Protein AF-A0AAD6GWN8-F1 (afdb_monomer)

Foldseek 3Di:
DDPPPQPDDPPDSCVVVVVVVVVCVVPDCPDDAPVRPPDDDLQQLLVLLVVPDPVSVVNSLSNLLRQLPDPVDQDQVVPRPCNLVSLLVLLVVLLVLLPVVFDFADPDFAAAALLVLVVQVVVVVVDDDDDDDPPDSVNVNLVSLVSNLSSLLSLLSNLVDPSCLQVCQDQSNLVSQLSVLRQNRGTDCSSVGSVSVNSNLQSVLSSLLSHLLSHDHPDLSSLVSLLSSLLSLADDDQQCPDPLAGAFHADDCVRSVSLLSSLSSLLSLLPHDPPSVVSVCCAQPNDVVDHHDVSSLSSQLSSLLNLQDPPDLPVSCVVCLSSLLSSLSNNLSSLVSDAQSRLVNVLRHPSNSLLSLVVNLLCLLQPPLLPQDPVDPVCVVVNVSSVSSNVSSLSSLQSSLVRNCVPPVPDQDPRPPRSADDPVSLVSSVPRPRGDVVSNVSNVSSNVSND

Organism: NCBI:txid911720

pLDDT: mean 89.8, std 10.4, range [40.72, 98.75]

Nearest PDB structures (foldseek):
  7c4j-assembly1_I  TM=7.697E-01  e=5.881E-14  Saccharomyces cerevisiae S288C
  7egp-assembly1_B  TM=7.473E-01  e=5.881E-14  Saccharomyces cerevisiae S288C
  7wtu-assembly1_K  TM=1.459E-01  e=2.322E+00  Homo sapiens

InterPro domains:
  IPR051232 AT-rich Interactive Domain/SWI1 Chromatin Remodeling [PTHR13964] (104-418)

Structure (mmCIF, N/CA/C/O backbone):
data_AF-A0AAD6GWN8-F1
#
_entry.id   AF-A0AAD6GWN8-F1
#
loop_
_atom_site.group_PDB
_atom_site.id
_atom_site.type_symbol
_atom_site.label_atom_id
_atom_site.label_alt_id
_atom_site.label_comp_id
_atom_site.label_asym_id
_atom_site.label_entity_id
_atom_site.label_seq_id
_atom_site.pdbx_PDB_ins_code
_atom_site.Cartn_x
_atom_site.Cartn_y
_atom_site.Cartn_z
_atom_site.occupancy
_atom_site.B_iso_or_equiv
_atom_site.auth_seq_id
_atom_site.auth_comp_id
_atom_site.auth_asym_id
_atom_site.auth_atom_id
_atom_site.pdbx_PDB_model_num
ATOM 1 N N . MET A 1 1 ? 28.820 -4.040 56.117 1.00 40.72 1 MET A N 1
ATOM 2 C CA . MET A 1 1 ? 27.483 -4.416 55.618 1.00 40.72 1 MET A CA 1
ATOM 3 C C . MET A 1 1 ? 27.190 -3.494 54.450 1.00 40.72 1 MET A C 1
ATOM 5 O O . MET A 1 1 ? 26.916 -2.325 54.673 1.00 40.72 1 MET A O 1
ATOM 9 N N . VAL A 1 2 ? 27.429 -3.959 53.224 1.00 42.47 2 VAL A N 1
ATOM 10 C CA . VAL A 1 2 ? 27.184 -3.156 52.020 1.00 42.47 2 VAL A CA 1
ATOM 11 C C . VAL A 1 2 ? 25.682 -3.220 51.783 1.00 42.47 2 VAL A C 1
ATOM 13 O O . VAL A 1 2 ? 25.166 -4.279 51.441 1.00 42.47 2 VAL A O 1
ATOM 16 N N . LEU A 1 3 ? 24.975 -2.132 52.080 1.00 46.84 3 LEU A N 1
ATOM 17 C CA . LEU A 1 3 ? 23.595 -1.965 51.644 1.00 46.84 3 LEU A CA 1
ATOM 18 C C . LEU A 1 3 ? 23.646 -1.924 50.119 1.00 46.84 3 LEU A C 1
ATOM 20 O O . LEU A 1 3 ? 24.123 -0.951 49.544 1.00 46.84 3 LEU A O 1
ATOM 24 N N . THR A 1 4 ? 23.241 -3.014 49.475 1.00 56.62 4 THR A N 1
ATOM 25 C CA . THR A 1 4 ? 22.958 -3.023 48.044 1.00 56.62 4 THR A CA 1
ATOM 26 C C . THR A 1 4 ? 21.929 -1.921 47.821 1.00 56.62 4 THR A C 1
ATOM 28 O O . THR A 1 4 ? 20.827 -2.010 48.365 1.00 56.62 4 THR A O 1
ATOM 31 N N . GLU A 1 5 ? 22.300 -0.847 47.122 1.00 60.25 5 GLU A N 1
ATOM 32 C CA . GLU A 1 5 ? 21.362 0.211 46.751 1.00 60.25 5 GLU A CA 1
ATOM 33 C C . GLU A 1 5 ? 20.217 -0.438 45.973 1.00 60.25 5 GLU A C 1
ATOM 35 O O . GLU A 1 5 ? 20.359 -0.800 44.804 1.00 60.25 5 GLU A O 1
ATOM 40 N N . ARG A 1 6 ? 19.080 -0.650 46.641 1.00 63.28 6 ARG A N 1
ATOM 41 C CA . ARG A 1 6 ? 17.848 -1.018 45.954 1.00 63.28 6 ARG A CA 1
ATOM 42 C C . ARG A 1 6 ? 17.516 0.160 45.050 1.00 63.28 6 ARG A C 1
ATOM 44 O O . ARG A 1 6 ? 17.355 1.276 45.544 1.00 63.28 6 ARG A O 1
ATOM 51 N N . ARG A 1 7 ? 17.446 -0.077 43.738 1.00 68.88 7 ARG A N 1
ATOM 52 C CA . ARG A 1 7 ? 16.958 0.908 42.768 1.00 68.88 7 ARG A CA 1
ATOM 53 C C . ARG A 1 7 ? 15.463 1.102 43.004 1.00 68.88 7 ARG A C 1
ATOM 55 O O . ARG A 1 7 ? 14.622 0.427 42.421 1.00 68.88 7 ARG A O 1
ATOM 62 N N . LEU A 1 8 ? 15.149 1.965 43.960 1.00 79.75 8 LEU A N 1
ATOM 63 C CA . LEU A 1 8 ? 13.789 2.365 44.277 1.00 79.75 8 LEU A CA 1
ATOM 64 C C . LEU A 1 8 ? 13.417 3.553 43.388 1.00 79.75 8 LEU A C 1
ATOM 66 O O . LEU A 1 8 ? 14.194 4.499 43.253 1.00 79.75 8 LEU A O 1
ATOM 70 N N . HIS A 1 9 ? 12.217 3.525 42.817 1.00 79.56 9 HIS A N 1
ATOM 71 C CA . HIS A 1 9 ? 11.595 4.699 42.212 1.00 79.56 9 HIS A CA 1
ATOM 72 C C . HIS A 1 9 ? 10.515 5.191 43.180 1.00 79.56 9 HIS A C 1
ATOM 74 O O . HIS A 1 9 ? 9.445 4.594 43.306 1.00 79.56 9 HIS A O 1
ATOM 80 N N . GLY A 1 10 ? 10.827 6.242 43.944 1.00 84.00 10 GLY A N 1
ATOM 81 C CA . GLY A 1 10 ? 10.018 6.615 45.108 1.00 84.00 10 GLY A CA 1
ATOM 82 C C . GLY A 1 10 ? 10.064 5.514 46.184 1.00 84.00 10 GLY A C 1
ATOM 83 O O . GLY A 1 10 ? 11.151 5.020 46.480 1.00 84.00 10 GLY A O 1
ATOM 84 N N . PRO A 1 11 ? 8.927 5.106 46.783 1.00 86.00 11 PRO A N 1
ATOM 85 C CA . PRO A 1 11 ? 8.899 4.029 47.776 1.00 86.00 11 PRO A CA 1
ATOM 86 C C . PRO A 1 11 ? 8.867 2.615 47.162 1.00 86.00 11 PRO A C 1
ATOM 88 O O . PRO A 1 11 ? 8.797 1.640 47.908 1.00 86.00 11 PRO A O 1
ATOM 91 N N . ILE A 1 12 ? 8.881 2.481 45.830 1.00 85.38 12 ILE A N 1
ATOM 92 C CA . ILE A 1 12 ? 8.604 1.219 45.130 1.00 85.38 12 ILE A CA 1
ATOM 93 C C . ILE A 1 12 ? 9.883 0.634 44.516 1.00 85.38 12 ILE A C 1
ATOM 95 O O . ILE A 1 12 ? 10.603 1.314 43.783 1.00 85.38 12 ILE A O 1
ATOM 99 N N . ALA A 1 13 ? 10.139 -0.652 44.772 1.00 88.00 13 ALA A N 1
ATOM 100 C CA . ALA A 1 13 ? 11.143 -1.441 44.057 1.00 88.00 13 ALA A CA 1
ATOM 101 C C . ALA A 1 13 ? 10.558 -1.917 42.717 1.00 88.00 13 ALA A C 1
ATOM 103 O O . ALA A 1 13 ? 9.890 -2.948 42.657 1.00 88.00 13 ALA A O 1
ATOM 104 N N . VAL A 1 14 ? 10.765 -1.132 41.656 1.00 85.62 14 VAL A N 1
ATOM 105 C CA . VAL A 1 14 ? 10.119 -1.356 40.349 1.00 85.62 14 VAL A CA 1
ATOM 106 C C . VAL A 1 14 ? 10.495 -2.705 39.754 1.00 85.62 14 VAL A C 1
ATOM 108 O O . VAL A 1 14 ? 9.601 -3.392 39.288 1.00 85.62 14 VAL A O 1
ATOM 111 N N . ASP A 1 15 ? 11.757 -3.129 39.839 1.00 85.44 15 ASP A N 1
ATOM 112 C CA . ASP A 1 15 ? 12.200 -4.411 39.270 1.00 85.44 15 ASP A CA 1
ATOM 113 C C . ASP A 1 15 ? 11.464 -5.617 39.893 1.00 85.44 15 ASP A C 1
ATOM 115 O O . ASP A 1 15 ? 11.083 -6.552 39.192 1.00 85.44 15 ASP A O 1
ATOM 119 N N . GLU A 1 16 ? 11.211 -5.586 41.207 1.00 86.75 16 GLU A N 1
ATOM 120 C CA . GLU A 1 16 ? 10.471 -6.642 41.914 1.00 86.75 16 GLU A CA 1
ATOM 121 C C . GLU A 1 16 ? 8.965 -6.567 41.616 1.00 86.75 16 GLU A C 1
ATOM 123 O O . GLU A 1 16 ? 8.319 -7.586 41.367 1.00 86.75 16 GLU A O 1
ATOM 128 N N . MET A 1 17 ? 8.398 -5.355 41.616 1.00 87.56 17 MET A N 1
ATOM 129 C CA . MET A 1 17 ? 6.978 -5.143 41.318 1.00 87.56 17 MET A CA 1
ATOM 130 C C . MET A 1 17 ? 6.637 -5.412 39.855 1.00 87.56 17 MET A C 1
ATOM 132 O O . MET A 1 17 ? 5.519 -5.830 39.570 1.00 87.56 17 MET A O 1
ATOM 136 N N . TYR A 1 18 ? 7.581 -5.202 38.938 1.00 87.88 18 TYR A N 1
ATOM 137 C CA . TYR A 1 18 ? 7.400 -5.441 37.512 1.00 87.88 18 TYR A CA 1
ATOM 138 C C . TYR A 1 18 ? 7.072 -6.908 37.249 1.00 87.88 18 TYR A C 1
ATOM 140 O O . TYR A 1 18 ? 6.108 -7.185 36.549 1.00 87.88 18 TYR A O 1
ATOM 148 N N . GLN A 1 19 ? 7.791 -7.844 37.881 1.00 90.00 19 GLN A N 1
ATOM 149 C CA . GLN A 1 19 ? 7.530 -9.274 37.704 1.00 90.00 19 GLN A CA 1
ATOM 150 C C . GLN A 1 19 ? 6.128 -9.674 38.186 1.00 90.00 19 GLN A C 1
ATOM 152 O O . GLN A 1 19 ? 5.433 -10.431 37.516 1.00 90.00 19 GLN A O 1
ATOM 157 N N . ILE A 1 20 ? 5.696 -9.134 39.330 1.00 91.62 20 ILE A N 1
ATOM 158 C CA . ILE A 1 20 ? 4.351 -9.379 39.870 1.00 91.62 20 ILE A CA 1
ATOM 159 C C . ILE A 1 20 ? 3.289 -8.742 38.965 1.00 91.62 20 ILE A C 1
ATOM 161 O O . ILE A 1 20 ? 2.253 -9.348 38.707 1.00 91.62 20 ILE A O 1
ATOM 165 N N . GLY A 1 21 ? 3.538 -7.525 38.477 1.00 91.31 21 GLY A N 1
ATOM 166 C CA . GLY A 1 21 ? 2.654 -6.830 37.545 1.00 91.31 21 GLY A CA 1
ATOM 167 C C . GLY A 1 21 ? 2.501 -7.576 36.220 1.00 91.31 21 GLY A C 1
ATOM 168 O O . GLY A 1 21 ? 1.385 -7.692 35.721 1.00 91.31 21 GLY A O 1
ATOM 169 N N . ASP A 1 22 ? 3.592 -8.135 35.696 1.00 92.06 22 ASP A N 1
ATOM 170 C CA . ASP A 1 22 ? 3.595 -8.969 34.493 1.00 92.06 22 ASP A CA 1
ATOM 171 C C . ASP A 1 22 ? 2.785 -10.258 34.704 1.00 92.06 22 ASP A C 1
ATOM 173 O O . ASP 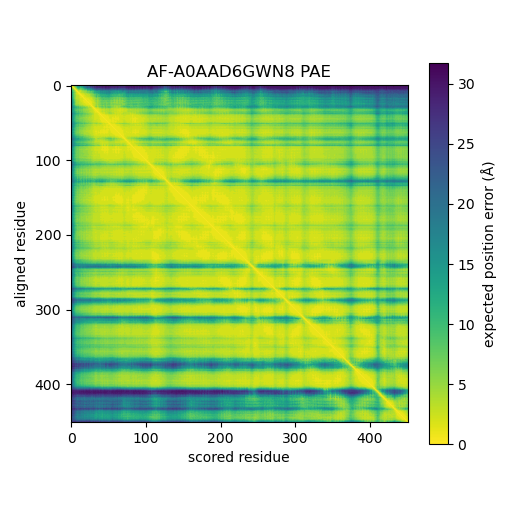A 1 22 ? 1.921 -10.591 33.893 1.00 92.06 22 ASP A O 1
ATOM 177 N N . ASP A 1 23 ? 2.963 -10.930 35.849 1.00 93.19 23 ASP A N 1
ATOM 178 C CA . ASP A 1 23 ? 2.172 -12.111 36.211 1.00 93.19 23 ASP A CA 1
ATOM 179 C C . ASP A 1 23 ? 0.675 -11.796 36.331 1.00 93.19 23 ASP A C 1
ATOM 181 O O . ASP A 1 23 ? -0.153 -12.543 35.807 1.00 93.19 23 ASP A O 1
ATOM 185 N N . ILE A 1 24 ? 0.315 -10.683 36.982 1.00 93.12 24 ILE A N 1
ATOM 186 C CA . ILE A 1 24 ? -1.079 -10.232 37.089 1.00 93.12 24 ILE A CA 1
ATOM 187 C C . ILE A 1 24 ? -1.644 -9.931 35.702 1.00 93.12 24 ILE A C 1
ATOM 189 O O . ILE A 1 24 ? -2.737 -10.394 35.391 1.00 93.12 24 ILE A O 1
ATOM 193 N N . SER A 1 25 ? -0.908 -9.189 34.871 1.00 89.50 25 SER A N 1
ATOM 194 C CA . SER A 1 25 ? -1.327 -8.826 33.513 1.00 89.50 25 SER A CA 1
ATOM 195 C C . SER A 1 25 ? -1.586 -10.069 32.659 1.00 89.50 25 SER A C 1
ATOM 197 O O . SER A 1 25 ? -2.635 -10.191 32.032 1.00 89.50 25 SER A O 1
ATOM 199 N N . ARG A 1 26 ? -0.679 -11.051 32.711 1.00 88.25 26 ARG A N 1
ATOM 200 C CA . ARG A 1 26 ? -0.785 -12.308 31.962 1.00 88.25 26 ARG A CA 1
ATOM 201 C C . ARG A 1 26 ? -1.934 -13.205 32.427 1.00 88.25 26 ARG A C 1
ATOM 203 O O . ARG A 1 26 ? -2.507 -13.920 31.612 1.00 88.25 26 ARG A O 1
ATOM 210 N N . LEU A 1 27 ? -2.222 -13.233 33.728 1.00 89.38 27 LEU A N 1
ATOM 211 C CA . LEU A 1 27 ? -3.238 -14.119 34.311 1.00 89.38 27 LEU A CA 1
ATOM 212 C C . LEU A 1 27 ? -4.628 -13.477 34.396 1.00 89.38 27 LEU A C 1
ATOM 214 O O . LEU A 1 27 ? -5.590 -14.162 34.745 1.00 89.38 27 LEU A O 1
ATOM 218 N N . ARG A 1 28 ? -4.752 -12.175 34.114 1.00 91.44 28 ARG A N 1
ATOM 219 C CA . ARG A 1 28 ? -6.026 -11.461 34.174 1.00 91.44 28 ARG A CA 1
ATOM 220 C C . ARG A 1 28 ? -6.922 -11.874 32.996 1.00 91.44 28 ARG A C 1
ATOM 222 O O . ARG A 1 28 ? -6.548 -11.647 31.849 1.00 91.44 28 ARG A O 1
ATOM 229 N N . PRO A 1 29 ? -8.126 -12.418 33.248 1.00 85.25 29 PRO A N 1
ATOM 230 C CA . PRO A 1 29 ? -9.055 -12.748 32.176 1.00 85.25 29 PRO A CA 1
ATOM 231 C C . PRO A 1 29 ? -9.743 -11.467 31.683 1.00 85.25 29 PRO A C 1
ATOM 233 O O . PRO A 1 29 ? -10.676 -10.979 32.321 1.00 85.25 29 PRO A O 1
ATOM 236 N N . GLU A 1 30 ? -9.260 -10.893 30.579 1.00 83.88 30 GLU A N 1
ATOM 237 C CA . GLU A 1 30 ? -9.867 -9.697 29.968 1.00 83.88 30 GLU A CA 1
ATOM 238 C C . GLU A 1 30 ? -10.821 -10.039 28.817 1.00 83.88 30 GLU A C 1
ATOM 240 O O . GLU A 1 30 ? -11.923 -9.494 28.753 1.00 83.88 30 GLU A O 1
ATOM 245 N N . VAL A 1 31 ? -10.424 -10.963 27.938 1.00 84.12 31 VAL A N 1
ATOM 246 C CA . VAL A 1 31 ? -11.223 -11.456 26.807 1.00 84.12 31 VAL A CA 1
ATOM 247 C C . VAL A 1 31 ? -11.053 -12.974 26.669 1.00 84.12 31 VAL A C 1
ATOM 249 O O . VAL A 1 31 ? -9.971 -13.483 26.972 1.00 84.12 31 VAL A O 1
ATOM 252 N N . PRO A 1 32 ? -12.099 -13.711 26.254 1.00 89.06 32 PRO A N 1
ATOM 253 C CA . PRO A 1 32 ? -12.000 -15.151 26.038 1.00 89.06 32 PRO A CA 1
ATOM 254 C C . PRO A 1 32 ? -11.024 -15.473 24.900 1.00 89.06 32 PRO A C 1
ATOM 256 O O . PRO A 1 32 ? -11.006 -14.804 23.867 1.00 89.06 32 PRO A O 1
ATOM 259 N N . SER A 1 33 ? -10.233 -16.528 25.078 1.00 89.44 33 SER A N 1
ATOM 260 C CA . SER A 1 33 ? -9.416 -17.101 24.007 1.00 89.44 33 SER A CA 1
ATOM 261 C C . SER A 1 33 ? -10.286 -17.799 22.958 1.00 89.44 33 SER A C 1
ATOM 263 O O . SER A 1 33 ? -11.431 -18.166 23.227 1.00 89.44 33 SER A O 1
ATOM 265 N N . PHE A 1 34 ? -9.727 -18.070 21.774 1.00 92.31 34 PHE A N 1
ATOM 266 C CA . PHE A 1 34 ? -10.446 -18.780 20.709 1.00 92.31 34 PHE A CA 1
ATOM 267 C C . PHE A 1 34 ? -11.071 -20.104 21.189 1.00 92.31 34 PHE A C 1
ATOM 269 O O . PHE A 1 34 ? -12.230 -20.386 20.893 1.00 92.31 34 PHE A O 1
ATOM 276 N N . SER A 1 35 ? -10.350 -20.884 22.005 1.00 92.00 35 SER A N 1
ATOM 277 C CA . SER A 1 35 ? -10.846 -22.148 22.571 1.00 92.00 35 SER A CA 1
ATOM 278 C C . SER A 1 35 ? -12.020 -21.996 23.544 1.00 92.00 35 SER A C 1
ATOM 280 O O . SER A 1 35 ? -12.727 -22.969 23.801 1.00 92.00 35 SER A O 1
ATOM 282 N N . GLU A 1 36 ? -12.225 -20.803 24.096 1.00 92.50 36 GLU A N 1
ATOM 283 C CA . GLU A 1 36 ? -13.260 -20.509 25.093 1.00 92.50 36 GLU A CA 1
ATOM 284 C C . GLU A 1 36 ? -14.518 -19.881 24.475 1.00 92.50 36 GLU A C 1
ATOM 286 O O . GLU A 1 36 ? -15.546 -19.811 25.146 1.00 92.50 36 GLU A O 1
ATOM 291 N N . LEU A 1 37 ? -14.472 -19.464 23.201 1.00 92.00 37 LEU A N 1
ATOM 292 C CA . LEU A 1 37 ? -15.602 -18.827 22.510 1.00 92.00 37 LEU A CA 1
ATOM 293 C C . LEU A 1 37 ? -16.787 -19.776 22.268 1.00 92.00 37 LEU A C 1
ATOM 295 O O . LEU A 1 37 ? -17.923 -19.325 22.137 1.00 92.00 37 LEU A O 1
ATOM 299 N N . GLY A 1 38 ? -16.548 -21.089 22.222 1.00 91.31 38 GLY A N 1
ATOM 300 C CA . GLY A 1 38 ? -17.598 -22.074 21.966 1.00 91.31 38 GLY A CA 1
ATOM 301 C C . GLY A 1 38 ? -18.186 -21.953 20.555 1.00 91.31 38 GLY A C 1
ATOM 302 O O . GLY A 1 38 ? -17.452 -21.946 19.569 1.00 91.31 38 GLY A O 1
ATOM 303 N N . VAL A 1 39 ? -19.519 -21.923 20.449 1.00 92.44 39 VAL A N 1
ATOM 304 C CA . VAL A 1 39 ? -20.218 -21.802 19.158 1.00 92.44 39 VAL A CA 1
ATOM 305 C C . VAL A 1 39 ? -20.316 -20.329 18.773 1.00 92.44 39 VAL A C 1
ATOM 307 O O . VAL A 1 39 ? -20.959 -19.548 19.471 1.00 92.44 39 VAL A O 1
ATOM 310 N N . ILE A 1 40 ? -19.707 -19.971 17.644 1.00 93.62 40 ILE A N 1
ATOM 311 C CA . ILE A 1 40 ? -19.700 -18.607 17.112 1.00 93.62 40 ILE A CA 1
ATOM 312 C C . ILE A 1 40 ? -20.791 -18.475 16.046 1.00 93.62 40 ILE A C 1
ATOM 314 O O . ILE A 1 40 ? -20.782 -19.200 15.052 1.00 93.62 40 ILE A O 1
ATOM 318 N N . ASP A 1 41 ? -21.705 -17.526 16.242 1.00 95.00 41 ASP A N 1
ATOM 319 C CA . ASP A 1 41 ? -22.737 -17.159 15.271 1.00 95.00 41 ASP A CA 1
ATOM 320 C C . ASP A 1 41 ? -22.404 -15.792 14.654 1.00 95.00 41 ASP A C 1
ATOM 322 O O . ASP A 1 41 ? -22.561 -14.748 15.289 1.00 95.00 41 ASP A O 1
ATOM 326 N N . ILE A 1 42 ? -21.925 -15.796 13.405 1.00 95.81 42 ILE A N 1
ATOM 327 C CA . ILE A 1 42 ? -21.511 -14.576 12.694 1.00 95.81 42 ILE A CA 1
ATOM 328 C C . ILE A 1 42 ? -22.697 -13.639 12.438 1.00 95.81 42 ILE A C 1
ATOM 330 O O . ILE A 1 42 ? -22.534 -12.418 12.479 1.00 95.81 42 ILE A O 1
ATOM 334 N N . HIS A 1 43 ? -23.900 -14.175 12.225 1.00 96.31 43 HIS A N 1
ATOM 335 C CA . HIS A 1 43 ? -25.082 -13.344 12.028 1.00 96.31 43 HIS A CA 1
ATOM 336 C C . HIS A 1 43 ? -25.430 -12.586 13.314 1.00 96.31 43 HIS A C 1
ATOM 338 O O . HIS A 1 43 ? -25.676 -11.380 13.272 1.00 96.31 43 HIS A O 1
ATOM 344 N N . ALA A 1 44 ? -25.356 -13.253 14.470 1.00 96.50 44 ALA A N 1
ATOM 345 C CA . ALA A 1 44 ? -25.541 -12.596 15.763 1.00 96.50 44 ALA A CA 1
ATOM 346 C C . ALA A 1 44 ? -24.494 -11.494 16.000 1.00 96.50 44 ALA A C 1
ATOM 348 O O . ALA A 1 44 ? -24.852 -10.386 16.395 1.00 96.50 44 ALA A O 1
ATOM 349 N N . LEU A 1 45 ? -23.216 -11.757 15.691 1.00 96.94 45 LEU A N 1
ATOM 350 C CA . LEU A 1 45 ? -22.150 -10.748 15.772 1.00 96.94 45 LEU A CA 1
ATOM 351 C C . LEU A 1 45 ? -22.423 -9.545 14.857 1.00 96.94 45 LEU A C 1
ATOM 353 O O . LEU A 1 45 ? -22.208 -8.401 15.262 1.00 96.94 45 LEU A O 1
ATOM 357 N N . THR A 1 46 ? -22.946 -9.791 13.656 1.00 97.44 46 THR A N 1
ATOM 358 C CA . THR A 1 46 ? -23.335 -8.745 12.699 1.00 97.44 46 THR A CA 1
ATOM 359 C C . THR A 1 46 ? -24.483 -7.896 13.250 1.00 97.44 46 THR A C 1
ATOM 361 O O . THR A 1 46 ? -24.422 -6.670 13.204 1.00 97.44 46 THR A O 1
ATOM 364 N N . MET A 1 47 ? -25.501 -8.513 13.858 1.00 96.94 47 MET A N 1
ATOM 365 C CA . MET A 1 47 ? -26.585 -7.772 14.518 1.00 96.94 47 MET A CA 1
ATOM 366 C C . MET A 1 47 ? -26.092 -6.959 15.725 1.00 96.94 47 MET A C 1
ATOM 368 O O . MET A 1 47 ? -26.550 -5.836 15.918 1.00 96.94 47 MET A O 1
ATOM 372 N N . CYS A 1 48 ? -25.118 -7.470 16.488 1.00 97.06 48 CYS A N 1
ATOM 373 C CA . CYS A 1 48 ? -24.467 -6.722 17.570 1.00 97.06 48 CYS A CA 1
ATOM 374 C C . CYS A 1 48 ? -23.713 -5.481 17.064 1.00 97.06 48 CYS A C 1
ATOM 376 O O . CYS A 1 48 ? -23.675 -4.476 17.766 1.00 97.06 48 CYS A O 1
ATOM 378 N N . LEU A 1 49 ? -23.117 -5.526 15.864 1.00 96.44 49 LEU A N 1
ATOM 379 C CA . LEU A 1 49 ? -22.506 -4.338 15.248 1.00 96.44 49 LEU A CA 1
ATOM 380 C C . LEU A 1 49 ? -23.573 -3.293 14.902 1.00 96.44 49 LEU A C 1
ATOM 382 O O . LEU A 1 49 ? -23.404 -2.113 15.197 1.00 96.44 49 LEU A O 1
ATOM 386 N N . LYS A 1 50 ? -24.704 -3.741 14.343 1.00 95.81 50 LYS A N 1
ATOM 387 C CA . LYS A 1 50 ? -25.815 -2.874 13.917 1.00 95.81 50 LYS A CA 1
ATOM 388 C C . LYS A 1 50 ? -26.656 -2.309 15.073 1.00 95.81 50 LYS A C 1
ATOM 390 O O . LYS A 1 50 ? -27.492 -1.440 14.839 1.00 95.81 50 LYS A O 1
ATOM 395 N N . SER A 1 51 ? -26.495 -2.791 16.308 1.00 95.12 51 SER A N 1
ATOM 396 C CA . SER A 1 51 ? -27.396 -2.435 17.417 1.00 95.12 51 SER A CA 1
ATOM 397 C C . SER A 1 51 ? -27.178 -1.030 17.987 1.00 95.12 51 SER A C 1
ATOM 399 O O . SER A 1 51 ? -28.059 -0.496 18.662 1.00 95.12 51 SER A O 1
ATOM 401 N N . GLY A 1 52 ? -26.002 -0.434 17.762 1.00 88.69 52 GLY A N 1
ATOM 402 C CA . GLY A 1 52 ? -25.609 0.847 18.361 1.00 88.69 52 GLY A CA 1
ATOM 403 C C . GLY A 1 52 ? -25.250 0.764 19.853 1.00 88.69 52 GLY A C 1
ATOM 404 O O . GLY A 1 52 ? -24.869 1.768 20.457 1.00 88.69 52 GLY A O 1
ATOM 405 N N . ILE A 1 53 ? -25.335 -0.416 20.478 1.00 94.50 53 ILE A N 1
ATOM 406 C CA . ILE A 1 53 ? -25.017 -0.596 21.898 1.00 94.50 53 ILE A CA 1
ATOM 407 C C . ILE A 1 53 ? -23.511 -0.834 22.047 1.00 94.50 53 ILE A C 1
ATOM 409 O O . ILE A 1 53 ? -22.996 -1.896 21.704 1.00 94.50 53 ILE A O 1
ATOM 413 N N . HIS A 1 54 ? -22.790 0.128 22.634 1.00 91.12 54 HIS A N 1
ATOM 414 C CA . HIS A 1 54 ? -21.322 0.085 22.739 1.00 91.12 54 HIS A CA 1
ATOM 415 C C . HIS A 1 54 ? -20.751 -1.214 23.326 1.00 91.12 54 HIS A C 1
ATOM 417 O O . HIS A 1 54 ? -19.680 -1.653 22.906 1.00 91.12 54 HIS A O 1
ATOM 423 N N . SER A 1 55 ? -21.426 -1.819 24.307 1.00 92.62 55 SER A N 1
ATOM 424 C CA . SER A 1 55 ? -20.980 -3.080 24.905 1.00 92.62 55 SER A CA 1
ATOM 425 C C . SER A 1 55 ? -21.131 -4.267 23.955 1.00 92.62 55 SER A C 1
ATOM 427 O O . SER A 1 55 ? -20.238 -5.107 23.915 1.00 92.62 55 SER A O 1
ATOM 429 N N . GLU A 1 56 ? -22.214 -4.328 23.176 1.00 96.50 56 GLU A N 1
ATOM 430 C CA . GLU A 1 56 ? -22.437 -5.395 22.190 1.00 96.50 56 GLU A CA 1
ATOM 431 C C . GLU A 1 56 ? -21.455 -5.278 21.030 1.00 96.50 56 GLU A C 1
ATOM 433 O O . GLU A 1 56 ? -20.829 -6.265 20.647 1.00 96.50 56 GLU A O 1
ATOM 438 N N . ILE A 1 57 ? -21.242 -4.054 20.546 1.00 96.12 57 ILE A N 1
ATOM 439 C CA . ILE A 1 57 ? -20.263 -3.769 19.499 1.00 96.12 57 ILE A CA 1
ATOM 440 C C . ILE A 1 57 ? -18.858 -4.164 19.957 1.00 96.12 57 ILE A C 1
ATOM 442 O O . ILE A 1 57 ? -18.137 -4.831 19.220 1.00 96.12 57 ILE A O 1
ATOM 446 N N . ARG A 1 58 ? -18.468 -3.810 21.191 1.00 94.19 58 ARG A N 1
ATOM 447 C CA . ARG A 1 58 ? -17.164 -4.203 21.750 1.00 94.19 58 ARG A CA 1
ATOM 448 C C . ARG A 1 58 ? -17.006 -5.724 21.780 1.00 94.19 58 ARG A C 1
ATOM 450 O O . ARG A 1 58 ? -15.990 -6.223 21.317 1.00 94.19 58 ARG A O 1
ATOM 457 N N . VAL A 1 59 ? -18.001 -6.451 22.293 1.00 94.38 59 VAL A N 1
ATOM 458 C CA . VAL A 1 59 ? -17.970 -7.924 22.328 1.00 94.38 59 VAL A CA 1
ATOM 459 C C . VAL A 1 59 ? -17.884 -8.503 20.916 1.00 94.38 59 VAL A C 1
ATOM 461 O O . VAL A 1 59 ? -17.131 -9.450 20.689 1.00 94.38 59 VAL A O 1
ATOM 464 N N . SER A 1 60 ? -18.614 -7.920 19.963 1.00 96.94 60 SER A N 1
ATOM 465 C CA . SER A 1 60 ? -18.587 -8.351 18.569 1.00 96.94 60 SER A CA 1
ATOM 466 C C . SER A 1 60 ? -17.208 -8.167 17.944 1.00 96.94 60 SER A C 1
ATOM 468 O O . SER A 1 60 ? -16.639 -9.126 17.429 1.00 96.94 60 SER A O 1
ATOM 470 N N . LEU A 1 61 ? -16.615 -6.978 18.074 1.00 97.19 61 LEU A N 1
ATOM 471 C CA . LEU A 1 61 ? -15.281 -6.686 17.551 1.00 97.19 61 LEU A CA 1
ATOM 472 C C . LEU A 1 61 ? -14.191 -7.533 18.216 1.00 97.19 61 LEU A C 1
ATOM 474 O O . LEU A 1 61 ? -13.348 -8.067 17.504 1.00 97.19 61 LEU A O 1
ATOM 478 N N . ASP A 1 62 ? -14.228 -7.720 19.539 1.00 95.88 62 ASP A N 1
ATOM 479 C CA . ASP A 1 62 ? -13.274 -8.585 20.254 1.00 95.88 62 ASP A CA 1
ATOM 480 C C . ASP A 1 62 ? -13.361 -10.042 19.751 1.00 95.88 62 ASP A C 1
ATOM 482 O O . ASP A 1 62 ? -12.342 -10.713 19.544 1.00 95.88 62 ASP A O 1
ATOM 486 N N . THR A 1 63 ? -14.583 -10.526 19.495 1.00 96.38 63 THR A N 1
ATOM 487 C CA . THR A 1 63 ? -14.819 -11.876 18.962 1.00 96.38 63 THR A CA 1
ATOM 488 C C . THR A 1 63 ? -14.350 -11.986 17.510 1.00 96.38 63 THR A C 1
ATOM 490 O O . THR A 1 63 ? -13.606 -12.907 17.178 1.00 96.38 63 THR A O 1
ATOM 493 N N . LEU A 1 64 ? -14.724 -11.032 16.648 1.00 97.25 64 LEU A N 1
ATOM 494 C CA . LEU A 1 64 ? -14.325 -10.980 15.236 1.00 97.25 64 LEU A CA 1
ATOM 495 C C . LEU A 1 64 ? -12.801 -10.863 15.077 1.00 97.25 64 LEU A C 1
ATOM 497 O O . LEU A 1 64 ? -12.206 -11.555 14.251 1.00 97.25 64 LEU A O 1
ATOM 501 N N . ALA A 1 65 ? -12.151 -10.041 15.903 1.00 96.44 65 ALA A N 1
ATOM 502 C CA . ALA A 1 65 ? -10.697 -9.932 15.953 1.00 96.44 65 ALA A CA 1
ATOM 503 C C . ALA A 1 65 ? -10.056 -11.278 16.301 1.00 96.44 65 ALA A C 1
ATOM 505 O O . ALA A 1 65 ? -9.194 -11.746 15.555 1.00 96.44 65 ALA A O 1
ATOM 506 N N . THR A 1 66 ? -10.534 -11.936 17.363 1.00 95.69 66 THR A N 1
ATOM 507 C CA . THR A 1 66 ? -10.046 -13.255 17.789 1.00 95.69 66 THR A CA 1
ATOM 508 C C . THR A 1 66 ? -10.165 -14.298 16.679 1.00 95.69 66 THR A C 1
ATOM 510 O O . THR A 1 66 ? -9.177 -14.947 16.342 1.00 95.69 66 THR A O 1
ATOM 513 N N . ILE A 1 67 ? -11.340 -14.426 16.056 1.00 95.75 67 ILE A N 1
ATOM 514 C CA . ILE A 1 67 ? -11.570 -15.451 15.025 1.00 95.75 67 ILE A CA 1
ATOM 515 C C . ILE A 1 67 ? -10.841 -15.137 13.714 1.00 95.75 67 ILE A C 1
ATOM 517 O O . ILE A 1 67 ? -10.426 -16.056 13.017 1.00 95.75 67 ILE A O 1
ATOM 521 N N . SER A 1 68 ? -10.641 -13.856 13.381 1.00 95.62 68 SER A N 1
ATOM 522 C CA . SER A 1 68 ? -9.891 -13.462 12.181 1.00 95.62 68 SER A CA 1
ATOM 523 C C . SER A 1 68 ? -8.392 -13.761 12.298 1.00 95.62 68 SER A C 1
ATOM 525 O O . SER A 1 68 ? -7.717 -13.912 11.283 1.00 95.62 68 SER A O 1
ATOM 527 N N . CYS A 1 69 ? -7.862 -13.860 13.523 1.00 93.81 69 CYS A N 1
ATOM 528 C CA . CYS A 1 69 ? -6.457 -14.183 13.770 1.00 93.81 69 CYS A CA 1
ATOM 529 C C . CYS A 1 69 ? -6.175 -15.691 13.794 1.00 93.81 69 CYS A C 1
ATOM 531 O O . CYS A 1 69 ? -5.005 -16.071 13.795 1.00 93.81 69 CYS A O 1
ATOM 533 N N . GLU A 1 70 ? -7.205 -16.541 13.840 1.00 94.31 70 GLU A N 1
ATOM 534 C CA . GLU A 1 70 ? -7.048 -17.985 13.998 1.00 94.31 70 GLU A CA 1
ATOM 535 C C . GLU A 1 70 ? -6.685 -18.658 12.660 1.00 94.31 70 GLU A C 1
ATOM 537 O O . GLU A 1 70 ? -7.537 -18.764 11.776 1.00 94.31 70 GLU A O 1
ATOM 542 N N . PRO A 1 71 ? -5.454 -19.181 12.479 1.00 86.94 71 PRO A N 1
ATOM 543 C CA . PRO A 1 71 ? -5.011 -19.705 11.184 1.00 86.94 71 PRO A CA 1
ATOM 544 C C . PRO A 1 71 ? -5.774 -20.951 10.723 1.00 86.94 71 PRO A C 1
ATOM 546 O O . PRO A 1 71 ? -5.783 -21.268 9.534 1.00 86.94 71 PRO A O 1
ATOM 549 N N . GLN A 1 72 ? -6.368 -21.694 11.662 1.00 87.31 72 GLN A N 1
ATOM 550 C CA . GLN A 1 72 ? -7.127 -22.911 11.367 1.00 87.31 72 GLN A CA 1
ATOM 551 C C . GLN A 1 72 ? -8.558 -22.618 10.903 1.00 87.31 72 GLN A C 1
ATOM 553 O O . GLN A 1 72 ? -9.217 -23.508 10.361 1.00 87.31 72 GLN A O 1
ATOM 558 N N . LEU A 1 73 ? -9.039 -21.388 11.101 1.00 88.94 73 LEU A N 1
ATOM 559 C CA . LEU A 1 73 ? -10.389 -20.981 10.756 1.00 88.94 73 LEU A CA 1
ATOM 560 C C . LEU A 1 73 ? -10.378 -20.142 9.476 1.00 88.94 73 LEU A C 1
ATOM 562 O O . LEU A 1 73 ? -9.907 -19.010 9.451 1.00 88.94 73 LEU A O 1
ATOM 566 N N . GLN A 1 74 ? -10.951 -20.684 8.405 1.00 86.88 74 GLN A N 1
ATOM 567 C CA . GLN A 1 74 ? -11.175 -19.932 7.172 1.00 86.88 74 GLN A CA 1
ATOM 568 C C . GLN A 1 74 ? -12.620 -19.442 7.119 1.00 86.88 74 GLN A C 1
ATOM 570 O O . GLN A 1 74 ? -13.544 -20.224 6.899 1.00 86.88 74 GLN A O 1
ATOM 575 N N . ILE A 1 75 ? -12.810 -18.138 7.323 1.00 91.81 75 ILE A N 1
ATOM 576 C CA . ILE A 1 75 ? -14.120 -17.491 7.214 1.00 91.81 75 ILE A CA 1
ATOM 577 C C . ILE A 1 75 ? -14.352 -17.084 5.760 1.00 91.81 75 ILE A C 1
ATOM 579 O O . ILE A 1 75 ? -13.605 -16.276 5.207 1.00 91.81 75 ILE A O 1
ATOM 583 N N . SER A 1 76 ? -15.394 -17.650 5.152 1.00 94.62 76 SER A N 1
ATOM 584 C CA . SER A 1 76 ? -15.873 -17.260 3.825 1.00 94.62 76 SER A CA 1
ATOM 585 C C . SER A 1 76 ? -16.855 -16.102 3.971 1.00 94.62 76 SER A C 1
ATOM 587 O O . SER A 1 76 ? -17.975 -16.290 4.451 1.00 94.62 76 SER A O 1
ATOM 589 N N . LEU A 1 77 ? -16.426 -14.906 3.564 1.00 96.12 77 LEU A N 1
ATOM 590 C CA . LEU A 1 77 ? -17.248 -13.697 3.671 1.00 96.12 77 LEU A CA 1
ATOM 591 C C . LEU A 1 77 ? -18.469 -13.723 2.750 1.00 96.12 77 LEU A C 1
ATOM 593 O O . LEU A 1 77 ? -19.462 -13.085 3.062 1.00 96.12 77 LEU A O 1
ATOM 597 N N . GLU A 1 78 ? -18.437 -14.506 1.671 1.00 93.31 78 GLU A N 1
ATOM 598 C CA . GLU A 1 78 ? -19.596 -14.701 0.787 1.00 93.31 78 GLU A CA 1
ATOM 599 C C . GLU A 1 78 ? -20.794 -15.342 1.507 1.00 93.31 78 GLU A C 1
ATOM 601 O O . GLU A 1 78 ? -21.927 -15.153 1.084 1.00 93.31 78 GLU A O 1
ATOM 606 N N . ASN A 1 79 ? -20.548 -16.078 2.597 1.00 93.31 79 ASN A N 1
ATOM 607 C CA . ASN A 1 79 ? -21.591 -16.685 3.430 1.00 93.31 79 ASN A CA 1
ATOM 608 C C . ASN A 1 79 ? -21.925 -15.843 4.675 1.00 93.31 79 ASN A C 1
ATOM 610 O O . ASN A 1 79 ? -22.688 -16.290 5.531 1.00 93.31 79 ASN A O 1
ATOM 614 N N . CYS A 1 80 ? -21.293 -14.678 4.831 1.00 94.50 80 CYS A N 1
ATOM 615 C CA . CYS A 1 80 ? -21.458 -13.795 5.980 1.00 94.50 80 CYS A CA 1
ATOM 616 C C . CYS A 1 80 ? -22.262 -12.564 5.552 1.00 94.50 80 CYS A C 1
ATOM 618 O O . CYS A 1 80 ? -21.686 -11.499 5.329 1.00 94.50 80 CYS A O 1
ATOM 620 N N . ASP A 1 81 ? -23.579 -12.733 5.430 1.00 89.81 81 ASP A N 1
ATOM 621 C CA . ASP A 1 81 ? -24.493 -11.680 4.975 1.00 89.81 81 ASP A CA 1
ATOM 622 C C . ASP A 1 81 ? -24.302 -10.378 5.775 1.00 89.81 81 ASP A C 1
ATOM 624 O O . ASP A 1 81 ? -24.382 -10.371 7.007 1.00 89.81 81 ASP A O 1
ATOM 628 N N . ASP A 1 82 ? -24.066 -9.277 5.059 1.00 94.62 82 ASP A N 1
ATOM 629 C CA . ASP A 1 82 ? -23.878 -7.909 5.561 1.00 94.62 82 ASP A CA 1
ATOM 630 C C . ASP A 1 82 ? -22.710 -7.682 6.543 1.00 94.62 82 ASP A C 1
ATOM 632 O O . ASP A 1 82 ? -22.609 -6.597 7.131 1.00 94.62 82 ASP A O 1
ATOM 636 N N . LEU A 1 83 ? -21.844 -8.669 6.802 1.00 97.69 83 LEU A N 1
ATOM 637 C CA . LEU A 1 83 ? -20.788 -8.509 7.811 1.00 97.69 83 LEU A CA 1
ATOM 638 C C . LEU A 1 83 ? -19.809 -7.394 7.423 1.00 97.69 83 LEU A C 1
ATOM 640 O O . LEU A 1 83 ? -19.429 -6.582 8.267 1.00 97.69 83 LEU A O 1
ATOM 644 N N . VAL A 1 84 ? -19.384 -7.370 6.158 1.00 98.06 84 VAL A N 1
ATOM 645 C CA . VAL A 1 84 ? -18.405 -6.389 5.673 1.00 98.06 84 VAL A CA 1
ATOM 646 C C . VAL A 1 84 ? -19.023 -5.001 5.646 1.00 98.06 84 VAL A C 1
ATOM 648 O O . VAL A 1 84 ? -18.412 -4.068 6.151 1.00 98.06 84 VAL A O 1
ATOM 651 N N . GLU A 1 85 ? -20.246 -4.878 5.142 1.00 97.56 85 GLU A N 1
ATOM 652 C CA . GLU A 1 85 ? -21.021 -3.640 5.132 1.00 97.56 85 GLU A CA 1
ATOM 653 C C . GLU A 1 85 ? -21.160 -3.079 6.551 1.00 97.56 85 GLU A C 1
ATOM 655 O O . GLU A 1 85 ? -20.799 -1.936 6.793 1.00 97.56 85 GLU A O 1
ATOM 660 N N . SER A 1 86 ? -21.540 -3.911 7.526 1.00 98.06 86 SER A N 1
ATOM 661 C CA . SER A 1 86 ? -21.694 -3.480 8.926 1.00 98.06 86 SER A CA 1
ATOM 662 C C . SER A 1 86 ? -20.382 -3.018 9.564 1.00 98.06 86 SER A C 1
ATOM 664 O O . SER A 1 86 ? -20.376 -2.111 10.395 1.00 98.06 86 SER A O 1
ATOM 666 N N . LEU A 1 87 ? -19.262 -3.660 9.217 1.00 98.50 87 LEU A N 1
ATOM 667 C CA . LEU A 1 87 ? -17.936 -3.242 9.673 1.00 98.50 87 LEU A CA 1
ATOM 668 C C . LEU A 1 87 ? -17.536 -1.895 9.060 1.00 98.50 87 LEU A C 1
ATOM 670 O O . LEU A 1 87 ? -16.951 -1.071 9.761 1.00 98.50 87 LEU A O 1
ATOM 674 N N . ILE A 1 88 ? -17.840 -1.681 7.777 1.00 98.44 88 ILE A N 1
ATOM 675 C CA . ILE A 1 88 ? -17.555 -0.426 7.079 1.00 98.44 88 ILE A CA 1
ATOM 676 C C . ILE A 1 88 ? -18.424 0.707 7.616 1.00 98.44 88 ILE A C 1
ATOM 678 O O . ILE A 1 88 ? -17.852 1.717 8.014 1.00 98.44 88 ILE A O 1
ATOM 682 N N . ASP A 1 89 ? -19.738 0.513 7.736 1.00 98.12 89 ASP A N 1
ATOM 683 C CA . ASP A 1 89 ? -20.657 1.506 8.308 1.00 98.12 89 ASP A CA 1
ATOM 684 C C . ASP A 1 89 ? -20.166 1.951 9.697 1.00 98.12 89 ASP A C 1
ATOM 686 O O . ASP A 1 89 ? -20.034 3.137 9.993 1.00 98.12 89 ASP A O 1
ATOM 690 N N . TYR A 1 90 ? -19.772 0.989 10.540 1.00 98.06 90 TYR A N 1
ATOM 691 C CA . TYR A 1 90 ? -19.254 1.300 11.868 1.00 98.06 90 TYR A CA 1
ATOM 692 C C . TYR A 1 90 ? -17.894 2.020 11.846 1.00 98.06 90 TYR A C 1
ATOM 694 O O . TYR A 1 90 ? -17.625 2.870 12.702 1.00 98.06 90 TYR A O 1
ATOM 702 N N . ALA A 1 91 ? -17.009 1.675 10.906 1.00 98.38 91 ALA A N 1
ATOM 703 C CA . ALA A 1 91 ? -15.738 2.372 10.726 1.00 98.38 91 ALA A CA 1
ATOM 704 C C . ALA A 1 91 ? -15.949 3.815 10.255 1.00 98.38 91 ALA A C 1
ATOM 706 O O . ALA A 1 91 ? -15.270 4.712 10.755 1.00 98.38 91 ALA A O 1
ATOM 707 N N . GLU A 1 92 ? -16.895 4.040 9.343 1.00 98.38 92 GLU A N 1
ATOM 708 C CA . GLU A 1 92 ? -17.289 5.367 8.869 1.00 98.38 92 GLU A CA 1
ATOM 709 C C . GLU A 1 92 ? -17.854 6.213 10.014 1.00 98.38 92 GLU A C 1
ATOM 711 O O . GLU A 1 92 ? -17.362 7.319 10.219 1.00 98.38 92 GLU A O 1
ATOM 716 N N . ASP A 1 93 ? -18.714 5.656 10.876 1.00 97.75 93 ASP A N 1
ATOM 717 C CA . ASP A 1 93 ? -19.180 6.341 12.093 1.00 97.75 93 ASP A CA 1
ATOM 718 C C . ASP A 1 93 ? -18.014 6.783 13.003 1.00 97.75 93 ASP A C 1
ATOM 720 O O . ASP A 1 93 ? -18.036 7.868 13.595 1.00 97.75 93 ASP A O 1
ATOM 724 N N . GLN A 1 94 ? -16.969 5.949 13.143 1.00 98.00 94 GLN A N 1
ATOM 725 C CA . GLN A 1 94 ? -15.786 6.333 13.925 1.00 98.00 94 GLN A CA 1
ATOM 726 C C . GLN A 1 94 ? -14.997 7.451 13.235 1.00 98.00 94 GLN A C 1
ATOM 728 O O . GLN A 1 94 ? -14.479 8.341 13.912 1.00 98.00 94 GLN A O 1
ATOM 733 N N . VAL A 1 95 ? -14.877 7.406 11.906 1.00 98.38 95 VAL A N 1
ATOM 734 C CA . VAL A 1 95 ? -14.202 8.443 11.118 1.00 98.38 95 VAL A CA 1
ATOM 735 C C . VAL A 1 95 ? -14.956 9.765 11.219 1.00 98.38 95 VAL A C 1
ATOM 737 O O . VAL A 1 95 ? -14.316 10.777 11.500 1.00 98.38 95 VAL A O 1
ATOM 740 N N . ASP A 1 96 ? -16.278 9.757 11.078 1.00 98.31 96 ASP A N 1
ATOM 741 C CA . ASP A 1 96 ? -17.125 10.946 11.170 1.00 98.31 96 ASP A CA 1
ATOM 742 C C . ASP A 1 96 ? -16.967 11.614 12.537 1.00 98.31 96 ASP A C 1
ATOM 744 O O . ASP A 1 96 ? -16.601 12.792 12.616 1.00 98.31 96 ASP A O 1
ATOM 748 N N . PHE A 1 97 ? -17.067 10.829 13.616 1.00 98.25 97 PHE A N 1
ATOM 749 C CA . PHE A 1 97 ? -16.840 11.320 14.976 1.00 98.25 97 PHE A CA 1
ATOM 750 C C . PHE A 1 97 ? -15.446 11.943 15.160 1.00 98.25 97 PHE A C 1
ATOM 752 O O . PHE A 1 97 ? -15.301 12.973 15.827 1.00 98.25 97 PHE A O 1
ATOM 759 N N . LEU A 1 98 ? -14.404 11.355 14.562 1.00 98.44 98 LEU A N 1
ATOM 760 C CA . LEU A 1 98 ? -13.060 11.935 14.583 1.00 98.44 98 LEU A CA 1
ATOM 761 C C . LEU A 1 98 ? -12.998 13.234 13.772 1.00 98.44 98 LEU A C 1
ATOM 763 O O . LEU A 1 98 ? -12.385 14.198 14.225 1.00 98.44 98 LEU A O 1
ATOM 767 N N . THR A 1 99 ? -13.619 13.295 12.594 1.00 97.94 99 THR A N 1
ATOM 768 C CA . THR A 1 99 ? -13.584 14.492 11.741 1.00 97.94 99 THR A CA 1
ATOM 769 C C . THR A 1 99 ? -14.359 15.676 12.313 1.00 97.94 99 THR A C 1
ATOM 771 O O . THR A 1 99 ? -13.919 16.809 12.117 1.00 97.94 99 THR A O 1
ATOM 774 N N . ASP A 1 100 ? -15.424 15.427 13.077 1.00 97.81 100 ASP A N 1
ATOM 775 C CA . ASP A 1 100 ? -16.184 16.463 13.788 1.00 97.81 100 ASP A CA 1
ATOM 776 C C . ASP A 1 100 ? -15.356 17.147 14.886 1.00 97.81 100 ASP A C 1
ATOM 778 O O . ASP A 1 100 ? -15.561 18.321 15.201 1.00 97.81 100 ASP A O 1
ATOM 782 N N . ASN A 1 101 ? -14.398 16.419 15.468 1.00 97.88 101 ASN A N 1
ATOM 783 C CA . ASN A 1 101 ? -13.602 16.880 16.606 1.00 97.88 101 ASN A CA 1
ATOM 784 C C . ASN A 1 101 ? -12.149 17.228 16.243 1.00 97.88 101 ASN A C 1
ATOM 786 O O . ASN A 1 101 ? -11.460 17.887 17.024 1.00 97.88 101 ASN A O 1
ATOM 790 N N . ILE A 1 102 ? -11.664 16.804 15.072 1.00 96.94 102 ILE A N 1
ATOM 791 C CA . ILE A 1 102 ? -10.299 17.047 14.601 1.00 96.94 102 ILE A CA 1
ATOM 792 C C . ILE A 1 102 ? -10.366 17.903 13.327 1.00 96.94 102 ILE A C 1
ATOM 794 O O . ILE A 1 102 ? -10.704 17.392 12.253 1.00 96.94 102 ILE A O 1
ATOM 798 N N . PRO A 1 103 ? -10.026 19.204 13.411 1.00 95.19 103 PRO A N 1
ATOM 799 C CA . PRO A 1 103 ? -10.171 20.117 12.288 1.00 95.19 103 PRO A CA 1
ATOM 800 C C . PRO A 1 103 ? -9.179 19.800 11.169 1.00 95.19 103 PRO A C 1
ATOM 802 O O . PRO A 1 103 ? -8.025 19.439 11.413 1.00 95.19 103 PRO A O 1
ATOM 805 N N . GLU A 1 104 ? -9.629 19.990 9.932 1.00 96.12 104 GLU A N 1
ATOM 806 C CA . GLU A 1 104 ? -8.781 19.917 8.745 1.00 96.12 104 GLU A CA 1
ATOM 807 C C . GLU A 1 104 ? -7.731 21.037 8.753 1.00 96.12 104 GLU A C 1
ATOM 809 O O . GLU A 1 104 ? -8.031 22.197 9.032 1.00 96.12 104 GLU A O 1
ATOM 814 N N . THR A 1 105 ? -6.476 20.669 8.488 1.00 95.25 105 THR A N 1
ATOM 815 C CA . THR A 1 105 ? -5.313 21.575 8.548 1.00 95.25 105 THR A CA 1
ATOM 816 C C . THR A 1 105 ? -4.685 21.861 7.184 1.00 95.25 105 THR A C 1
ATOM 818 O O . THR A 1 105 ? -3.885 22.787 7.070 1.00 95.25 105 THR A O 1
ATOM 821 N N . SER A 1 106 ? -5.023 21.078 6.158 1.00 93.75 106 SER A N 1
ATOM 822 C CA . SER A 1 106 ? -4.489 21.190 4.798 1.00 93.75 106 SER A CA 1
ATOM 823 C C . SER A 1 106 ? -5.548 20.764 3.785 1.00 93.75 106 SER A C 1
ATOM 825 O O . SER A 1 106 ? -6.212 19.757 3.995 1.00 93.75 106 SER A O 1
ATOM 827 N N . ASP A 1 107 ? -5.639 21.465 2.655 1.00 89.44 107 ASP A N 1
ATOM 828 C CA . ASP A 1 107 ? -6.500 21.068 1.528 1.00 89.44 107 ASP A CA 1
ATOM 829 C C . ASP A 1 107 ? -5.865 19.961 0.665 1.00 89.44 107 ASP A C 1
ATOM 831 O O . ASP A 1 107 ? -6.521 19.339 -0.170 1.00 89.44 107 ASP A O 1
ATOM 835 N N . THR A 1 108 ? -4.562 19.723 0.845 1.00 91.06 108 THR A N 1
ATOM 836 C CA . THR A 1 108 ? -3.785 18.728 0.095 1.00 91.06 108 THR A CA 1
ATOM 837 C C . THR A 1 108 ? -3.390 17.557 0.985 1.00 91.06 108 THR A C 1
ATOM 839 O O . THR A 1 108 ? -3.051 17.747 2.155 1.00 91.06 108 THR A O 1
ATOM 842 N N . ILE A 1 109 ? -3.414 16.346 0.424 1.00 94.62 109 ILE A N 1
ATOM 843 C CA . ILE A 1 109 ? -3.062 15.120 1.144 1.00 94.62 109 ILE A CA 1
ATOM 844 C C . ILE A 1 109 ? -1.543 15.068 1.341 1.00 94.62 109 ILE A C 1
ATOM 846 O O . ILE A 1 109 ? -0.782 14.896 0.387 1.00 94.62 109 ILE A O 1
ATOM 850 N N . HIS A 1 110 ? -1.104 15.157 2.594 1.00 94.12 110 HIS A N 1
ATOM 851 C CA . HIS A 1 110 ? 0.285 14.968 2.991 1.00 94.12 110 HIS A CA 1
ATOM 852 C C . HIS A 1 110 ? 0.385 13.898 4.082 1.00 94.12 110 HIS A C 1
ATOM 854 O O . HIS A 1 110 ? 0.320 14.187 5.275 1.00 94.12 110 HIS A O 1
ATOM 860 N N . LEU A 1 111 ? 0.520 12.636 3.666 1.00 96.06 111 LEU A N 1
ATOM 861 C CA . LEU A 1 111 ? 0.739 11.533 4.600 1.00 96.06 111 LEU A CA 1
ATOM 862 C C . LEU A 1 111 ? 2.184 11.542 5.125 1.00 96.06 111 LEU A C 1
ATOM 864 O O . LEU A 1 111 ? 3.107 11.702 4.319 1.00 96.06 111 LEU A O 1
ATOM 868 N N . PRO A 1 112 ? 2.396 11.313 6.435 1.00 96.19 112 PRO A N 1
ATOM 869 C CA . PRO A 1 112 ? 3.734 11.131 6.977 1.00 96.19 112 PRO A CA 1
ATOM 870 C C . PRO A 1 112 ? 4.358 9.860 6.396 1.00 96.19 112 PRO A C 1
ATOM 872 O O . PRO A 1 112 ? 3.681 8.846 6.198 1.00 96.19 112 PRO A O 1
ATOM 875 N N . SER A 1 113 ? 5.661 9.896 6.127 1.00 97.19 113 SER A N 1
ATOM 876 C CA . SER A 1 113 ? 6.358 8.707 5.641 1.00 97.19 113 SER A CA 1
ATOM 877 C C . SER A 1 113 ? 6.410 7.620 6.718 1.00 97.19 113 SER A C 1
ATOM 879 O O . SER A 1 113 ? 6.490 7.893 7.917 1.00 97.19 113 SER A O 1
ATOM 881 N N . TYR A 1 114 ? 6.457 6.359 6.295 1.00 97.88 114 TYR A N 1
ATOM 882 C CA . TYR A 1 114 ? 6.624 5.219 7.194 1.00 97.88 114 TYR A CA 1
ATOM 883 C C . TYR A 1 114 ? 7.869 5.375 8.090 1.00 97.88 114 TYR A C 1
ATOM 885 O O . TYR A 1 114 ? 7.832 5.045 9.274 1.00 97.88 114 TYR A O 1
ATOM 893 N N . GLU A 1 115 ? 8.969 5.918 7.557 1.00 96.06 115 GLU A N 1
ATOM 894 C CA . GLU A 1 115 ? 10.189 6.188 8.327 1.00 96.06 115 GLU A CA 1
ATOM 895 C C . GLU A 1 115 ? 9.995 7.263 9.409 1.00 96.06 115 GLU A C 1
ATOM 897 O O . GLU A 1 115 ? 10.552 7.154 10.506 1.00 96.06 115 GLU A O 1
ATOM 902 N N . GLU A 1 116 ? 9.234 8.319 9.119 1.00 96.38 116 GLU A N 1
ATOM 903 C CA . GLU A 1 116 ? 8.891 9.358 10.096 1.00 96.38 116 GLU A CA 1
ATOM 904 C C . GLU A 1 116 ? 8.003 8.805 11.199 1.00 96.38 116 GLU A C 1
ATOM 906 O O . GLU A 1 116 ? 8.350 8.969 12.366 1.00 96.38 116 GLU A O 1
ATOM 911 N N . VAL A 1 117 ? 6.944 8.072 10.852 1.00 97.25 117 VAL A N 1
ATOM 912 C CA . VAL A 1 117 ? 6.032 7.470 11.836 1.00 97.25 117 VAL A CA 1
ATOM 913 C C . VAL A 1 117 ? 6.771 6.464 12.725 1.00 97.25 117 VAL A C 1
ATOM 915 O O . VAL A 1 117 ? 6.603 6.466 13.943 1.00 97.25 117 VAL A O 1
ATOM 918 N N . VAL A 1 118 ? 7.664 5.635 12.164 1.00 96.19 118 VAL A N 1
ATOM 919 C CA . VAL A 1 118 ? 8.496 4.713 12.962 1.00 96.19 118 VAL A CA 1
ATOM 920 C C . VAL A 1 118 ? 9.385 5.473 13.947 1.00 96.19 118 VAL A C 1
ATOM 922 O O . VAL A 1 118 ? 9.501 5.055 15.102 1.00 96.19 118 VAL A O 1
ATOM 925 N N . ARG A 1 119 ? 10.011 6.580 13.528 1.00 95.62 119 ARG A N 1
ATOM 926 C CA . ARG A 1 119 ? 10.800 7.433 14.434 1.00 95.62 119 ARG A CA 1
ATOM 927 C C . ARG A 1 119 ? 9.917 8.091 15.494 1.00 95.62 119 ARG A C 1
ATOM 929 O O . ARG A 1 119 ? 10.284 8.063 16.665 1.00 95.62 119 ARG A O 1
ATOM 936 N N . GLY A 1 120 ? 8.748 8.594 15.100 1.00 95.81 120 GLY A N 1
ATOM 937 C CA . GLY A 1 120 ? 7.739 9.162 15.991 1.00 95.81 120 GLY A CA 1
ATOM 938 C C . GLY A 1 120 ? 7.316 8.178 17.079 1.00 95.81 120 GLY A C 1
ATOM 939 O O . GLY A 1 120 ? 7.339 8.528 18.253 1.00 95.81 120 GLY A O 1
ATOM 940 N N . CYS A 1 121 ? 7.082 6.911 16.722 1.00 95.50 121 CYS A N 1
ATOM 941 C CA . CYS A 1 121 ? 6.790 5.851 17.689 1.00 95.50 121 CYS A CA 1
ATOM 942 C C . CYS A 1 121 ? 7.920 5.671 18.712 1.00 95.50 121 CYS A C 1
ATOM 944 O O . CYS A 1 121 ? 7.651 5.525 19.898 1.00 95.50 121 CYS A O 1
ATOM 946 N N . HIS A 1 122 ? 9.190 5.688 18.289 1.00 93.88 122 HIS A N 1
ATOM 947 C CA . HIS A 1 122 ? 10.309 5.563 19.235 1.00 93.88 122 HIS A CA 1
ATOM 948 C C . HIS A 1 122 ? 10.343 6.740 20.213 1.00 93.88 122 HIS A C 1
ATOM 950 O O . HIS A 1 122 ? 10.547 6.533 21.406 1.00 93.88 122 HIS A O 1
ATOM 956 N N . SER A 1 123 ? 10.114 7.961 19.722 1.00 93.50 123 SER A N 1
ATOM 957 C CA . SER A 1 123 ? 10.005 9.144 20.577 1.00 93.50 123 SER A CA 1
ATOM 958 C C . SER A 1 123 ? 8.821 9.040 21.543 1.00 93.50 123 SER A C 1
ATOM 960 O O . SER A 1 123 ? 9.002 9.291 22.733 1.00 93.50 123 SER A O 1
ATOM 962 N N . GLU A 1 124 ? 7.656 8.595 21.063 1.00 92.56 124 GLU A N 1
ATOM 963 C CA . GLU A 1 124 ? 6.447 8.369 21.866 1.00 92.56 124 GLU A CA 1
ATOM 964 C C . GLU A 1 124 ? 6.699 7.354 22.994 1.00 92.56 124 GLU A C 1
ATOM 966 O O . GLU A 1 124 ? 6.434 7.662 24.154 1.00 92.56 124 GLU A O 1
ATOM 971 N N . HIS A 1 125 ? 7.320 6.205 22.697 1.00 88.25 125 HIS A N 1
ATOM 972 C CA . HIS A 1 125 ? 7.654 5.163 23.687 1.00 88.25 125 HIS A CA 1
ATOM 973 C C . HIS A 1 125 ? 8.639 5.625 24.767 1.00 88.25 125 HIS A C 1
ATOM 975 O O . HIS A 1 125 ? 8.658 5.074 25.865 1.00 88.25 125 HIS A O 1
ATOM 981 N N . THR A 1 126 ? 9.470 6.628 24.474 1.00 89.56 126 THR A N 1
ATOM 982 C CA . THR A 1 126 ? 10.389 7.224 25.462 1.00 89.56 126 THR A CA 1
ATOM 983 C C . THR A 1 126 ? 9.785 8.392 26.242 1.00 89.56 126 THR A C 1
ATOM 985 O O . THR A 1 126 ? 10.418 8.903 27.167 1.00 89.56 126 THR A O 1
ATOM 988 N N . SER A 1 127 ? 8.581 8.829 25.875 1.00 88.81 127 SER A N 1
ATOM 989 C CA . SER A 1 127 ? 7.883 9.950 26.500 1.00 88.81 127 SER A CA 1
ATOM 990 C C . SER A 1 127 ? 6.894 9.485 27.574 1.00 88.81 127 SER A C 1
ATOM 992 O O . SER A 1 127 ? 6.489 8.324 27.610 1.00 88.81 127 SER A O 1
ATOM 994 N N . LEU A 1 128 ? 6.506 10.391 28.477 1.00 85.38 128 LEU A N 1
ATOM 995 C CA . LEU A 1 128 ? 5.428 10.116 29.427 1.00 85.38 128 LEU A CA 1
ATOM 996 C C . LEU A 1 128 ? 4.085 10.181 28.696 1.00 85.38 128 LEU A C 1
ATOM 998 O O . LEU A 1 128 ? 3.774 11.192 28.069 1.00 85.38 128 LEU A O 1
ATOM 1002 N N . ALA A 1 129 ? 3.295 9.114 28.803 1.00 81.69 129 ALA A N 1
ATOM 1003 C CA . ALA A 1 129 ? 1.951 9.079 28.248 1.00 81.69 129 ALA A CA 1
ATOM 1004 C C . ALA A 1 129 ? 0.995 9.916 29.108 1.00 81.69 129 ALA A C 1
ATOM 1006 O O . ALA A 1 129 ? 0.891 9.695 30.316 1.00 81.69 129 ALA A O 1
ATOM 1007 N N . ASP A 1 130 ? 0.277 10.838 28.471 1.00 83.19 130 ASP A N 1
ATOM 1008 C CA . ASP A 1 130 ? -0.886 11.480 29.074 1.00 83.19 130 ASP A CA 1
ATOM 1009 C C . ASP A 1 130 ? -2.097 10.554 28.903 1.00 83.19 130 ASP A C 1
ATOM 1011 O O . ASP A 1 130 ? -2.354 10.049 27.805 1.00 83.19 130 ASP A O 1
ATOM 1015 N N . VAL A 1 131 ? -2.796 10.258 29.999 1.00 88.75 131 VAL A N 1
ATOM 1016 C CA . VAL A 1 131 ? -3.915 9.310 30.010 1.00 88.75 131 VAL A CA 1
ATOM 1017 C C . VAL A 1 131 ? -5.203 10.101 30.207 1.00 88.75 131 VAL A C 1
ATOM 1019 O O . VAL A 1 131 ? -5.425 10.614 31.306 1.00 88.75 131 VAL A O 1
ATOM 1022 N N . PRO A 1 132 ? -6.066 10.186 29.178 1.00 93.12 132 PRO A N 1
ATOM 1023 C CA . PRO A 1 132 ? -7.334 10.889 29.291 1.00 93.12 132 PRO A CA 1
ATOM 1024 C C . PRO A 1 132 ? -8.219 10.335 30.409 1.00 93.12 132 PRO A C 1
ATOM 1026 O O . PRO A 1 132 ? -8.296 9.122 30.623 1.00 93.12 132 PRO A O 1
ATOM 1029 N N . GLU A 1 133 ? -8.946 11.225 31.085 1.00 94.88 133 GLU A N 1
ATOM 1030 C CA . GLU A 1 133 ? -9.928 10.837 32.098 1.00 94.88 133 GLU A CA 1
ATOM 1031 C C . GLU A 1 133 ? -11.059 10.010 31.469 1.00 94.88 133 GLU A C 1
ATOM 1033 O O . GLU A 1 133 ? -11.569 10.342 30.394 1.00 94.88 133 GLU A O 1
ATOM 1038 N N . PHE A 1 134 ? -11.476 8.938 32.146 1.00 93.81 134 PHE A N 1
ATOM 1039 C CA . PHE A 1 134 ? -12.539 8.062 31.661 1.00 93.81 134 PHE A CA 1
ATOM 1040 C C . PHE A 1 134 ? -13.833 8.841 31.386 1.00 93.81 134 PHE A C 1
ATOM 1042 O O . PHE A 1 134 ? -14.316 9.595 32.226 1.00 93.81 134 PHE A O 1
ATOM 1049 N N . GLY A 1 135 ? -14.415 8.626 30.205 1.00 92.38 135 GLY A N 1
ATOM 1050 C CA . GLY A 1 135 ? -15.656 9.279 29.781 1.00 92.38 135 GLY A CA 1
ATOM 1051 C C . GLY A 1 135 ? -15.487 10.694 29.218 1.00 92.38 135 GLY A C 1
ATOM 1052 O O . GLY A 1 135 ? -16.441 11.205 28.630 1.00 92.38 135 GLY A O 1
ATOM 1053 N N . SER A 1 136 ? -14.297 11.300 29.322 1.00 97.19 136 SER A N 1
ATOM 1054 C CA . SER A 1 136 ? -13.982 12.574 28.660 1.00 97.19 136 SER A CA 1
ATOM 1055 C C . SER A 1 136 ? -14.033 12.459 27.129 1.00 97.19 136 SER A C 1
ATOM 1057 O O . SER A 1 136 ? -13.954 11.362 26.572 1.00 97.19 136 SER A O 1
ATOM 1059 N N . LEU A 1 137 ? -14.123 13.598 26.432 1.00 97.25 137 LEU A N 1
ATOM 1060 C CA . LEU A 1 137 ? -14.065 13.630 24.966 1.00 97.25 137 LEU A CA 1
ATOM 1061 C C . LEU A 1 137 ? -12.759 13.017 24.442 1.00 97.25 137 LEU A C 1
ATOM 1063 O O . LEU A 1 137 ? -12.789 12.164 23.564 1.00 97.25 137 LEU A O 1
ATOM 1067 N N . GLU A 1 138 ? -11.623 13.385 25.035 1.00 96.44 138 GLU A N 1
ATOM 1068 C CA . GLU A 1 138 ? -10.306 12.849 24.671 1.00 96.44 138 GLU A CA 1
ATOM 1069 C C . GLU A 1 138 ? -10.254 11.319 24.817 1.00 96.44 138 GLU A C 1
ATOM 1071 O O . GLU A 1 138 ? -9.738 10.626 23.941 1.00 96.44 138 GLU A O 1
ATOM 1076 N N . TYR A 1 139 ? -10.862 10.773 25.878 1.00 96.06 139 TYR A N 1
ATOM 1077 C CA . TYR A 1 139 ? -11.001 9.326 26.056 1.00 96.06 139 TYR A CA 1
ATOM 1078 C C . TYR A 1 139 ? -11.860 8.688 24.956 1.00 96.06 139 TYR A C 1
ATOM 1080 O O . TYR A 1 139 ? -11.506 7.632 24.430 1.00 96.06 139 TYR A O 1
ATOM 1088 N N . GLN A 1 140 ? -12.981 9.314 24.591 1.00 96.81 140 GLN A N 1
ATOM 1089 C CA . GLN A 1 140 ? -13.871 8.810 23.541 1.00 96.81 140 GLN A CA 1
ATOM 1090 C C . GLN A 1 140 ? -13.204 8.829 22.162 1.00 96.81 140 GLN A C 1
ATOM 1092 O O . GLN A 1 140 ? -13.343 7.855 21.423 1.00 96.81 140 GLN A O 1
ATOM 1097 N N . LEU A 1 141 ? -12.434 9.874 21.842 1.00 97.56 141 LEU A N 1
ATOM 1098 C CA . LEU A 1 141 ? -11.645 9.957 20.608 1.00 97.56 141 LEU A CA 1
ATOM 1099 C C . LEU A 1 141 ? -10.590 8.849 20.550 1.00 97.56 141 LEU A C 1
ATOM 1101 O O . LEU A 1 141 ? -10.468 8.163 19.537 1.00 97.56 141 LEU A O 1
ATOM 1105 N N . ASP A 1 142 ? -9.883 8.607 21.656 1.00 96.62 142 ASP A N 1
ATOM 1106 C CA . ASP A 1 142 ? -8.925 7.503 21.743 1.00 96.62 142 ASP A CA 1
ATOM 1107 C C . ASP A 1 142 ? -9.619 6.140 21.543 1.00 96.62 142 ASP A C 1
ATOM 1109 O O . ASP A 1 142 ? -9.098 5.281 20.831 1.00 96.62 142 ASP A O 1
ATOM 1113 N N . ARG A 1 143 ? -10.819 5.933 22.114 1.00 95.81 143 ARG A N 1
ATOM 1114 C CA . ARG A 1 143 ? -11.607 4.704 21.880 1.00 95.81 143 ARG A CA 1
ATOM 1115 C C . ARG A 1 143 ? -12.072 4.573 20.429 1.00 95.81 143 ARG A C 1
ATOM 1117 O O . ARG A 1 143 ? -12.073 3.459 19.910 1.00 95.81 143 ARG A O 1
ATOM 1124 N N . ALA A 1 144 ? -12.476 5.668 19.784 1.00 97.69 144 ALA A N 1
ATOM 1125 C CA . ALA A 1 144 ? -12.905 5.663 18.386 1.00 97.69 144 ALA A CA 1
ATOM 1126 C C . ALA A 1 144 ? -11.771 5.209 17.455 1.00 97.69 144 ALA A C 1
ATOM 1128 O O . ALA A 1 144 ? -11.981 4.340 16.608 1.00 97.69 144 ALA A O 1
ATOM 1129 N N . VAL A 1 145 ? -10.544 5.695 17.683 1.00 98.25 145 VAL A N 1
ATOM 1130 C CA . VAL A 1 145 ? -9.362 5.242 16.932 1.00 98.25 145 VAL A CA 1
ATOM 1131 C C . VAL A 1 145 ? -9.081 3.755 17.142 1.00 98.25 145 VAL A C 1
ATOM 1133 O O . VAL A 1 145 ? -8.811 3.049 16.176 1.00 98.25 145 VAL A O 1
ATOM 1136 N N . GLU A 1 146 ? -9.151 3.247 18.373 1.00 96.75 146 GLU A N 1
ATOM 1137 C CA . GLU A 1 146 ? -8.911 1.819 18.629 1.00 96.75 146 GLU A CA 1
ATOM 1138 C C . GLU A 1 146 ? -9.922 0.913 17.924 1.00 96.75 146 GLU A C 1
ATOM 1140 O O . GLU A 1 146 ? -9.551 -0.122 17.372 1.00 96.75 146 GLU A O 1
ATOM 1145 N N . ARG A 1 147 ? -11.195 1.314 17.915 1.00 97.44 147 ARG A N 1
ATOM 1146 C CA . ARG A 1 147 ? -12.263 0.610 17.198 1.00 97.44 147 ARG A CA 1
ATOM 1147 C C . ARG A 1 147 ? -12.021 0.618 15.695 1.00 97.44 147 ARG A C 1
ATOM 1149 O O . ARG A 1 147 ? -12.118 -0.435 15.073 1.00 97.44 147 ARG A O 1
ATOM 1156 N N . LEU A 1 148 ? -11.653 1.774 15.142 1.00 98.38 148 LEU A N 1
ATOM 1157 C CA . LEU A 1 148 ? -11.298 1.909 13.732 1.00 98.38 148 LEU A CA 1
ATOM 1158 C C . LEU A 1 148 ? -10.120 0.996 13.366 1.00 98.38 148 LEU A C 1
ATOM 1160 O O . LEU A 1 148 ? -10.202 0.242 12.398 1.00 98.38 148 LEU A O 1
ATOM 1164 N N . ILE A 1 149 ? -9.053 0.999 14.173 1.00 98.44 149 ILE A N 1
ATOM 1165 C CA . ILE A 1 149 ? -7.900 0.112 13.973 1.00 98.44 149 ILE A CA 1
ATOM 1166 C C . ILE A 1 149 ? -8.342 -1.349 14.026 1.00 98.44 149 ILE A C 1
ATOM 1168 O O . ILE A 1 149 ? -8.027 -2.091 13.103 1.00 98.44 149 ILE A O 1
ATOM 1172 N N . CYS A 1 150 ? -9.126 -1.746 15.033 1.00 98.44 150 CYS A N 1
ATOM 1173 C CA . CYS A 1 150 ? -9.636 -3.111 15.163 1.00 98.44 150 CYS A CA 1
ATOM 1174 C C . CYS A 1 150 ? -10.391 -3.567 13.905 1.00 98.44 150 CYS A C 1
ATOM 1176 O O . CYS A 1 150 ? -10.084 -4.630 13.363 1.00 98.44 150 CYS A O 1
ATOM 1178 N N . VAL A 1 151 ? -11.299 -2.736 13.375 1.00 98.62 151 VAL A N 1
ATOM 1179 C CA . VAL A 1 151 ? -12.004 -3.030 12.117 1.00 98.62 151 VAL A CA 1
ATOM 1180 C C . VAL A 1 151 ? -11.015 -3.217 10.966 1.00 98.62 151 VAL A C 1
ATOM 1182 O O . VAL A 1 151 ? -11.069 -4.227 10.265 1.00 98.62 151 VAL A O 1
ATOM 1185 N N . THR A 1 152 ? -10.064 -2.298 10.785 1.00 98.38 152 THR A N 1
ATOM 1186 C CA . THR A 1 152 ? -9.083 -2.413 9.693 1.00 98.38 152 THR A CA 1
ATOM 1187 C C . THR A 1 152 ? -8.165 -3.630 9.840 1.00 98.38 152 THR A C 1
ATOM 1189 O O . THR A 1 152 ? -7.819 -4.249 8.833 1.00 98.38 152 THR A O 1
ATOM 1192 N N . THR A 1 153 ? -7.837 -4.042 11.069 1.00 98.56 153 THR A N 1
ATOM 1193 C CA . THR A 1 153 ? -7.092 -5.273 11.355 1.00 98.56 153 THR A CA 1
ATOM 1194 C C . THR A 1 153 ? -7.917 -6.514 11.002 1.00 98.56 153 THR A C 1
ATOM 1196 O O . THR A 1 153 ? -7.389 -7.418 10.356 1.00 98.56 153 THR A O 1
ATOM 1199 N N . ILE A 1 154 ? -9.212 -6.550 11.342 1.00 98.56 154 ILE A N 1
ATOM 1200 C CA . ILE A 1 154 ? -10.133 -7.637 10.957 1.00 98.56 154 ILE A CA 1
ATOM 1201 C C . ILE A 1 154 ? -10.198 -7.766 9.428 1.00 98.56 154 ILE A C 1
ATOM 1203 O O . ILE A 1 154 ? -9.997 -8.856 8.889 1.00 98.56 154 ILE A O 1
ATOM 1207 N N . LEU A 1 155 ? -10.399 -6.653 8.714 1.00 98.38 155 LEU A N 1
ATOM 1208 C CA . LEU A 1 155 ? -10.433 -6.637 7.246 1.00 98.38 155 LEU A CA 1
ATOM 1209 C C . LEU A 1 155 ? -9.096 -7.092 6.644 1.00 98.38 155 LEU A C 1
ATOM 1211 O O . LEU A 1 155 ? -9.070 -7.897 5.707 1.00 98.38 155 LEU A O 1
ATOM 1215 N N . ARG A 1 156 ? -7.969 -6.641 7.212 1.00 98.25 156 ARG A N 1
ATOM 1216 C CA . ARG A 1 156 ? -6.633 -7.106 6.823 1.00 98.25 156 ARG A CA 1
ATOM 1217 C C . ARG A 1 156 ? -6.479 -8.606 7.026 1.00 98.25 156 ARG A C 1
ATOM 1219 O O . ARG A 1 156 ? -5.922 -9.270 6.155 1.00 98.25 156 ARG A O 1
ATOM 1226 N N . ASN A 1 157 ? -6.966 -9.154 8.130 1.00 97.81 157 ASN A N 1
ATOM 1227 C CA . ASN A 1 157 ? -6.884 -10.584 8.396 1.00 97.81 157 ASN A CA 1
ATOM 1228 C C . ASN A 1 157 ? -7.727 -11.400 7.404 1.00 97.81 157 ASN A C 1
ATOM 1230 O O . ASN A 1 157 ? -7.244 -12.380 6.837 1.00 97.81 157 ASN A O 1
ATOM 1234 N N . PHE A 1 158 ? -8.944 -10.954 7.090 1.00 97.56 158 PHE A N 1
ATOM 1235 C CA . PHE A 1 158 ? -9.763 -11.621 6.076 1.00 97.56 158 PHE A CA 1
ATOM 1236 C C . PHE A 1 158 ? -9.167 -11.560 4.667 1.00 97.56 158 PHE A C 1
ATOM 1238 O O . PHE A 1 158 ? -9.432 -12.459 3.865 1.00 97.56 158 PHE A O 1
ATOM 1245 N N . SER A 1 159 ? -8.315 -10.569 4.382 1.00 97.25 159 SER A N 1
ATOM 1246 C CA . SER A 1 159 ? -7.604 -10.451 3.103 1.00 97.25 159 SER A CA 1
ATOM 1247 C C . SER A 1 159 ? -6.532 -11.521 2.867 1.00 97.25 159 SER A C 1
ATOM 1249 O O . SER A 1 159 ? -5.936 -11.538 1.797 1.00 97.25 159 SER A O 1
ATOM 1251 N N . PHE A 1 160 ? -6.246 -12.408 3.825 1.00 96.38 160 PHE A N 1
ATOM 1252 C CA . PHE A 1 160 ? -5.331 -13.532 3.585 1.00 96.38 160 PHE A CA 1
ATOM 1253 C C . PHE A 1 160 ? -5.994 -14.717 2.870 1.00 96.38 160 PHE A C 1
ATOM 1255 O O . PHE A 1 160 ? -5.284 -15.609 2.410 1.00 96.38 160 PHE A O 1
ATOM 1262 N N . SER A 1 161 ? -7.327 -14.734 2.751 1.00 95.06 161 SER A N 1
ATOM 1263 C CA . SER A 1 161 ? -8.047 -15.745 1.971 1.00 95.06 161 SER A CA 1
ATOM 1264 C C . SER A 1 161 ? -8.469 -15.187 0.615 1.00 95.06 161 SER A C 1
ATOM 1266 O O . SER A 1 161 ? -9.237 -14.228 0.550 1.00 95.06 161 SER A O 1
ATOM 1268 N N . GLU A 1 162 ? -8.033 -15.825 -0.474 1.00 94.25 162 GLU A N 1
ATOM 1269 C CA . GLU A 1 162 ? -8.380 -15.415 -1.846 1.00 94.25 162 GLU A CA 1
ATOM 1270 C C . GLU A 1 162 ? -9.892 -15.444 -2.113 1.00 94.25 162 GLU A C 1
ATOM 1272 O O . GLU A 1 162 ? -10.408 -14.608 -2.853 1.00 94.25 162 GLU A O 1
ATOM 1277 N N . SER A 1 163 ? -10.628 -16.340 -1.443 1.00 94.62 163 SER A N 1
ATOM 1278 C CA . SER A 1 163 ? -12.095 -16.407 -1.520 1.00 94.62 163 SER A CA 1
ATOM 1279 C C . SER A 1 163 ? -12.780 -15.110 -1.088 1.00 94.62 163 SER A C 1
ATOM 1281 O O . SER A 1 163 ? -13.903 -14.838 -1.487 1.00 94.62 163 SER A O 1
ATOM 1283 N N . ASN A 1 164 ? -12.115 -14.301 -0.261 1.00 96.94 164 ASN A N 1
ATOM 1284 C CA . ASN A 1 164 ? -12.682 -13.076 0.290 1.00 96.94 164 ASN A CA 1
ATOM 1285 C C . ASN A 1 164 ? -12.395 -11.852 -0.591 1.00 96.94 164 ASN A C 1
ATOM 1287 O O . ASN A 1 164 ? -12.883 -10.760 -0.303 1.00 96.94 164 ASN A O 1
ATOM 1291 N N . PHE A 1 165 ? -11.622 -12.005 -1.672 1.00 96.69 165 PHE A N 1
ATOM 1292 C CA . PHE A 1 165 ? -11.136 -10.870 -2.456 1.00 96.69 165 PHE A CA 1
ATOM 1293 C C . PHE A 1 165 ? -12.234 -10.104 -3.184 1.00 96.69 165 PHE A C 1
ATOM 1295 O O . PHE A 1 165 ? -12.106 -8.891 -3.358 1.00 96.69 165 PHE A O 1
ATOM 1302 N N . GLY A 1 166 ? -13.293 -10.800 -3.604 1.00 95.62 166 GLY A N 1
ATOM 1303 C CA . GLY A 1 166 ? -14.459 -10.179 -4.227 1.00 95.62 166 GLY A CA 1
ATOM 1304 C C . GLY A 1 166 ? -15.203 -9.272 -3.249 1.00 95.62 166 GLY A C 1
ATOM 1305 O O . GLY A 1 166 ? -15.420 -8.103 -3.553 1.00 95.62 166 GLY A O 1
ATOM 1306 N N . VAL A 1 167 ? -15.511 -9.793 -2.057 1.00 97.06 167 VAL A N 1
ATOM 1307 C CA . VAL A 1 167 ? -16.264 -9.076 -1.014 1.00 97.06 167 VAL A CA 1
ATOM 1308 C C . VAL A 1 167 ? -15.453 -7.914 -0.429 1.00 97.06 167 VAL A C 1
ATOM 1310 O O . VAL A 1 167 ? -15.976 -6.824 -0.245 1.00 97.06 167 VAL A O 1
ATOM 1313 N N . LEU A 1 168 ? -14.150 -8.096 -0.197 1.00 97.88 168 LEU A N 1
ATOM 1314 C CA . LEU A 1 168 ? -13.283 -7.032 0.334 1.00 97.88 168 LEU A CA 1
ATOM 1315 C C . LEU A 1 168 ? -12.894 -5.980 -0.717 1.00 97.88 168 LEU A C 1
ATOM 1317 O O . LEU A 1 168 ? -12.421 -4.901 -0.367 1.00 97.88 168 LEU A O 1
ATOM 1321 N N . GLY A 1 169 ? -13.054 -6.294 -2.003 1.00 96.19 169 GLY A N 1
ATOM 1322 C CA . GLY A 1 169 ? -12.712 -5.412 -3.117 1.00 96.19 169 GLY A CA 1
ATOM 1323 C C . GLY A 1 169 ? -13.835 -4.465 -3.546 1.00 96.19 169 GLY A C 1
ATOM 1324 O O . GLY A 1 169 ? -13.662 -3.778 -4.552 1.00 96.19 169 GLY A O 1
ATOM 1325 N N . ILE A 1 170 ? -14.979 -4.442 -2.855 1.00 96.75 170 ILE A N 1
ATOM 1326 C CA . ILE A 1 170 ? -16.134 -3.612 -3.228 1.00 96.75 170 ILE A CA 1
ATOM 1327 C C . ILE A 1 170 ? -15.873 -2.108 -3.010 1.00 96.75 170 ILE A C 1
ATOM 1329 O O . ILE A 1 170 ? -15.049 -1.742 -2.165 1.00 96.75 170 ILE A O 1
ATOM 1333 N N . PRO A 1 171 ? -16.600 -1.217 -3.718 1.00 97.19 171 PRO A N 1
ATOM 1334 C CA . PRO A 1 171 ? -16.399 0.227 -3.617 1.00 97.19 171 PRO A CA 1
ATOM 1335 C C . PRO A 1 171 ? -16.462 0.779 -2.190 1.00 97.19 171 PRO A C 1
ATOM 1337 O O . PRO A 1 171 ? -15.560 1.526 -1.825 1.00 97.19 171 PRO A O 1
ATOM 1340 N N . ALA A 1 172 ? -17.431 0.355 -1.368 1.00 97.75 172 ALA A N 1
ATOM 1341 C CA . ALA A 1 172 ? -17.594 0.830 0.012 1.00 97.75 172 ALA A CA 1
ATOM 1342 C C . ALA A 1 172 ? -16.314 0.653 0.851 1.00 97.75 172 ALA A C 1
ATOM 1344 O O . ALA A 1 172 ? -15.826 1.596 1.468 1.00 97.75 172 ALA A O 1
ATOM 1345 N N . VAL A 1 173 ? -15.681 -0.524 0.773 1.00 98.31 173 VAL A N 1
ATOM 1346 C CA . VAL A 1 173 ? -14.411 -0.789 1.466 1.00 98.31 173 VAL A CA 1
ATOM 1347 C C . VAL A 1 173 ? -13.314 0.142 0.948 1.00 98.31 173 VAL A C 1
ATOM 1349 O O . VAL A 1 173 ? -12.593 0.762 1.728 1.00 98.31 173 VAL A O 1
ATOM 1352 N N . THR A 1 174 ? -13.185 0.283 -0.375 1.00 97.31 174 THR A N 1
ATOM 1353 C CA . THR A 1 174 ? -12.143 1.144 -0.956 1.00 97.31 174 THR A CA 1
ATOM 1354 C C . THR A 1 174 ? -12.347 2.631 -0.643 1.00 97.31 174 THR A C 1
ATOM 1356 O O . THR A 1 174 ? -11.361 3.332 -0.421 1.00 97.31 174 THR A O 1
ATOM 1359 N N . GLN A 1 175 ? -13.596 3.102 -0.574 1.00 98.19 175 GLN A N 1
ATOM 1360 C CA . GLN A 1 175 ? -13.949 4.476 -0.204 1.00 98.19 175 GLN A CA 1
ATOM 1361 C C . GLN A 1 175 ? -13.624 4.751 1.256 1.00 98.19 175 GLN A C 1
ATOM 1363 O O . GLN A 1 175 ? -12.967 5.750 1.541 1.00 98.19 175 GLN A O 1
ATOM 1368 N N . CYS A 1 176 ? -13.981 3.829 2.152 1.00 98.50 176 CYS A N 1
ATOM 1369 C CA . CYS A 1 176 ? -13.641 3.919 3.566 1.00 98.50 176 CYS A CA 1
ATOM 1370 C C . CYS A 1 176 ? -12.118 4.061 3.765 1.00 98.50 176 CYS A C 1
ATOM 1372 O O . CYS A 1 176 ? -11.653 5.036 4.360 1.00 98.50 176 CYS A O 1
ATOM 1374 N N . PHE A 1 177 ? -11.305 3.173 3.170 1.00 98.69 177 PHE A N 1
ATOM 1375 C CA . PHE A 1 177 ? -9.838 3.278 3.246 1.00 98.69 177 PHE A CA 1
ATOM 1376 C C . PHE A 1 177 ? -9.299 4.577 2.627 1.00 98.69 177 PHE A C 1
ATOM 1378 O O . PHE A 1 177 ? -8.444 5.234 3.227 1.00 98.69 177 PHE A O 1
ATOM 1385 N N . ALA A 1 178 ? -9.801 4.986 1.458 1.00 98.50 178 ALA A N 1
ATOM 1386 C CA . ALA A 1 178 ? -9.393 6.237 0.823 1.00 98.50 178 ALA A CA 1
ATOM 1387 C C . ALA A 1 178 ? -9.726 7.471 1.682 1.00 98.50 178 ALA A C 1
ATOM 1389 O O . ALA A 1 178 ? -8.909 8.394 1.769 1.00 98.50 178 ALA A O 1
ATOM 1390 N N . GLY A 1 179 ? -10.886 7.472 2.345 1.00 98.25 179 GLY A N 1
ATOM 1391 C CA . GLY A 1 179 ? -11.309 8.499 3.294 1.00 98.25 179 GLY A CA 1
ATOM 1392 C C . GLY A 1 179 ? -10.399 8.558 4.519 1.00 98.25 179 GLY A C 1
ATOM 1393 O O . GLY A 1 179 ? -9.921 9.636 4.878 1.00 98.25 179 GLY A O 1
ATOM 1394 N N . ILE A 1 180 ? -10.059 7.402 5.102 1.00 98.69 180 ILE A N 1
ATOM 1395 C CA . ILE A 1 180 ? -9.099 7.307 6.212 1.00 98.69 180 ILE A CA 1
ATOM 1396 C C . ILE A 1 180 ? -7.738 7.892 5.801 1.00 98.69 180 ILE A C 1
ATOM 1398 O O . ILE A 1 180 ? -7.186 8.725 6.523 1.00 98.69 180 ILE A O 1
ATOM 1402 N N . PHE A 1 181 ? -7.202 7.521 4.633 1.00 98.62 181 PHE A N 1
ATOM 1403 C CA . PHE A 1 181 ? -5.910 8.038 4.159 1.00 98.62 181 PHE A CA 1
ATOM 1404 C C . PHE A 1 181 ? -5.935 9.546 3.923 1.00 98.62 181 PHE A C 1
ATOM 1406 O O . PHE A 1 181 ? -4.999 10.242 4.324 1.00 98.62 181 PHE A O 1
ATOM 1413 N N . ARG A 1 182 ? -7.014 10.061 3.319 1.00 98.12 182 ARG A N 1
ATOM 1414 C CA . ARG A 1 182 ? -7.218 11.501 3.143 1.00 98.12 182 ARG A CA 1
ATOM 1415 C C . ARG A 1 182 ? -7.214 12.204 4.497 1.00 98.12 182 ARG A C 1
ATOM 1417 O O . ARG A 1 182 ? -6.477 13.167 4.669 1.00 98.12 182 ARG A O 1
ATOM 1424 N N . ASN A 1 183 ? -7.976 11.703 5.467 1.00 98.25 183 ASN A N 1
ATOM 1425 C CA . ASN A 1 183 ? -8.088 12.322 6.785 1.00 98.25 183 ASN A CA 1
ATOM 1426 C C . ASN A 1 183 ? -6.761 12.320 7.554 1.00 98.25 183 ASN A C 1
ATOM 1428 O O . ASN A 1 183 ? -6.429 13.329 8.169 1.00 98.25 183 ASN A O 1
ATOM 1432 N N . ILE A 1 184 ? -5.957 11.256 7.455 1.00 98.12 184 ILE A N 1
ATOM 1433 C CA . ILE A 1 184 ? -4.587 11.238 8.001 1.00 98.12 184 ILE A CA 1
ATOM 1434 C C . ILE A 1 184 ? -3.701 12.273 7.305 1.00 98.12 184 ILE A C 1
ATOM 1436 O O . ILE A 1 184 ? -2.907 12.941 7.959 1.00 98.12 184 ILE A O 1
ATOM 1440 N N . GLY A 1 185 ? -3.830 12.411 5.984 1.00 97.44 185 GLY A N 1
ATOM 1441 C CA . GLY A 1 185 ? -3.020 13.338 5.199 1.00 97.44 185 GLY A CA 1
ATOM 1442 C C . GLY A 1 185 ? -3.425 14.810 5.313 1.00 97.44 185 GLY A C 1
ATOM 1443 O O . GLY A 1 185 ? -2.618 15.672 4.977 1.00 97.44 185 GLY A O 1
ATOM 1444 N N . THR A 1 186 ? -4.645 15.124 5.759 1.00 97.81 186 THR A N 1
ATOM 1445 C CA . THR A 1 186 ? -5.133 16.512 5.863 1.00 97.81 186 THR A CA 1
ATOM 1446 C C . THR A 1 186 ? -5.279 17.018 7.297 1.00 97.81 186 THR A C 1
ATOM 1448 O O . THR A 1 186 ? -5.435 18.225 7.514 1.00 97.81 186 THR A O 1
ATOM 1451 N N . ARG A 1 187 ? -5.186 16.135 8.300 1.00 97.44 187 ARG A N 1
ATOM 1452 C CA . ARG A 1 187 ? -5.324 16.470 9.726 1.00 97.44 187 ARG A CA 1
ATOM 1453 C C . ARG A 1 187 ? -4.109 16.025 10.522 1.00 97.44 187 ARG A C 1
ATOM 1455 O O . ARG A 1 187 ? -3.674 14.878 10.459 1.00 97.44 187 ARG A O 1
ATOM 1462 N N . LYS A 1 188 ? -3.601 16.922 11.363 1.00 94.94 188 LYS A N 1
ATOM 1463 C CA . LYS A 1 188 ? -2.510 16.602 12.286 1.00 94.94 188 LYS A CA 1
ATOM 1464 C C . LYS A 1 188 ? -2.969 15.579 13.328 1.00 94.94 188 LYS A C 1
ATOM 1466 O O . LYS A 1 188 ? -3.938 15.828 14.035 1.00 94.94 188 LYS A O 1
ATOM 1471 N N . MET A 1 189 ? -2.217 14.483 13.474 1.00 93.19 189 MET A N 1
ATOM 1472 C CA . MET A 1 189 ? -2.473 13.440 14.480 1.00 93.19 189 MET A CA 1
ATOM 1473 C C . MET A 1 189 ? -3.923 12.930 14.453 1.00 93.19 189 MET A C 1
ATOM 1475 O O . MET A 1 189 ? -4.533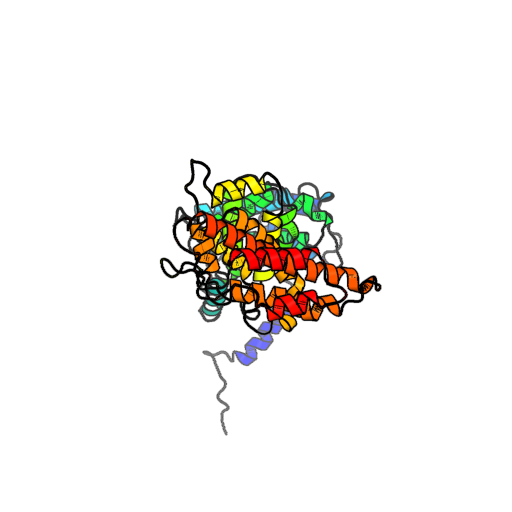 12.739 15.501 1.00 93.19 189 MET A O 1
ATOM 1479 N N . PHE A 1 190 ? -4.476 12.691 13.257 1.00 97.88 190 PHE A N 1
ATOM 1480 C CA . PHE A 1 190 ? -5.848 12.192 13.096 1.00 97.88 190 PHE A CA 1
ATOM 1481 C C . PHE A 1 190 ? -6.117 10.921 13.918 1.00 97.88 190 PHE A C 1
ATOM 1483 O O . PHE A 1 190 ? -7.143 10.803 14.578 1.00 97.88 190 PHE A O 1
ATOM 1490 N N . LEU A 1 191 ? -5.143 10.005 13.955 1.00 97.69 191 LEU A N 1
ATOM 1491 C CA . LEU A 1 191 ? -5.198 8.771 14.748 1.00 97.69 191 LEU A CA 1
ATOM 1492 C C . LEU A 1 191 ? -4.583 8.914 16.144 1.00 97.69 191 LEU A C 1
ATOM 1494 O O . LEU A 1 191 ? -4.281 7.914 16.800 1.00 97.69 191 LEU A O 1
ATOM 1498 N N . ARG A 1 192 ? -4.421 10.156 16.613 1.00 95.44 192 ARG A N 1
ATOM 1499 C CA . ARG A 1 192 ? -4.052 10.560 17.978 1.00 95.44 192 ARG A CA 1
ATOM 1500 C C . ARG A 1 192 ? -2.611 10.242 18.391 1.00 95.44 192 ARG A C 1
ATOM 1502 O O . ARG A 1 192 ? -1.989 11.057 19.064 1.00 95.44 192 ARG A O 1
ATOM 1509 N N . ARG A 1 193 ? -2.073 9.093 17.976 1.00 94.88 193 ARG A N 1
ATOM 1510 C CA . ARG A 1 193 ? -0.739 8.578 18.317 1.00 94.88 193 ARG A CA 1
ATOM 1511 C C . ARG A 1 193 ? -0.008 8.068 17.085 1.00 94.88 193 ARG A C 1
ATOM 1513 O O . ARG A 1 193 ? -0.628 7.538 16.160 1.00 94.88 193 ARG A O 1
ATOM 1520 N N . GLU A 1 194 ? 1.318 8.141 17.109 1.00 96.44 194 GLU A N 1
ATOM 1521 C CA . GLU A 1 194 ? 2.160 7.610 16.033 1.00 96.44 194 GLU A CA 1
ATOM 1522 C C . GLU A 1 194 ? 2.045 6.088 15.965 1.00 96.44 194 GLU A C 1
ATOM 1524 O O . GLU A 1 194 ? 1.994 5.513 14.879 1.00 96.44 194 GLU A O 1
ATOM 1529 N N . GLN A 1 195 ? 1.913 5.423 17.120 1.00 96.25 195 GLN A N 1
ATOM 1530 C CA . GLN A 1 195 ? 1.726 3.972 17.184 1.00 96.25 195 GLN A CA 1
ATOM 1531 C C . GLN A 1 195 ? 0.448 3.518 16.463 1.00 96.25 195 GLN A C 1
ATOM 1533 O O . GLN A 1 195 ? 0.455 2.492 15.778 1.00 96.25 195 GLN A O 1
ATOM 1538 N N . ASN A 1 196 ? -0.628 4.294 16.587 1.00 97.75 196 ASN A N 1
ATOM 1539 C CA . ASN A 1 196 ? -1.907 4.036 15.930 1.00 97.75 196 ASN A CA 1
ATOM 1540 C C . ASN A 1 196 ? -1.787 4.207 14.412 1.00 97.75 196 ASN A C 1
ATOM 1542 O O . ASN A 1 196 ? -2.176 3.313 13.659 1.00 97.75 196 ASN A O 1
ATOM 1546 N N . THR A 1 197 ? -1.162 5.302 13.968 1.00 98.38 197 THR A N 1
ATOM 1547 C CA . THR A 1 197 ? -0.840 5.529 12.552 1.00 98.38 197 THR A CA 1
ATOM 1548 C C . THR A 1 197 ? 0.026 4.407 11.992 1.00 98.38 197 THR A C 1
ATOM 1550 O O . THR A 1 197 ? -0.269 3.876 10.924 1.00 98.38 197 THR A O 1
ATOM 1553 N N . LEU A 1 198 ? 1.048 3.970 12.731 1.00 98.12 198 LEU A N 1
ATOM 1554 C CA . LEU A 1 198 ? 1.928 2.886 12.309 1.00 98.12 198 LEU A CA 1
ATOM 1555 C C . LEU A 1 198 ? 1.184 1.557 12.161 1.00 98.12 198 LEU A C 1
ATOM 1557 O O . LEU A 1 198 ? 1.453 0.815 11.217 1.00 98.12 198 LEU A O 1
ATOM 1561 N N . ASN A 1 199 ? 0.287 1.234 13.095 1.00 98.06 199 ASN A N 1
ATOM 1562 C CA . ASN A 1 199 ? -0.508 0.007 13.046 1.00 98.06 199 ASN A CA 1
ATOM 1563 C C . ASN A 1 199 ? -1.432 0.010 11.826 1.00 98.06 199 ASN A C 1
ATOM 1565 O O . ASN A 1 199 ? -1.375 -0.929 11.032 1.00 98.06 199 ASN A O 1
ATOM 1569 N N . LEU A 1 200 ? -2.173 1.104 11.612 1.00 98.56 200 LEU A N 1
ATOM 1570 C CA . LEU A 1 200 ? -3.020 1.251 10.431 1.00 98.56 200 LEU A CA 1
ATOM 1571 C C . LEU A 1 200 ? -2.197 1.150 9.142 1.00 98.56 200 LEU A C 1
ATOM 1573 O O . LEU A 1 200 ? -2.569 0.402 8.247 1.00 98.56 200 LEU A O 1
ATOM 1577 N N . MET A 1 201 ? -1.073 1.866 9.035 1.00 98.69 201 MET A N 1
ATOM 1578 C CA . MET A 1 201 ? -0.226 1.833 7.838 1.00 98.69 201 MET A CA 1
ATOM 1579 C C . MET A 1 201 ? 0.211 0.404 7.496 1.00 98.69 201 MET A C 1
ATOM 1581 O O . MET A 1 201 ? 0.131 -0.005 6.338 1.00 98.69 201 MET A O 1
ATOM 1585 N N . LYS A 1 202 ? 0.649 -0.373 8.493 1.00 98.50 202 LYS A N 1
ATOM 1586 C CA . LYS A 1 202 ? 1.064 -1.770 8.296 1.00 98.50 202 LYS A CA 1
ATOM 1587 C C . LYS A 1 202 ? -0.095 -2.657 7.854 1.00 98.50 202 LYS A C 1
ATOM 1589 O O . LYS A 1 202 ? 0.085 -3.464 6.946 1.00 98.50 202 LYS A O 1
ATOM 1594 N N . ASP A 1 203 ? -1.260 -2.511 8.474 1.00 98.50 203 ASP A N 1
ATOM 1595 C CA . ASP A 1 203 ? -2.428 -3.314 8.121 1.00 98.50 203 ASP A CA 1
ATOM 1596 C C . ASP A 1 203 ? -2.939 -2.952 6.722 1.00 98.50 203 ASP A C 1
ATOM 1598 O O . ASP A 1 203 ? -3.085 -3.821 5.865 1.00 98.50 203 ASP A O 1
ATOM 1602 N N . ALA A 1 204 ? -3.102 -1.664 6.438 1.00 98.62 204 ALA A N 1
ATOM 1603 C CA . ALA A 1 204 ? -3.594 -1.174 5.160 1.00 98.62 204 ALA A CA 1
ATOM 1604 C C . ALA A 1 204 ? -2.671 -1.535 3.983 1.00 98.62 204 ALA A C 1
ATOM 1606 O O . ALA A 1 204 ? -3.157 -1.964 2.939 1.00 98.62 204 ALA A O 1
ATOM 1607 N N . VAL A 1 205 ? -1.343 -1.441 4.130 1.00 98.75 205 VAL A N 1
ATOM 1608 C CA . VAL A 1 205 ? -0.424 -1.806 3.034 1.00 98.75 205 VAL A CA 1
ATOM 1609 C C . VAL A 1 205 ? -0.393 -3.313 2.777 1.00 98.75 205 VAL A C 1
ATOM 1611 O O . VAL A 1 205 ? -0.243 -3.732 1.632 1.00 98.75 205 VAL A O 1
ATOM 1614 N N . VAL A 1 206 ? -0.575 -4.140 3.812 1.00 98.56 206 VAL A N 1
ATOM 1615 C CA . VAL A 1 206 ? -0.704 -5.598 3.658 1.00 98.56 206 VAL A CA 1
ATOM 1616 C C . VAL A 1 206 ? -2.038 -5.949 3.003 1.00 98.56 206 VAL A C 1
ATOM 1618 O O . VAL A 1 206 ? -2.054 -6.724 2.048 1.00 98.56 206 VAL A O 1
ATOM 1621 N N . PHE A 1 207 ? -3.133 -5.330 3.451 1.00 98.50 207 PHE A N 1
ATOM 1622 C CA . PHE A 1 207 ? -4.457 -5.460 2.842 1.00 98.50 207 PHE A CA 1
ATOM 1623 C C . PHE A 1 207 ? -4.414 -5.115 1.345 1.00 98.50 207 PHE A C 1
ATOM 1625 O O . PHE A 1 207 ? -4.829 -5.915 0.508 1.00 98.50 207 PHE A O 1
ATOM 1632 N N . MET A 1 208 ? -3.815 -3.973 0.988 1.00 97.44 208 MET A N 1
ATOM 1633 C CA . MET A 1 208 ? -3.619 -3.570 -0.407 1.00 97.44 208 MET A CA 1
ATOM 1634 C C . MET A 1 208 ? -2.699 -4.520 -1.174 1.00 97.44 208 MET A C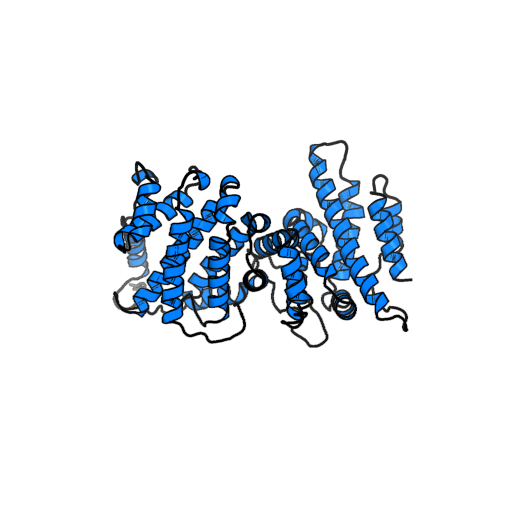 1
ATOM 1636 O O . MET A 1 208 ? -2.989 -4.850 -2.321 1.00 97.44 208 MET A O 1
ATOM 1640 N N . GLY A 1 209 ? -1.606 -4.982 -0.560 1.00 96.50 209 GLY A N 1
ATOM 1641 C CA . GLY A 1 209 ? -0.717 -5.977 -1.157 1.00 96.50 209 GLY A CA 1
ATOM 1642 C C . GLY A 1 209 ? -1.485 -7.232 -1.574 1.00 96.50 209 GLY A C 1
ATOM 1643 O O . GLY A 1 209 ? -1.324 -7.710 -2.693 1.00 96.50 209 GLY A O 1
ATOM 1644 N N . ASN A 1 210 ? -2.409 -7.713 -0.744 1.00 97.12 210 ASN A N 1
ATOM 1645 C CA . ASN A 1 210 ? -3.236 -8.873 -1.077 1.00 97.12 210 ASN A CA 1
ATOM 1646 C C . ASN A 1 210 ? -4.284 -8.550 -2.163 1.00 97.12 210 ASN A C 1
ATOM 1648 O O . ASN A 1 210 ? -4.407 -9.288 -3.143 1.00 97.12 210 ASN A O 1
ATOM 1652 N N . LEU A 1 211 ? -4.986 -7.417 -2.043 1.00 95.75 211 LEU A N 1
ATOM 1653 C CA . LEU A 1 211 ? -6.243 -7.156 -2.762 1.00 95.75 211 LEU A CA 1
ATOM 1654 C C . LEU A 1 211 ? -6.177 -6.182 -3.937 1.00 95.75 211 LEU A C 1
ATOM 1656 O O . LEU A 1 211 ? -7.143 -6.092 -4.684 1.00 95.75 211 LEU A O 1
ATOM 1660 N N . ALA A 1 212 ? -5.079 -5.457 -4.156 1.00 95.94 212 ALA A N 1
ATOM 1661 C CA . ALA A 1 212 ? -5.028 -4.357 -5.133 1.00 95.94 212 ALA A CA 1
ATOM 1662 C C . ALA A 1 212 ? -5.523 -4.713 -6.551 1.00 95.94 212 ALA A C 1
ATOM 1664 O O . ALA A 1 212 ? -6.048 -3.862 -7.262 1.00 95.94 212 ALA A O 1
ATOM 1665 N N . HIS A 1 213 ? -5.399 -5.973 -6.965 1.00 94.31 213 HIS A N 1
ATOM 1666 C CA . HIS A 1 213 ? -5.902 -6.443 -8.255 1.00 94.31 213 HIS A CA 1
ATOM 1667 C C . HIS A 1 213 ? -7.441 -6.575 -8.301 1.00 94.31 213 HIS A C 1
ATOM 1669 O O . HIS A 1 213 ? -8.025 -6.387 -9.366 1.00 94.31 213 HIS A O 1
ATOM 1675 N N . SER A 1 214 ? -8.111 -6.839 -7.172 1.00 94.50 214 SER A N 1
ATOM 1676 C CA . SER A 1 214 ? -9.574 -6.960 -7.060 1.00 94.50 214 SER A CA 1
ATOM 1677 C C . SER A 1 214 ? -10.272 -5.670 -6.603 1.00 94.50 214 SER A C 1
ATOM 1679 O O . SER A 1 214 ? -11.445 -5.484 -6.923 1.00 94.50 214 SER A O 1
ATOM 1681 N N . MET A 1 215 ? -9.558 -4.720 -5.990 1.00 95.44 215 MET A N 1
ATOM 1682 C CA . MET A 1 215 ? -10.102 -3.440 -5.492 1.00 95.44 215 MET A CA 1
ATOM 1683 C C . MET A 1 215 ? -10.793 -2.579 -6.565 1.00 95.44 215 MET A C 1
ATOM 1685 O O . MET A 1 215 ? -10.155 -2.067 -7.485 1.00 95.44 215 MET A O 1
ATOM 1689 N N . GLN A 1 216 ? -12.104 -2.390 -6.433 1.00 94.94 216 GLN A N 1
ATOM 1690 C CA . GLN A 1 216 ? -12.932 -1.564 -7.311 1.00 94.94 216 GLN A CA 1
ATOM 1691 C C . GLN A 1 216 ? -12.906 -0.106 -6.848 1.00 94.94 216 GLN A C 1
ATOM 1693 O O . GLN A 1 216 ? -13.710 0.300 -6.017 1.00 94.94 216 GLN A O 1
ATOM 1698 N N . ILE A 1 217 ? -11.982 0.681 -7.396 1.00 96.00 217 ILE A N 1
ATOM 1699 C CA . ILE A 1 217 ? -11.846 2.096 -7.045 1.00 96.00 217 ILE A CA 1
ATOM 1700 C C . ILE A 1 217 ? -12.916 2.909 -7.797 1.00 96.00 217 ILE A C 1
ATOM 1702 O O . ILE A 1 217 ? -12.950 2.847 -9.028 1.00 96.00 217 ILE A O 1
ATOM 1706 N N . PRO A 1 218 ? -13.785 3.663 -7.100 1.00 94.75 218 PRO A N 1
ATOM 1707 C CA . PRO A 1 218 ? -14.935 4.320 -7.726 1.00 94.75 218 PRO A CA 1
ATOM 1708 C C . PRO A 1 218 ? -14.593 5.634 -8.436 1.00 94.75 218 PRO A C 1
ATOM 1710 O O . PRO A 1 218 ? -15.342 6.064 -9.317 1.00 94.75 218 PRO A O 1
ATOM 1713 N N . GLY A 1 219 ? -13.481 6.277 -8.074 1.00 95.00 219 GLY A N 1
ATOM 1714 C CA . GLY A 1 219 ? -13.151 7.609 -8.560 1.00 95.00 219 GLY A CA 1
ATOM 1715 C C . GLY A 1 219 ? -11.664 7.950 -8.546 1.00 95.00 219 GLY A C 1
ATOM 1716 O O . GLY A 1 219 ? -10.800 7.212 -8.063 1.00 95.00 219 GLY A O 1
ATOM 1717 N N . LYS A 1 220 ? -11.368 9.112 -9.140 1.00 95.00 220 LYS A N 1
ATOM 1718 C CA . LYS A 1 220 ? -10.009 9.657 -9.251 1.00 95.00 220 LYS A CA 1
ATOM 1719 C C . LYS A 1 220 ? -9.450 10.059 -7.886 1.00 95.00 220 LYS A C 1
ATOM 1721 O O . LYS A 1 220 ? -8.263 9.857 -7.645 1.00 95.00 220 LYS A O 1
ATOM 1726 N N . ASP A 1 221 ? -10.284 10.615 -7.014 1.00 94.56 221 ASP A N 1
ATOM 1727 C CA . ASP A 1 221 ? -9.849 11.129 -5.715 1.00 94.56 221 ASP A CA 1
ATOM 1728 C C . ASP A 1 221 ? -9.481 9.980 -4.769 1.00 94.56 221 ASP A C 1
ATOM 1730 O O . ASP A 1 221 ? -8.451 10.035 -4.098 1.00 94.56 221 ASP A O 1
ATOM 1734 N N . GLU A 1 222 ? -10.233 8.876 -4.804 1.00 97.31 222 GLU A N 1
ATOM 1735 C CA . GLU A 1 222 ? -9.885 7.655 -4.082 1.00 97.31 222 GLU A CA 1
ATOM 1736 C C . GLU A 1 222 ? -8.579 7.054 -4.608 1.00 97.31 222 GLU A C 1
ATOM 1738 O O . GLU A 1 222 ? -7.694 6.718 -3.819 1.00 97.31 222 GLU A O 1
ATOM 1743 N N . MET A 1 223 ? -8.409 6.979 -5.936 1.00 97.00 223 MET A N 1
ATOM 1744 C CA . MET A 1 223 ? -7.148 6.540 -6.547 1.00 97.00 223 MET A CA 1
ATOM 1745 C C . MET A 1 223 ? -5.966 7.408 -6.089 1.00 97.00 223 MET A C 1
ATOM 1747 O O . MET A 1 223 ? -4.889 6.886 -5.796 1.00 97.00 223 MET A O 1
ATOM 1751 N N . LEU A 1 224 ? -6.161 8.727 -6.001 1.00 96.44 224 LEU A N 1
ATOM 1752 C CA . LEU A 1 224 ? -5.140 9.662 -5.539 1.00 96.44 224 LEU A CA 1
ATOM 1753 C C . LEU A 1 224 ? -4.771 9.411 -4.067 1.00 96.44 224 LEU A C 1
ATOM 1755 O O . LEU A 1 224 ? -3.582 9.356 -3.746 1.00 96.44 224 LEU A O 1
ATOM 1759 N N . SER A 1 225 ? -5.755 9.181 -3.192 1.00 98.00 225 SER A N 1
ATOM 1760 C CA . SER A 1 225 ? -5.523 8.796 -1.790 1.00 98.00 225 SER A CA 1
ATOM 1761 C C . SER A 1 225 ? -4.723 7.495 -1.670 1.00 98.00 225 SER A C 1
ATOM 1763 O O . SER A 1 225 ? -3.748 7.443 -0.917 1.00 98.00 225 SER A O 1
ATOM 1765 N N . PHE A 1 226 ? -5.076 6.460 -2.442 1.00 98.31 226 PHE A N 1
ATOM 1766 C CA . PHE A 1 226 ? -4.325 5.199 -2.479 1.00 98.31 226 PHE A CA 1
ATOM 1767 C C . PHE A 1 226 ? -2.888 5.395 -2.966 1.00 98.31 226 PHE A C 1
ATOM 1769 O O . PHE A 1 226 ? -1.956 4.835 -2.387 1.00 98.31 226 PHE A O 1
ATOM 1776 N N . LEU A 1 227 ? -2.687 6.211 -4.002 1.00 97.94 227 LEU A N 1
ATOM 1777 C CA . LEU A 1 227 ? -1.356 6.516 -4.512 1.00 97.94 227 LEU A CA 1
ATOM 1778 C C . LEU A 1 227 ? -0.506 7.233 -3.454 1.00 97.94 227 LEU A C 1
ATOM 1780 O O . LEU A 1 227 ? 0.609 6.791 -3.185 1.00 97.94 227 LEU A O 1
ATOM 1784 N N . HIS A 1 228 ? -1.025 8.277 -2.801 1.00 98.12 228 HIS A N 1
ATOM 1785 C CA . HIS A 1 228 ? -0.303 8.949 -1.716 1.00 98.12 228 HIS A CA 1
ATOM 1786 C C . HIS A 1 228 ? 0.020 8.007 -0.552 1.00 98.12 228 HIS A C 1
ATOM 1788 O O . HIS A 1 228 ? 1.127 8.064 -0.015 1.00 98.12 228 HIS A O 1
ATOM 1794 N N . PHE A 1 229 ? -0.907 7.118 -0.189 1.00 98.75 229 PHE A N 1
ATOM 1795 C CA . PHE A 1 229 ? -0.678 6.129 0.860 1.00 98.75 229 PHE A CA 1
ATOM 1796 C C . PHE A 1 229 ? 0.467 5.171 0.508 1.00 98.75 229 PHE A C 1
ATOM 1798 O O . PHE A 1 229 ? 1.374 4.975 1.314 1.00 98.75 229 PHE A O 1
ATOM 1805 N N . LEU A 1 230 ? 0.487 4.620 -0.709 1.00 98.62 230 LEU A N 1
ATOM 1806 C CA . LEU A 1 230 ? 1.579 3.746 -1.154 1.00 98.62 230 LEU A CA 1
ATOM 1807 C C . LEU A 1 230 ? 2.924 4.485 -1.191 1.00 98.62 230 LEU A C 1
ATOM 1809 O O . LEU A 1 230 ? 3.951 3.928 -0.798 1.00 98.62 230 LEU A O 1
ATOM 1813 N N . LEU A 1 231 ? 2.922 5.755 -1.605 1.00 98.19 231 LEU A N 1
ATOM 1814 C CA . LEU A 1 231 ? 4.118 6.600 -1.636 1.00 98.19 231 LEU A CA 1
ATOM 1815 C C . LEU A 1 231 ? 4.687 6.916 -0.251 1.00 98.19 231 LEU A C 1
ATOM 1817 O O . LEU A 1 231 ? 5.891 7.147 -0.149 1.00 98.19 231 LEU A O 1
ATOM 1821 N N . ALA A 1 232 ? 3.882 6.854 0.813 1.00 98.25 232 ALA A N 1
ATOM 1822 C CA . ALA A 1 232 ? 4.371 7.006 2.183 1.00 98.25 232 ALA A CA 1
ATOM 1823 C C . ALA A 1 232 ? 5.392 5.916 2.576 1.00 98.25 232 ALA A C 1
ATOM 1825 O O . ALA A 1 232 ? 6.158 6.099 3.520 1.00 98.25 232 ALA A O 1
ATOM 1826 N N . PHE A 1 233 ? 5.456 4.798 1.842 1.00 98.44 233 PHE A N 1
ATOM 1827 C CA . PHE A 1 233 ? 6.446 3.728 2.028 1.00 98.44 233 PHE A CA 1
ATOM 1828 C C . PHE A 1 233 ? 7.682 3.862 1.128 1.00 98.44 233 PHE A C 1
ATOM 1830 O O . PHE A 1 233 ? 8.513 2.946 1.091 1.00 98.44 233 PHE A O 1
ATOM 1837 N N . SER A 1 234 ? 7.808 4.961 0.377 1.00 96.50 234 SER A N 1
ATOM 1838 C CA . SER A 1 234 ? 8.993 5.225 -0.436 1.00 96.50 234 SER A CA 1
ATOM 1839 C C . SER A 1 234 ? 10.207 5.510 0.454 1.00 96.50 234 SER A C 1
ATOM 1841 O O . SER A 1 234 ? 10.079 6.272 1.411 1.00 96.50 234 SER A O 1
ATOM 1843 N N . PRO A 1 235 ? 11.392 4.965 0.120 1.00 95.56 235 PRO A N 1
ATOM 1844 C CA . PRO A 1 235 ? 12.642 5.371 0.750 1.00 95.56 235 PRO A CA 1
ATOM 1845 C C . PRO A 1 235 ? 12.863 6.882 0.657 1.00 95.56 235 PRO A C 1
ATOM 1847 O O . PRO A 1 235 ? 12.619 7.480 -0.399 1.00 95.56 235 PRO A O 1
ATOM 1850 N N . LEU A 1 236 ? 13.368 7.476 1.736 1.00 93.12 236 LEU A N 1
ATOM 1851 C CA . LEU A 1 236 ? 13.746 8.888 1.790 1.00 93.12 236 LEU A CA 1
ATOM 1852 C C . LEU A 1 236 ? 15.250 9.099 1.522 1.00 93.12 236 LEU A C 1
ATOM 1854 O O . LEU A 1 236 ? 16.054 8.197 1.774 1.00 93.12 236 LEU A O 1
ATOM 1858 N N . PRO A 1 237 ? 15.677 10.295 1.059 1.00 93.06 237 PRO A N 1
ATOM 1859 C CA . PRO A 1 237 ? 14.883 11.492 0.730 1.00 93.06 237 PRO A CA 1
ATOM 1860 C C . PRO A 1 237 ? 14.038 11.358 -0.548 1.00 93.06 237 PRO A C 1
ATOM 1862 O O . PRO A 1 237 ? 14.270 10.467 -1.366 1.00 93.06 237 PRO A O 1
ATOM 1865 N N . GLU A 1 238 ? 13.071 12.263 -0.733 1.00 91.00 238 GLU A N 1
ATOM 1866 C CA . GLU A 1 238 ? 12.215 12.275 -1.926 1.00 91.00 238 GLU A CA 1
ATOM 1867 C C . GLU A 1 238 ? 13.009 12.609 -3.206 1.00 91.00 238 GLU A C 1
ATOM 1869 O O . GLU A 1 238 ? 13.935 13.431 -3.154 1.00 91.00 238 GLU A O 1
ATOM 1874 N N . PRO A 1 239 ? 12.642 12.039 -4.374 1.00 89.56 239 PRO A N 1
ATOM 1875 C CA . PRO A 1 239 ? 13.467 12.115 -5.579 1.00 89.56 239 PRO A CA 1
ATOM 1876 C C . PRO A 1 239 ? 13.780 13.520 -6.096 1.00 89.56 239 PRO A C 1
ATOM 1878 O O . PRO A 1 239 ? 14.827 13.736 -6.704 1.00 89.56 239 PRO A O 1
ATOM 1881 N N . THR A 1 240 ? 12.880 14.469 -5.859 1.00 84.62 240 THR A N 1
ATOM 1882 C CA . THR A 1 240 ? 12.907 15.851 -6.361 1.00 84.62 240 THR A CA 1
ATOM 1883 C C . THR A 1 240 ? 13.377 16.857 -5.306 1.00 84.62 240 THR A C 1
ATOM 1885 O O . THR A 1 240 ? 13.219 18.063 -5.483 1.00 84.62 240 THR A O 1
ATOM 1888 N N . SER A 1 241 ? 14.033 16.390 -4.233 1.00 75.19 241 SER A N 1
ATOM 1889 C CA . SER A 1 241 ? 14.526 17.241 -3.133 1.00 75.19 241 SER A CA 1
ATOM 1890 C C . SER A 1 241 ? 15.450 18.390 -3.580 1.00 75.19 241 SER A C 1
ATOM 1892 O O . SER A 1 241 ? 15.638 19.355 -2.838 1.00 75.19 241 SER A O 1
ATOM 1894 N N . LYS A 1 242 ? 16.063 18.304 -4.772 1.00 75.69 242 LYS A N 1
ATOM 1895 C CA . LYS A 1 242 ? 16.876 19.374 -5.370 1.00 75.69 242 LYS A CA 1
ATOM 1896 C C . LYS A 1 242 ? 16.303 19.789 -6.731 1.00 75.69 242 LYS A C 1
ATOM 1898 O O . LYS A 1 242 ? 16.056 18.926 -7.572 1.00 75.69 242 LYS A O 1
ATOM 1903 N N . PRO A 1 243 ? 16.154 21.097 -7.006 1.00 75.25 243 PRO A N 1
ATOM 1904 C CA . PRO A 1 243 ? 15.578 21.559 -8.262 1.00 75.25 243 PRO A CA 1
ATOM 1905 C C . PRO A 1 243 ? 16.455 21.152 -9.454 1.00 75.25 243 PRO A C 1
ATOM 1907 O O . PRO A 1 243 ? 17.662 21.391 -9.465 1.00 75.25 243 PRO A O 1
ATOM 1910 N N . GLY A 1 244 ? 15.835 20.544 -10.467 1.00 77.88 244 GLY A N 1
ATOM 1911 C CA . GLY A 1 244 ? 16.497 20.149 -11.716 1.00 77.88 244 GLY A CA 1
ATOM 1912 C C . GLY A 1 244 ? 17.376 18.896 -11.634 1.00 77.88 244 GLY A C 1
ATOM 1913 O O . GLY A 1 244 ? 18.050 18.582 -12.612 1.00 77.88 244 GLY A O 1
ATOM 1914 N N . GLN A 1 245 ? 17.382 18.177 -10.506 1.00 84.81 245 GLN A N 1
ATOM 1915 C CA . GLN A 1 245 ? 18.093 16.906 -10.347 1.00 84.81 245 GLN A CA 1
ATOM 1916 C C . GLN A 1 245 ? 17.170 15.867 -9.711 1.00 84.81 245 GLN A C 1
ATOM 1918 O O . GLN A 1 245 ? 16.575 16.131 -8.671 1.00 84.81 245 GLN A O 1
ATOM 1923 N N . ALA A 1 246 ? 17.082 14.681 -10.315 1.00 90.94 246 ALA A N 1
ATOM 1924 C CA . ALA A 1 246 ? 16.438 13.529 -9.694 1.00 90.94 246 ALA A CA 1
ATOM 1925 C C . ALA A 1 246 ? 17.486 12.662 -8.987 1.00 90.94 246 ALA A C 1
ATOM 1927 O O . ALA A 1 246 ? 18.564 12.412 -9.536 1.00 90.94 246 ALA A O 1
ATOM 1928 N N . MET A 1 247 ? 17.165 12.201 -7.780 1.00 93.81 247 MET A N 1
ATOM 1929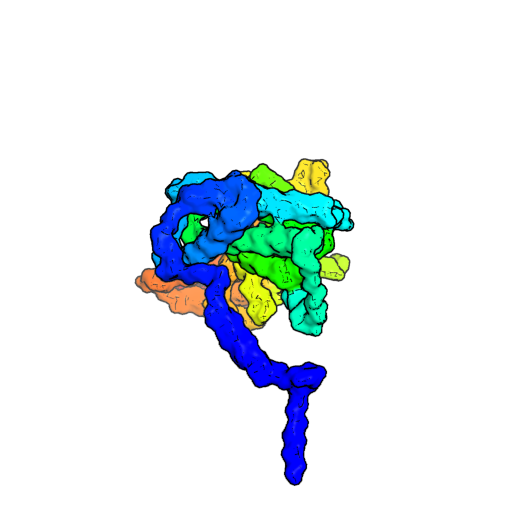 C CA . MET A 1 247 ? 17.971 11.229 -7.042 1.00 93.81 247 MET A CA 1
ATOM 1930 C C . MET A 1 247 ? 17.064 10.213 -6.356 1.00 93.81 247 MET A C 1
ATOM 1932 O O . MET A 1 247 ? 16.364 10.551 -5.409 1.00 93.81 247 MET A O 1
ATOM 1936 N N . PHE A 1 248 ? 17.087 8.968 -6.809 1.00 94.81 248 PHE A N 1
ATOM 1937 C CA . PHE A 1 248 ? 16.247 7.914 -6.253 1.00 94.81 248 PHE A CA 1
ATOM 1938 C C . PHE A 1 248 ? 16.925 7.228 -5.066 1.00 94.81 248 PHE A C 1
ATOM 1940 O O . PHE A 1 248 ? 18.078 6.803 -5.141 1.00 94.81 248 PHE A O 1
ATOM 1947 N N . SER A 1 249 ? 16.194 7.137 -3.958 1.00 93.81 249 SER A N 1
ATOM 1948 C CA . SER A 1 249 ? 16.697 6.599 -2.696 1.00 93.81 249 SER A CA 1
ATOM 1949 C C . SER A 1 249 ? 16.665 5.069 -2.670 1.00 93.81 249 SER A C 1
ATOM 1951 O O . SER A 1 249 ? 15.724 4.434 -3.150 1.00 93.81 249 SER A O 1
ATOM 1953 N N . GLU A 1 250 ? 17.714 4.465 -2.105 1.00 90.00 250 GLU A N 1
ATOM 1954 C CA . GLU A 1 250 ? 17.896 3.011 -2.095 1.00 90.00 250 GLU A CA 1
ATOM 1955 C C . GLU A 1 250 ? 17.031 2.324 -1.030 1.00 90.00 250 GLU A C 1
ATOM 1957 O O . GLU A 1 250 ? 16.842 2.808 0.089 1.00 90.00 250 GLU A O 1
ATOM 1962 N N . PHE A 1 251 ? 16.550 1.124 -1.349 1.00 93.38 251 PHE A N 1
ATOM 1963 C CA . PHE A 1 251 ? 15.861 0.273 -0.393 1.00 93.38 251 PHE A CA 1
ATOM 1964 C C . PHE A 1 251 ? 16.804 -0.316 0.679 1.00 93.38 251 PHE A C 1
ATOM 1966 O O . PHE A 1 251 ? 17.720 -1.086 0.378 1.00 93.38 251 PHE A O 1
ATOM 1973 N N . ASN A 1 252 ? 16.499 -0.064 1.957 1.00 92.50 252 ASN A N 1
ATOM 1974 C CA . ASN A 1 252 ? 17.146 -0.685 3.108 1.00 92.50 252 ASN A CA 1
ATOM 1975 C C . ASN A 1 252 ? 16.192 -1.676 3.810 1.00 92.50 252 ASN A C 1
ATOM 1977 O O . ASN A 1 252 ? 15.249 -1.235 4.463 1.00 92.50 252 ASN A O 1
ATOM 1981 N N . PRO A 1 253 ? 16.440 -2.999 3.773 1.00 91.56 253 PRO A N 1
ATOM 1982 C CA . PRO A 1 253 ? 15.534 -4.005 4.344 1.00 91.56 253 PRO A CA 1
ATOM 1983 C C . PRO A 1 253 ? 15.348 -3.898 5.864 1.00 91.56 253 PRO A C 1
ATOM 1985 O O . PRO A 1 253 ? 14.321 -4.331 6.382 1.00 91.56 253 PRO A O 1
ATOM 1988 N N . SER A 1 254 ? 16.317 -3.330 6.587 1.00 91.56 254 SER A N 1
ATOM 1989 C CA . SER A 1 254 ? 16.219 -3.153 8.041 1.00 91.56 254 SER A CA 1
ATOM 1990 C C . SER A 1 254 ? 15.217 -2.060 8.420 1.00 91.56 254 SER A C 1
ATOM 1992 O O . SER A 1 254 ? 14.629 -2.105 9.501 1.00 91.56 254 SER A O 1
ATOM 1994 N N . ILE A 1 255 ? 15.006 -1.096 7.521 1.00 92.75 255 ILE A N 1
ATOM 1995 C CA . ILE A 1 255 ? 14.116 0.050 7.720 1.00 92.75 255 ILE A CA 1
ATOM 1996 C C . ILE A 1 255 ? 12.801 -0.204 6.970 1.00 92.75 255 ILE A C 1
ATOM 1998 O O . ILE A 1 255 ? 11.737 -0.276 7.577 1.00 92.75 255 ILE A O 1
ATOM 2002 N N . HIS A 1 256 ? 12.881 -0.461 5.667 1.00 95.50 256 HIS A N 1
ATOM 2003 C CA . HIS A 1 256 ? 11.790 -0.476 4.687 1.00 95.50 256 HIS A CA 1
ATOM 2004 C C . HIS A 1 256 ? 11.037 -1.812 4.621 1.00 95.50 256 HIS A C 1
ATOM 2006 O O . HIS A 1 256 ? 10.759 -2.344 3.550 1.00 95.50 256 HIS A O 1
ATOM 2012 N N . ARG A 1 257 ? 10.696 -2.395 5.773 1.00 95.62 257 ARG A N 1
ATOM 2013 C CA . ARG A 1 257 ? 10.098 -3.743 5.846 1.00 95.62 257 ARG A CA 1
ATOM 2014 C C . ARG A 1 257 ? 8.789 -3.901 5.056 1.00 95.62 257 ARG A C 1
ATOM 2016 O O . ARG A 1 257 ? 8.515 -4.997 4.582 1.00 95.62 257 ARG A O 1
ATOM 2023 N N . TYR A 1 258 ? 8.022 -2.822 4.890 1.00 97.81 258 TYR A N 1
ATOM 2024 C CA . TYR A 1 258 ? 6.709 -2.827 4.228 1.00 97.81 258 TYR A CA 1
ATOM 2025 C C . TYR A 1 258 ? 6.715 -2.259 2.800 1.00 97.81 258 TYR A C 1
ATOM 2027 O O . TYR A 1 258 ? 5.731 -2.405 2.079 1.00 97.81 258 TYR A O 1
ATOM 2035 N N . THR A 1 259 ? 7.829 -1.687 2.338 1.00 97.94 259 THR A N 1
ATOM 2036 C CA . THR A 1 259 ? 7.961 -1.181 0.961 1.00 97.94 259 THR A CA 1
ATOM 2037 C C . THR A 1 259 ? 7.714 -2.251 -0.112 1.00 97.94 259 THR A C 1
ATOM 2039 O O . THR A 1 259 ? 7.098 -1.914 -1.122 1.00 97.94 259 THR A O 1
ATOM 2042 N N . PRO A 1 260 ? 8.085 -3.540 0.064 1.00 97.56 260 PRO A N 1
ATOM 2043 C CA . PRO A 1 260 ? 7.738 -4.568 -0.915 1.00 97.56 260 PRO A CA 1
ATOM 2044 C C . PRO A 1 260 ? 6.228 -4.757 -1.095 1.00 97.56 260 PRO A C 1
ATOM 2046 O O . PRO A 1 260 ? 5.782 -4.920 -2.227 1.00 97.56 260 PRO A O 1
ATOM 2049 N N . ALA A 1 261 ? 5.446 -4.680 -0.012 1.00 98.12 261 ALA A N 1
ATOM 2050 C CA . ALA A 1 261 ? 3.985 -4.748 -0.083 1.00 98.12 261 ALA A CA 1
ATOM 2051 C C . ALA A 1 261 ? 3.404 -3.508 -0.781 1.00 98.12 261 ALA A C 1
ATOM 2053 O O . ALA A 1 261 ? 2.510 -3.638 -1.613 1.00 98.12 261 ALA A O 1
ATOM 2054 N N . ALA A 1 262 ? 3.966 -2.321 -0.521 1.00 98.56 262 ALA A N 1
ATOM 2055 C CA . ALA A 1 262 ? 3.556 -1.094 -1.204 1.00 98.56 262 ALA A CA 1
ATOM 2056 C C . ALA A 1 262 ? 3.827 -1.149 -2.718 1.00 98.56 262 ALA A C 1
ATOM 2058 O O . ALA A 1 262 ? 2.981 -0.763 -3.522 1.00 98.56 262 ALA A O 1
ATOM 2059 N N . VAL A 1 263 ? 4.989 -1.668 -3.126 1.00 98.50 263 VAL A N 1
ATOM 2060 C CA . VAL A 1 263 ? 5.329 -1.843 -4.546 1.00 98.50 263 VAL A CA 1
ATOM 2061 C C . VAL A 1 263 ? 4.448 -2.892 -5.217 1.00 98.50 263 VAL A C 1
ATOM 2063 O O . VAL A 1 263 ? 4.033 -2.685 -6.354 1.00 98.50 263 VAL A O 1
ATOM 2066 N N . ASP A 1 264 ? 4.131 -3.991 -4.532 1.00 98.25 264 ASP A N 1
ATOM 2067 C CA . ASP A 1 264 ? 3.203 -5.003 -5.046 1.00 98.25 264 ASP A CA 1
ATOM 2068 C C . ASP A 1 264 ? 1.784 -4.435 -5.220 1.00 98.25 264 ASP A C 1
ATOM 2070 O O . ASP A 1 264 ? 1.183 -4.591 -6.284 1.00 98.25 264 ASP A O 1
ATOM 2074 N N . GLY A 1 265 ? 1.289 -3.679 -4.233 1.00 97.94 265 GLY A N 1
ATOM 2075 C CA . GLY A 1 265 ? 0.024 -2.948 -4.329 1.00 97.94 265 GLY A CA 1
ATOM 2076 C C . GLY A 1 265 ? 0.008 -1.957 -5.498 1.00 97.94 265 GLY A C 1
ATOM 2077 O O . GLY A 1 265 ? -0.921 -1.969 -6.305 1.00 97.94 265 GLY A O 1
ATOM 2078 N N . LEU A 1 266 ? 1.068 -1.153 -5.654 1.00 98.38 266 LEU A N 1
ATOM 2079 C CA . LEU A 1 266 ? 1.212 -0.209 -6.768 1.00 98.38 266 LEU A CA 1
ATOM 2080 C C . LEU A 1 266 ? 1.206 -0.925 -8.126 1.00 98.38 266 LEU A C 1
ATOM 2082 O O . LEU A 1 266 ? 0.503 -0.505 -9.043 1.00 98.38 266 LEU A O 1
ATOM 2086 N N . ALA A 1 267 ? 1.972 -2.011 -8.258 1.00 97.81 267 ALA A N 1
ATOM 2087 C CA . ALA A 1 267 ? 2.058 -2.786 -9.491 1.00 97.81 267 ALA A CA 1
ATOM 2088 C C . ALA A 1 267 ? 0.702 -3.386 -9.881 1.00 97.81 267 ALA A C 1
ATOM 2090 O O . ALA A 1 267 ? 0.306 -3.293 -11.041 1.00 97.81 267 ALA A O 1
ATOM 2091 N N . LYS A 1 268 ? -0.033 -3.945 -8.913 1.00 97.06 268 LYS A N 1
ATOM 2092 C CA . LYS A 1 268 ? -1.375 -4.509 -9.118 1.00 97.06 268 LYS A CA 1
ATOM 2093 C C . LYS A 1 268 ? -2.403 -3.446 -9.508 1.00 97.06 268 LYS A C 1
ATOM 2095 O O . LYS A 1 268 ? -3.174 -3.680 -10.436 1.00 97.06 268 LYS A O 1
ATOM 2100 N N . LEU A 1 269 ? -2.382 -2.273 -8.868 1.00 96.81 269 LEU A N 1
ATOM 2101 C CA . LEU A 1 269 ? -3.267 -1.161 -9.232 1.00 96.81 269 LEU A CA 1
ATOM 2102 C C . LEU A 1 269 ? -2.994 -0.647 -10.651 1.00 96.81 269 LEU A C 1
ATOM 2104 O O . LEU A 1 269 ? -3.947 -0.386 -11.383 1.00 96.81 269 LEU A O 1
ATOM 2108 N N . LEU A 1 270 ? -1.717 -0.518 -11.034 1.00 95.50 270 LEU A N 1
ATOM 2109 C CA . LEU A 1 270 ? -1.288 -0.058 -12.363 1.00 95.50 270 LEU A CA 1
ATOM 2110 C C . LEU A 1 270 ? -1.542 -1.082 -13.474 1.00 95.50 270 LEU A C 1
ATOM 2112 O O . LEU A 1 270 ? -1.762 -0.694 -14.618 1.00 95.50 270 LEU A O 1
ATOM 2116 N N . ALA A 1 271 ? -1.449 -2.375 -13.157 1.00 91.75 271 ALA A N 1
ATOM 2117 C CA . ALA A 1 271 ? -1.657 -3.459 -14.114 1.00 91.75 271 ALA A CA 1
ATOM 2118 C C . ALA A 1 271 ? -3.139 -3.730 -14.395 1.00 91.75 271 ALA A C 1
ATOM 2120 O O . ALA A 1 271 ? -3.454 -4.406 -15.373 1.00 91.75 271 ALA A O 1
ATOM 2121 N N . ARG A 1 272 ? -4.042 -3.231 -13.545 1.00 85.12 272 ARG A N 1
ATOM 2122 C CA . ARG A 1 272 ? -5.479 -3.328 -13.773 1.00 85.12 272 ARG A CA 1
ATOM 2123 C C . ARG A 1 272 ? -5.888 -2.407 -14.924 1.00 85.12 272 ARG A C 1
ATOM 2125 O O . ARG A 1 272 ? -5.498 -1.240 -14.969 1.00 85.12 272 ARG A O 1
ATOM 2132 N N . ASP A 1 273 ? -6.693 -2.951 -15.830 1.00 79.75 273 ASP A N 1
ATOM 2133 C CA . ASP A 1 273 ? -7.289 -2.213 -16.943 1.00 79.75 273 ASP A CA 1
ATOM 2134 C C . ASP A 1 273 ? -8.306 -1.159 -16.442 1.00 79.75 273 ASP A C 1
ATOM 2136 O O . ASP A 1 273 ? -8.327 -0.771 -15.269 1.00 79.75 273 ASP A O 1
ATOM 2140 N N . ASP A 1 274 ? -9.140 -0.631 -17.336 1.00 80.56 274 ASP A N 1
ATOM 2141 C CA . ASP A 1 274 ? -10.140 0.378 -16.987 1.00 80.56 274 ASP A CA 1
ATOM 2142 C C . ASP A 1 274 ? -11.060 -0.076 -15.827 1.00 80.56 274 ASP A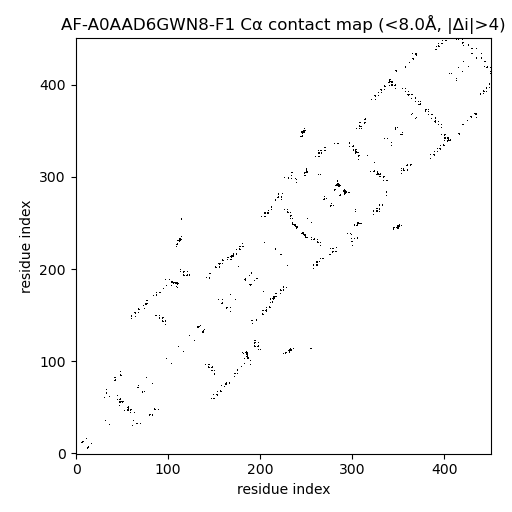 C 1
ATOM 2144 O O . ASP A 1 274 ? -11.435 -1.251 -15.749 1.00 80.56 274 ASP A O 1
ATOM 2148 N N . PRO A 1 275 ? -11.430 0.838 -14.904 1.00 88.81 275 PRO A N 1
ATOM 2149 C CA . PRO A 1 275 ? -11.216 2.292 -14.951 1.00 88.81 275 PRO A CA 1
ATOM 2150 C C . PRO A 1 275 ? -9.874 2.787 -14.366 1.00 88.81 275 PRO A C 1
ATOM 2152 O O . PRO A 1 275 ? -9.548 3.967 -14.507 1.00 88.81 275 PRO A O 1
ATOM 2155 N N . ASN A 1 276 ? -9.062 1.923 -13.743 1.00 91.06 276 ASN A N 1
ATOM 2156 C CA . ASN A 1 276 ? -7.852 2.338 -13.014 1.00 91.06 276 ASN A CA 1
ATOM 2157 C C . ASN A 1 276 ? -6.851 3.083 -13.901 1.00 91.06 276 ASN A C 1
ATOM 2159 O O . ASN A 1 276 ? -6.297 4.114 -13.509 1.00 91.06 276 ASN A O 1
ATOM 2163 N N . ARG A 1 277 ? -6.638 2.580 -15.119 1.00 89.44 277 ARG A N 1
ATOM 2164 C CA . ARG A 1 277 ? -5.728 3.191 -16.091 1.00 89.44 277 ARG A CA 1
ATOM 2165 C C . ARG A 1 277 ? -6.149 4.614 -16.469 1.00 89.44 277 ARG A C 1
ATOM 2167 O O . ARG A 1 277 ? -5.285 5.486 -16.589 1.00 89.44 277 ARG A O 1
ATOM 2174 N N . ALA A 1 278 ? -7.451 4.860 -16.615 1.00 92.75 278 ALA A N 1
ATOM 2175 C CA . ALA A 1 278 ? -7.987 6.192 -16.871 1.00 92.75 278 ALA A CA 1
ATOM 2176 C C . ALA A 1 278 ? -7.720 7.143 -15.693 1.00 92.75 278 ALA A C 1
ATOM 2178 O O . ALA A 1 278 ? -7.277 8.270 -15.918 1.00 92.75 278 ALA A O 1
ATOM 2179 N N . TYR A 1 279 ? -7.888 6.682 -14.448 1.00 95.00 279 TYR A N 1
ATOM 2180 C CA . TYR A 1 279 ? -7.579 7.491 -13.264 1.00 95.00 279 TYR A CA 1
ATOM 2181 C C . TYR A 1 279 ? -6.092 7.846 -13.169 1.00 95.00 279 TYR A C 1
ATOM 2183 O O . TYR A 1 279 ? -5.764 9.016 -12.991 1.00 95.00 279 TYR A O 1
ATOM 2191 N N . PHE A 1 280 ? -5.179 6.887 -13.364 1.00 94.88 280 PHE A N 1
ATOM 2192 C CA . PHE A 1 280 ? -3.740 7.185 -13.386 1.00 94.88 280 PHE A CA 1
ATOM 2193 C C . PHE A 1 280 ? -3.367 8.162 -14.503 1.00 94.88 280 PHE A C 1
ATOM 2195 O O . PHE A 1 280 ? -2.573 9.076 -14.279 1.00 94.88 280 PHE A O 1
ATOM 2202 N N . SER A 1 281 ? -3.964 8.014 -15.690 1.00 93.06 281 SER A N 1
ATOM 2203 C CA . SER A 1 281 ? -3.759 8.962 -16.786 1.00 93.06 281 SER A CA 1
ATOM 2204 C C . SER A 1 281 ? -4.225 10.369 -16.408 1.00 93.06 281 SER A C 1
ATOM 2206 O O . SER A 1 281 ? -3.501 11.329 -16.659 1.00 93.06 281 SER A O 1
ATOM 2208 N N . ALA A 1 282 ? -5.395 10.496 -15.778 1.00 93.88 282 ALA A N 1
ATOM 2209 C CA . ALA A 1 282 ? -5.920 11.776 -15.313 1.00 93.88 282 ALA A CA 1
ATOM 2210 C C . ALA A 1 282 ? -5.031 12.409 -14.228 1.00 93.88 282 ALA A C 1
ATOM 2212 O O . ALA A 1 282 ? -4.777 13.608 -14.272 1.00 93.88 282 ALA A O 1
ATOM 2213 N N . ILE A 1 283 ? -4.508 11.612 -13.289 1.00 94.56 283 ILE A N 1
ATOM 2214 C CA . ILE A 1 283 ? -3.625 12.086 -12.211 1.00 94.56 283 ILE A CA 1
ATOM 2215 C C . ILE A 1 283 ? -2.273 12.561 -12.767 1.00 94.56 283 ILE A C 1
ATOM 2217 O O . ILE A 1 283 ? -1.814 13.661 -12.453 1.00 94.56 283 ILE A O 1
ATOM 2221 N N . PHE A 1 284 ? -1.613 11.749 -13.599 1.00 94.88 284 PHE A N 1
ATOM 2222 C CA . PHE A 1 284 ? -0.252 12.048 -14.053 1.00 94.88 284 PHE A CA 1
ATOM 2223 C C . PHE A 1 284 ? -0.204 13.041 -15.213 1.00 94.88 284 PHE A C 1
ATOM 2225 O O . PHE A 1 284 ? 0.692 13.883 -15.253 1.00 94.88 284 PHE A O 1
ATOM 2232 N N . SER A 1 285 ? -1.144 12.954 -16.156 1.00 91.12 285 SER A N 1
ATOM 2233 C CA . SER A 1 285 ? -1.166 13.787 -17.367 1.00 91.12 285 SER A CA 1
ATOM 2234 C C . SER A 1 285 ? -2.173 14.937 -17.307 1.00 91.12 285 SER A C 1
ATOM 2236 O O . SER A 1 285 ? -2.167 15.779 -18.203 1.00 91.12 285 SER A O 1
ATOM 2238 N N . GLY A 1 286 ? -2.998 15.006 -16.259 1.00 89.56 286 GLY A N 1
ATOM 2239 C CA . GLY A 1 286 ? -4.098 15.959 -16.142 1.00 89.56 286 GLY A CA 1
ATOM 2240 C C . GLY A 1 286 ? -5.332 15.536 -16.948 1.00 89.56 286 GLY A C 1
ATOM 2241 O O . GLY A 1 286 ? -5.259 14.743 -17.886 1.00 89.56 286 GLY A O 1
ATOM 2242 N N . ASP A 1 287 ? -6.484 16.096 -16.589 1.00 85.06 287 ASP A N 1
ATOM 2243 C CA . ASP A 1 287 ? -7.786 15.844 -17.232 1.00 85.06 287 ASP A CA 1
ATOM 2244 C C . ASP A 1 287 ? -8.500 17.143 -17.649 1.00 85.06 287 ASP A C 1
ATOM 2246 O O . ASP A 1 287 ? -9.718 17.188 -17.812 1.00 85.06 287 ASP A O 1
ATOM 2250 N N . GLY A 1 288 ? -7.739 18.233 -17.792 1.00 81.38 288 GLY A N 1
ATOM 2251 C CA . GLY A 1 288 ? -8.243 19.575 -18.106 1.00 81.38 288 GLY A CA 1
ATOM 2252 C C . GLY A 1 288 ? -8.840 20.317 -16.905 1.00 81.38 288 GLY A C 1
ATOM 2253 O O . GLY A 1 288 ? -8.787 21.544 -16.882 1.00 81.38 288 GLY A O 1
ATOM 2254 N N . SER A 1 289 ? -9.343 19.595 -15.897 1.00 82.38 289 SER A N 1
ATOM 2255 C CA . SER A 1 289 ? -9.808 20.166 -14.624 1.00 82.38 289 SER A CA 1
ATOM 2256 C C . SER A 1 289 ? -8.683 20.267 -13.594 1.00 82.38 289 SER A C 1
ATOM 2258 O O . SER A 1 289 ? -8.568 21.259 -12.878 1.00 82.38 289 SER A O 1
ATOM 2260 N N . THR A 1 290 ? -7.818 19.252 -13.565 1.00 82.62 290 THR A N 1
ATOM 2261 C CA . THR A 1 290 ? -6.673 19.156 -12.664 1.00 82.62 290 THR A CA 1
ATOM 2262 C C . THR A 1 290 ? -5.368 19.231 -13.453 1.00 82.62 290 THR A C 1
ATOM 2264 O O . THR A 1 290 ? -5.253 18.590 -14.506 1.00 82.62 290 THR A O 1
ATOM 2267 N N . PRO A 1 291 ? -4.389 20.035 -12.996 1.00 86.88 291 PRO A N 1
ATOM 2268 C CA . PRO A 1 291 ? -3.099 20.115 -13.660 1.00 86.88 291 PRO A CA 1
ATOM 2269 C C . PRO A 1 291 ? -2.337 18.783 -13.525 1.00 86.88 291 PRO A C 1
ATOM 2271 O O . PRO A 1 291 ? -2.530 18.068 -12.539 1.00 86.88 291 PRO A O 1
ATOM 2274 N N . PRO A 1 292 ? -1.443 18.461 -14.479 1.00 86.75 292 PRO A N 1
ATOM 2275 C CA . PRO A 1 292 ? -0.565 17.298 -14.376 1.00 86.75 292 PRO A CA 1
ATOM 2276 C C . PRO A 1 292 ? 0.255 17.321 -13.078 1.00 86.75 292 PRO A C 1
ATOM 2278 O O . PRO A 1 292 ? 0.724 18.386 -12.668 1.00 86.75 292 PRO A O 1
ATOM 2281 N N . GLN A 1 293 ? 0.489 16.150 -12.475 1.00 90.62 293 GLN A N 1
ATOM 2282 C CA . GLN A 1 293 ? 1.297 15.999 -11.255 1.00 90.62 293 GLN A CA 1
ATOM 2283 C C . GLN A 1 293 ? 2.633 15.274 -11.533 1.00 90.62 293 GLN A C 1
ATOM 2285 O O . GLN A 1 293 ? 2.804 14.101 -11.184 1.00 90.62 293 GLN A O 1
ATOM 2290 N N . PRO A 1 294 ? 3.613 15.953 -12.163 1.00 90.38 294 PRO A N 1
ATOM 2291 C CA . PRO A 1 294 ? 4.894 15.353 -12.552 1.00 90.38 294 PRO A CA 1
ATOM 2292 C C . PRO A 1 294 ? 5.751 14.905 -11.358 1.00 90.38 294 PRO A C 1
ATOM 2294 O O . PRO A 1 294 ? 6.516 13.942 -11.466 1.00 90.38 294 PRO A O 1
ATOM 2297 N N . ASP A 1 295 ? 5.617 15.583 -10.217 1.00 92.00 295 ASP A N 1
ATOM 2298 C CA . ASP A 1 295 ? 6.293 15.206 -8.974 1.00 92.00 295 ASP A CA 1
ATOM 2299 C C . ASP A 1 295 ? 5.782 13.856 -8.452 1.00 92.00 295 ASP A C 1
ATOM 2301 O O . ASP A 1 295 ? 6.568 12.944 -8.194 1.00 92.00 295 ASP A O 1
ATOM 2305 N N . LEU A 1 296 ? 4.457 13.679 -8.424 1.00 94.50 296 LEU A N 1
ATOM 2306 C CA . LEU A 1 296 ? 3.823 1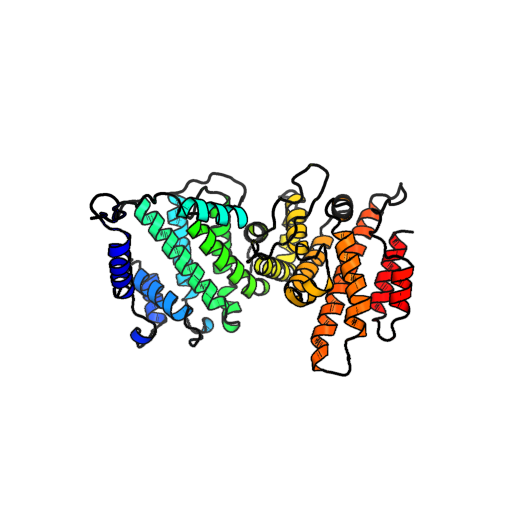2.439 -7.989 1.00 94.50 296 LEU A CA 1
ATOM 2307 C C . LEU A 1 296 ? 4.216 11.258 -8.885 1.00 94.50 296 LEU A C 1
ATOM 2309 O O . LEU A 1 296 ? 4.526 10.177 -8.385 1.00 94.50 296 LEU A O 1
ATOM 2313 N N . LEU A 1 297 ? 4.282 11.480 -10.203 1.00 96.62 297 LEU A N 1
ATOM 2314 C CA . LEU A 1 297 ? 4.779 10.484 -11.153 1.00 96.62 297 LEU A CA 1
ATOM 2315 C C . LEU A 1 297 ? 6.239 10.099 -10.863 1.00 96.62 297 LEU A C 1
ATOM 2317 O O . LEU A 1 297 ? 6.586 8.918 -10.883 1.00 96.62 297 LEU A O 1
ATOM 2321 N N . THR A 1 298 ? 7.094 11.079 -10.564 1.00 96.50 298 THR A N 1
ATOM 2322 C CA . THR A 1 298 ? 8.510 10.838 -10.238 1.00 96.50 298 THR A CA 1
ATOM 2323 C C . THR A 1 298 ? 8.668 10.075 -8.925 1.00 96.50 298 THR A C 1
ATOM 2325 O O . THR A 1 298 ? 9.486 9.158 -8.844 1.00 96.50 298 THR A O 1
ATOM 2328 N N . ARG A 1 299 ? 7.859 10.394 -7.910 1.00 96.81 299 ARG A N 1
ATOM 2329 C CA . ARG A 1 299 ? 7.818 9.667 -6.632 1.00 96.81 299 ARG A CA 1
ATOM 2330 C C . ARG A 1 299 ? 7.337 8.227 -6.817 1.00 96.81 299 ARG A C 1
ATOM 2332 O O . ARG A 1 299 ? 7.970 7.313 -6.296 1.00 96.81 299 ARG A O 1
ATOM 2339 N N . ALA A 1 300 ? 6.293 8.009 -7.621 1.00 97.94 300 ALA A N 1
ATOM 2340 C CA . ALA A 1 300 ? 5.796 6.669 -7.955 1.00 97.94 300 ALA A CA 1
ATOM 2341 C C . ALA A 1 300 ? 6.842 5.840 -8.699 1.00 97.94 300 ALA A C 1
ATOM 2343 O O . ALA A 1 300 ? 7.057 4.671 -8.373 1.00 97.94 300 ALA A O 1
ATOM 2344 N N . PHE A 1 301 ? 7.540 6.458 -9.654 1.00 98.00 301 PHE A N 1
ATOM 2345 C CA . PHE A 1 301 ? 8.650 5.815 -10.342 1.00 98.00 301 PHE A CA 1
ATOM 2346 C C . PHE A 1 301 ? 9.772 5.456 -9.360 1.00 98.00 301 PHE A C 1
ATOM 2348 O O . PHE A 1 301 ? 10.216 4.311 -9.355 1.00 98.00 301 PHE A O 1
ATOM 2355 N N . GLY A 1 302 ? 10.155 6.381 -8.472 1.00 97.38 302 GLY A N 1
ATOM 2356 C CA . GLY A 1 302 ? 11.156 6.156 -7.425 1.00 97.38 302 GLY A CA 1
ATOM 2357 C C . GLY A 1 302 ? 10.82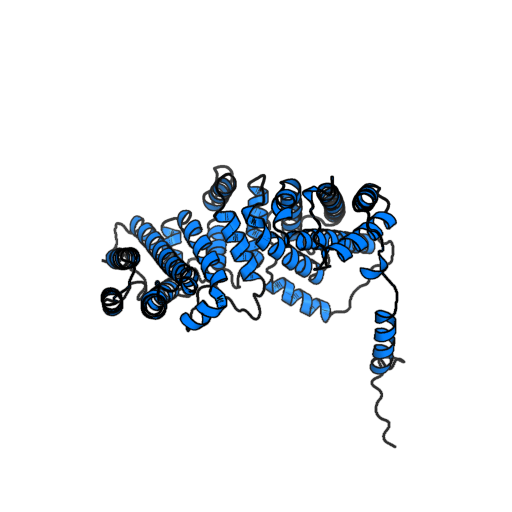4 4.991 -6.492 1.00 97.38 302 GLY A C 1
ATOM 2358 O O . GLY A 1 302 ? 11.676 4.132 -6.263 1.00 97.38 302 GLY A O 1
ATOM 2359 N N . LEU A 1 303 ? 9.575 4.901 -6.023 1.00 97.94 303 LEU A N 1
ATOM 2360 C CA . LEU A 1 303 ? 9.094 3.765 -5.233 1.00 97.94 303 LEU A CA 1
ATOM 2361 C C . LEU A 1 303 ? 9.247 2.446 -6.011 1.00 97.94 303 LEU A C 1
ATOM 2363 O O . LEU A 1 303 ? 9.809 1.485 -5.482 1.00 97.94 303 LEU A O 1
ATOM 2367 N N . ALA A 1 304 ? 8.813 2.413 -7.275 1.00 97.88 304 ALA A N 1
ATOM 2368 C CA . ALA A 1 304 ? 8.867 1.220 -8.121 1.00 97.88 304 ALA A CA 1
ATOM 2369 C C . ALA A 1 304 ? 10.306 0.728 -8.375 1.00 97.88 304 ALA A C 1
ATOM 2371 O O . ALA A 1 304 ? 10.572 -0.476 -8.321 1.00 97.88 304 ALA A O 1
ATOM 2372 N N . ILE A 1 305 ? 11.252 1.645 -8.605 1.00 96.56 305 ILE A N 1
ATOM 2373 C CA . ILE A 1 305 ? 12.650 1.296 -8.900 1.00 96.56 305 ILE A CA 1
ATOM 2374 C C . ILE A 1 305 ? 13.536 1.128 -7.662 1.00 96.56 305 ILE A C 1
ATOM 2376 O O . ILE A 1 305 ? 14.665 0.659 -7.796 1.00 96.56 305 ILE A O 1
ATOM 2380 N N . SER A 1 306 ? 13.038 1.434 -6.460 1.00 95.31 306 SER A N 1
ATOM 2381 C CA . SER A 1 306 ? 13.797 1.294 -5.204 1.00 95.31 306 SER A CA 1
ATOM 2382 C C . SER A 1 306 ? 14.337 -0.123 -4.959 1.00 95.31 306 SER A C 1
ATOM 2384 O O . SER A 1 306 ? 15.307 -0.315 -4.225 1.00 95.31 306 SER A O 1
ATOM 2386 N N . CYS A 1 307 ? 13.728 -1.129 -5.595 1.00 91.44 307 CYS A N 1
ATOM 2387 C CA . CYS A 1 307 ? 14.142 -2.525 -5.540 1.00 91.44 307 CYS A CA 1
ATOM 2388 C C . CYS A 1 307 ? 15.454 -2.828 -6.291 1.00 91.44 307 CYS A C 1
ATOM 2390 O O . CYS A 1 307 ? 16.053 -3.880 -6.043 1.00 91.44 307 CYS A O 1
ATOM 2392 N N . ILE A 1 308 ? 15.902 -1.949 -7.198 1.00 93.38 308 ILE A N 1
ATOM 2393 C CA . ILE A 1 308 ? 17.074 -2.173 -8.052 1.00 93.38 308 ILE A CA 1
ATOM 2394 C C . ILE A 1 308 ? 18.358 -2.081 -7.208 1.00 93.38 308 ILE A C 1
ATOM 2396 O O . ILE A 1 308 ? 18.632 -1.041 -6.613 1.00 93.38 308 ILE A O 1
ATOM 2400 N N . PRO A 1 309 ? 19.194 -3.135 -7.165 1.00 88.56 309 PRO A N 1
ATOM 2401 C CA . PRO A 1 309 ? 20.417 -3.121 -6.372 1.00 88.56 309 PRO A CA 1
ATOM 2402 C C . PRO A 1 309 ? 21.504 -2.245 -7.004 1.00 88.56 309 PRO A C 1
ATOM 2404 O O . PRO A 1 309 ? 21.861 -2.431 -8.169 1.00 88.56 309 PRO A O 1
ATOM 2407 N N . HIS A 1 310 ? 22.118 -1.373 -6.203 1.00 84.94 310 HIS A N 1
ATOM 2408 C CA . HIS A 1 310 ? 23.296 -0.604 -6.621 1.00 84.94 310 HIS A CA 1
ATOM 2409 C C . HIS A 1 310 ? 24.553 -1.484 -6.726 1.00 84.94 310 HIS A C 1
ATOM 2411 O O . HIS A 1 310 ? 25.321 -1.398 -7.687 1.00 84.94 310 HIS A O 1
ATOM 2417 N N . ASN A 1 311 ? 24.742 -2.381 -5.752 1.00 77.56 311 ASN A N 1
ATOM 2418 C CA . ASN A 1 311 ? 25.912 -3.250 -5.634 1.00 77.56 311 ASN A CA 1
ATOM 2419 C C . ASN A 1 311 ? 25.509 -4.730 -5.548 1.00 77.56 311 ASN A C 1
ATOM 2421 O O . ASN A 1 311 ? 24.511 -5.074 -4.924 1.00 77.56 311 ASN A O 1
ATOM 2425 N N . LYS A 1 312 ? 26.336 -5.621 -6.119 1.00 74.75 312 LYS A N 1
ATOM 2426 C CA . LYS A 1 312 ? 26.173 -7.093 -6.071 1.00 74.75 312 LYS A CA 1
ATOM 2427 C C . LYS A 1 312 ? 24.782 -7.575 -6.546 1.00 74.75 312 LYS A C 1
ATOM 2429 O O . LYS A 1 312 ? 24.045 -8.177 -5.765 1.00 74.75 312 LYS A O 1
ATOM 2434 N N . PRO A 1 313 ? 24.432 -7.376 -7.831 1.00 74.00 313 PRO A N 1
ATOM 2435 C CA . PRO A 1 313 ? 23.070 -7.590 -8.327 1.00 74.00 313 PRO A CA 1
ATOM 2436 C C . PRO A 1 313 ? 22.552 -9.016 -8.098 1.00 74.00 313 PRO A C 1
ATOM 2438 O O . PRO A 1 313 ? 21.414 -9.198 -7.688 1.00 74.00 313 PRO A O 1
ATOM 2441 N N . LEU A 1 314 ? 23.396 -10.031 -8.287 1.00 77.00 314 LEU A N 1
ATOM 2442 C CA . LEU A 1 314 ? 22.962 -11.429 -8.306 1.00 77.00 314 LEU A CA 1
ATOM 2443 C C . LEU A 1 314 ? 22.491 -11.957 -6.942 1.00 77.00 314 LEU A C 1
ATOM 2445 O O . LEU A 1 314 ? 21.441 -12.583 -6.867 1.00 77.00 314 LEU A O 1
ATOM 2449 N N . GLY A 1 315 ? 23.205 -11.652 -5.852 1.00 76.12 315 GLY A N 1
ATOM 2450 C CA . GLY A 1 315 ? 22.799 -12.104 -4.513 1.00 76.12 315 GLY A CA 1
ATOM 2451 C C . GLY A 1 315 ? 21.519 -11.427 -4.011 1.00 76.12 315 GLY A C 1
ATOM 2452 O O . GLY A 1 315 ? 20.751 -12.024 -3.261 1.00 76.12 315 GLY A O 1
ATOM 2453 N N . VAL A 1 316 ? 21.265 -10.187 -4.445 1.00 79.19 316 VAL A N 1
ATOM 2454 C CA . VAL A 1 316 ? 20.033 -9.461 -4.105 1.00 79.19 316 VAL A CA 1
ATOM 2455 C C . VAL A 1 316 ? 18.850 -9.979 -4.917 1.00 79.19 316 VAL A C 1
ATOM 2457 O O . VAL A 1 316 ? 17.758 -10.112 -4.369 1.00 79.19 316 VAL A O 1
ATOM 2460 N N . VAL A 1 317 ? 19.063 -10.300 -6.195 1.00 82.19 317 VAL A N 1
ATOM 2461 C CA . VAL A 1 317 ? 18.022 -10.857 -7.066 1.00 82.19 317 VAL A CA 1
ATOM 2462 C C . VAL A 1 317 ? 17.457 -12.149 -6.496 1.00 82.19 317 VAL A C 1
ATOM 2464 O O . VAL A 1 317 ? 16.238 -12.283 -6.414 1.00 82.19 317 VAL A O 1
ATOM 2467 N N . ASP A 1 318 ? 18.322 -13.064 -6.060 1.00 80.25 318 ASP A N 1
ATOM 2468 C CA . ASP A 1 318 ? 17.885 -14.355 -5.526 1.00 80.25 318 ASP A CA 1
ATOM 2469 C C . ASP A 1 318 ? 17.024 -14.164 -4.259 1.00 80.25 318 ASP A C 1
ATOM 2471 O O . ASP A 1 318 ? 15.994 -14.815 -4.093 1.00 80.25 318 ASP A O 1
ATOM 2475 N N . ALA A 1 319 ? 17.380 -13.194 -3.406 1.00 84.25 319 ALA A N 1
ATOM 2476 C CA . ALA A 1 319 ? 16.652 -12.887 -2.174 1.00 84.25 319 ALA A CA 1
ATOM 2477 C C . ALA A 1 319 ? 15.372 -12.049 -2.376 1.00 84.25 319 ALA A C 1
ATOM 2479 O O . ALA A 1 319 ? 14.501 -12.046 -1.507 1.00 84.25 319 ALA A O 1
ATOM 2480 N N . ARG A 1 320 ? 15.258 -11.288 -3.476 1.00 88.25 320 ARG A N 1
ATOM 2481 C CA . ARG A 1 320 ? 14.204 -10.267 -3.677 1.00 88.25 320 ARG A CA 1
ATOM 2482 C C . ARG A 1 320 ? 13.497 -10.370 -5.028 1.00 88.25 320 ARG A C 1
ATOM 2484 O O . ARG A 1 320 ? 12.928 -9.391 -5.506 1.00 88.25 320 ARG A O 1
ATOM 2491 N N . LYS A 1 321 ? 13.505 -11.553 -5.643 1.00 91.31 321 LYS A N 1
ATOM 2492 C CA . LYS A 1 321 ? 12.972 -11.807 -6.991 1.00 91.31 321 LYS A CA 1
ATOM 2493 C C . LYS A 1 321 ? 11.557 -11.258 -7.206 1.00 91.31 321 LYS A C 1
ATOM 2495 O O . LYS A 1 321 ? 11.323 -10.553 -8.182 1.00 91.31 321 LYS A O 1
ATOM 2500 N N . VAL A 1 322 ? 10.631 -11.534 -6.284 1.00 92.31 322 VAL A N 1
ATOM 2501 C CA . VAL A 1 322 ? 9.232 -11.070 -6.380 1.00 92.31 322 VAL A CA 1
ATOM 2502 C C . VAL A 1 322 ? 9.146 -9.544 -6.302 1.00 92.31 322 VAL A C 1
ATOM 2504 O O . VAL A 1 322 ? 8.473 -8.925 -7.119 1.00 92.31 322 VAL A O 1
ATOM 2507 N N . PHE A 1 323 ? 9.893 -8.931 -5.382 1.00 94.94 323 PHE A N 1
ATOM 2508 C CA . PHE A 1 323 ? 9.937 -7.477 -5.227 1.00 94.94 323 PHE A CA 1
ATOM 2509 C C . PHE A 1 323 ? 10.464 -6.781 -6.493 1.00 94.94 323 PHE A C 1
ATOM 2511 O O . PHE A 1 323 ? 9.861 -5.819 -6.960 1.00 94.94 323 PHE A O 1
ATOM 2518 N N . LEU A 1 324 ? 11.527 -7.318 -7.104 1.00 95.44 324 LEU A N 1
ATOM 2519 C CA . LEU A 1 324 ? 12.056 -6.833 -8.384 1.00 95.44 324 LEU A CA 1
ATOM 2520 C C . LEU A 1 324 ? 11.058 -7.002 -9.538 1.00 95.44 324 LEU A C 1
ATOM 2522 O O . LEU A 1 324 ? 10.922 -6.107 -10.369 1.00 95.44 324 LEU A O 1
ATOM 2526 N N . LEU A 1 325 ? 10.355 -8.138 -9.603 1.00 95.19 325 LEU A N 1
ATOM 2527 C CA . LEU A 1 325 ? 9.371 -8.392 -10.657 1.00 95.19 325 LEU A CA 1
ATOM 2528 C C . LEU A 1 325 ? 8.239 -7.366 -10.624 1.00 95.19 325 LEU A C 1
ATOM 2530 O O . LEU A 1 325 ? 7.893 -6.830 -11.680 1.00 95.19 325 LEU A O 1
ATOM 2534 N N . GLN A 1 326 ? 7.693 -7.093 -9.437 1.00 96.31 326 GLN A N 1
ATOM 2535 C CA . GLN A 1 326 ? 6.609 -6.127 -9.264 1.00 96.31 326 GLN A CA 1
ATOM 2536 C C . GLN A 1 326 ? 7.093 -4.689 -9.449 1.00 96.31 326 GLN A C 1
ATOM 2538 O O . GLN A 1 326 ? 6.459 -3.921 -10.169 1.00 96.31 326 GLN A O 1
ATOM 2543 N N . GLY A 1 327 ? 8.264 -4.344 -8.907 1.00 97.44 327 GLY A N 1
ATOM 2544 C CA . GLY A 1 327 ? 8.862 -3.022 -9.091 1.00 97.44 327 GLY A CA 1
ATOM 2545 C C . GLY A 1 327 ? 9.104 -2.685 -10.560 1.00 97.44 327 GLY A C 1
ATOM 2546 O O . GLY A 1 327 ? 8.678 -1.633 -11.034 1.00 97.44 327 GLY A O 1
ATOM 2547 N N . LEU A 1 328 ? 9.694 -3.606 -11.330 1.00 97.38 328 LEU A N 1
ATOM 2548 C CA . LEU A 1 328 ? 9.909 -3.390 -12.763 1.00 97.38 328 LEU A CA 1
ATOM 2549 C C . LEU A 1 328 ? 8.613 -3.435 -13.585 1.00 97.38 328 LEU A C 1
ATOM 2551 O O . LEU A 1 328 ? 8.556 -2.795 -14.632 1.00 97.38 328 LEU A O 1
ATOM 2555 N N . LEU A 1 329 ? 7.576 -4.156 -13.140 1.00 96.69 329 LEU A N 1
ATOM 2556 C CA . LEU A 1 329 ? 6.252 -4.093 -13.772 1.00 96.69 329 LEU A CA 1
ATOM 2557 C C . LEU A 1 329 ? 5.649 -2.693 -13.622 1.00 96.69 329 LEU A C 1
ATOM 2559 O O . LEU A 1 329 ? 5.274 -2.079 -14.619 1.00 96.69 329 LEU A O 1
ATOM 2563 N N . ALA A 1 330 ? 5.609 -2.177 -12.390 1.00 97.69 330 ALA A N 1
ATOM 2564 C CA . ALA A 1 330 ? 5.119 -0.834 -12.104 1.00 97.69 330 ALA A CA 1
ATOM 2565 C C . ALA A 1 330 ? 5.934 0.227 -12.858 1.00 97.69 330 ALA A C 1
ATOM 2567 O O . ALA A 1 330 ? 5.363 1.084 -13.529 1.00 97.69 330 ALA A O 1
ATOM 2568 N N . ALA A 1 331 ? 7.267 0.138 -12.818 1.00 98.00 331 ALA A N 1
ATOM 2569 C CA . ALA A 1 331 ? 8.153 1.080 -13.494 1.00 98.00 331 ALA A CA 1
ATOM 2570 C C . ALA A 1 331 ? 7.947 1.098 -15.020 1.00 98.00 331 ALA A C 1
ATOM 2572 O O . ALA A 1 331 ? 7.906 2.177 -15.613 1.00 98.00 331 ALA A O 1
ATOM 2573 N N . ASP A 1 332 ? 7.766 -0.063 -15.664 1.00 96.88 332 ASP A N 1
ATOM 2574 C CA . ASP A 1 332 ? 7.472 -0.133 -17.102 1.00 96.88 332 ASP A CA 1
ATOM 2575 C C . ASP A 1 332 ? 6.164 0.600 -17.438 1.00 96.88 332 ASP A C 1
ATOM 2577 O O . ASP A 1 332 ? 6.146 1.448 -18.334 1.00 96.88 332 ASP A O 1
ATOM 2581 N N . VAL A 1 333 ? 5.091 0.387 -16.672 1.00 96.19 333 VAL A N 1
ATOM 2582 C CA . VAL A 1 333 ? 3.833 1.127 -16.872 1.00 96.19 333 VAL A CA 1
ATOM 2583 C C . VAL A 1 333 ? 4.034 2.629 -16.639 1.00 96.19 333 VAL A C 1
ATOM 2585 O O . VAL A 1 333 ? 3.657 3.435 -17.492 1.00 96.19 333 VAL A O 1
ATOM 2588 N N . LEU A 1 334 ? 4.700 3.025 -15.551 1.00 97.19 334 LEU A N 1
ATOM 2589 C CA . LEU A 1 334 ? 4.923 4.432 -15.191 1.00 97.19 334 LEU A CA 1
ATOM 2590 C C . LEU A 1 334 ? 5.724 5.200 -16.252 1.00 97.19 334 LEU A C 1
ATOM 2592 O O . LEU A 1 334 ? 5.414 6.352 -16.556 1.00 97.19 334 LEU A O 1
ATOM 2596 N N . THR A 1 335 ? 6.699 4.554 -16.899 1.00 96.56 335 THR A N 1
ATOM 2597 C CA . THR A 1 335 ? 7.468 5.180 -17.991 1.00 96.56 335 THR A CA 1
ATOM 2598 C C . THR A 1 335 ? 6.623 5.517 -19.222 1.00 96.56 335 THR A C 1
ATOM 2600 O O . THR A 1 335 ? 7.060 6.303 -20.064 1.00 96.56 335 THR A O 1
ATOM 2603 N N . SER A 1 336 ? 5.419 4.946 -19.366 1.00 95.00 336 SER A N 1
ATOM 2604 C CA . SER A 1 336 ? 4.498 5.332 -20.444 1.00 95.00 336 SER A CA 1
ATOM 2605 C C . SER A 1 336 ? 3.967 6.761 -20.269 1.00 95.00 336 SER A C 1
ATOM 2607 O O . SER A 1 336 ? 3.867 7.480 -21.269 1.00 95.00 336 SER A O 1
ATOM 2609 N N . PHE A 1 337 ? 3.740 7.189 -19.019 1.00 94.56 337 PHE A N 1
ATOM 2610 C CA . PHE A 1 337 ? 3.228 8.515 -18.654 1.00 94.56 337 PHE A CA 1
ATOM 2611 C C . PHE A 1 337 ? 4.298 9.612 -18.665 1.00 94.56 337 PHE A C 1
ATOM 2613 O O . PHE A 1 337 ? 3.961 10.788 -18.766 1.00 94.56 337 PHE A O 1
ATOM 2620 N N . ALA A 1 338 ? 5.582 9.253 -18.577 1.00 93.94 338 ALA A N 1
ATOM 2621 C CA . ALA A 1 338 ? 6.672 10.226 -18.581 1.00 93.94 338 ALA A CA 1
ATOM 2622 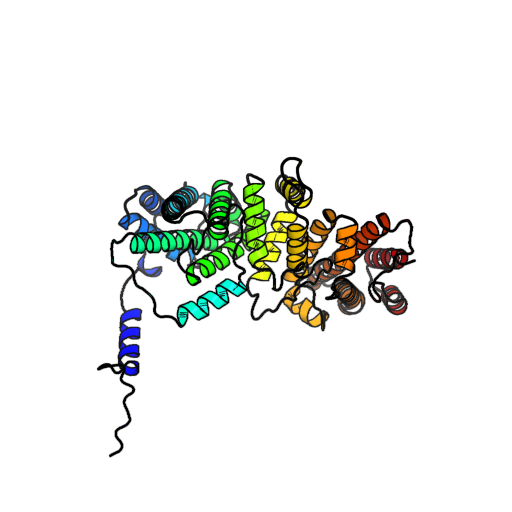C C . ALA A 1 338 ? 6.758 10.964 -19.927 1.00 93.94 338 ALA A C 1
ATOM 2624 O O . ALA A 1 338 ? 6.700 10.337 -20.989 1.00 93.94 338 ALA A O 1
ATOM 2625 N N . ASP A 1 339 ? 6.933 12.281 -19.907 1.00 91.50 339 ASP A N 1
ATOM 2626 C CA . ASP A 1 339 ? 7.253 13.056 -21.104 1.00 91.50 339 ASP A CA 1
ATOM 2627 C C . ASP A 1 339 ? 8.766 13.018 -21.405 1.00 91.50 339 ASP A C 1
ATOM 2629 O O . ASP A 1 339 ? 9.552 12.347 -20.731 1.00 91.50 339 ASP A O 1
ATOM 2633 N N . GLY A 1 340 ? 9.189 13.681 -22.480 1.00 90.12 340 GLY A N 1
ATOM 2634 C CA . GLY A 1 340 ? 10.593 13.691 -22.889 1.00 90.12 340 GLY A CA 1
ATOM 2635 C C . GLY A 1 340 ? 11.544 14.345 -21.869 1.00 90.12 340 GLY A C 1
ATOM 2636 O O . GLY A 1 340 ? 12.559 13.728 -21.534 1.00 90.12 340 GLY A O 1
ATOM 2637 N N . PRO A 1 341 ? 11.243 15.549 -21.341 1.00 90.38 341 PRO A N 1
ATOM 2638 C CA . PRO A 1 341 ? 12.033 16.172 -20.277 1.00 90.38 341 PRO A CA 1
ATOM 2639 C C . PRO A 1 341 ? 12.138 15.313 -19.013 1.00 90.38 341 PRO A C 1
ATOM 2641 O O . PRO A 1 341 ? 13.234 15.168 -18.471 1.00 90.38 341 PRO A O 1
ATOM 2644 N N . MET A 1 342 ? 11.038 14.694 -18.576 1.00 92.38 342 MET A N 1
ATOM 2645 C CA . MET A 1 342 ? 11.031 13.795 -17.424 1.00 92.38 342 MET A CA 1
ATOM 2646 C C . MET A 1 342 ? 11.881 12.549 -17.676 1.00 92.38 342 MET A C 1
ATOM 2648 O O . MET A 1 342 ? 12.688 12.162 -16.834 1.00 92.38 342 MET A O 1
ATOM 2652 N N . ALA A 1 343 ? 11.768 11.949 -18.864 1.00 93.50 343 ALA A N 1
ATOM 2653 C CA . ALA A 1 343 ? 12.583 10.799 -19.237 1.00 93.50 343 ALA A CA 1
ATOM 2654 C C . ALA A 1 343 ? 14.086 11.125 -19.223 1.00 93.50 343 ALA A C 1
ATOM 2656 O O . ALA A 1 343 ? 14.888 10.317 -18.746 1.00 93.50 343 ALA A O 1
ATOM 2657 N N . LYS A 1 344 ? 14.459 12.327 -19.681 1.00 90.75 344 LYS A N 1
ATOM 2658 C CA . LYS A 1 344 ? 15.835 12.836 -19.619 1.00 90.75 344 LYS A CA 1
ATOM 2659 C C . LYS A 1 344 ? 16.301 13.033 -18.177 1.00 90.75 344 LYS A C 1
ATOM 2661 O O . LYS A 1 344 ? 17.419 12.644 -17.847 1.00 90.75 344 LYS A O 1
ATOM 2666 N N . LEU A 1 345 ? 15.444 13.600 -17.326 1.00 91.88 345 LEU A N 1
ATOM 2667 C CA . LEU A 1 345 ? 15.718 13.802 -15.903 1.00 91.88 345 LEU A CA 1
ATOM 2668 C C . LEU A 1 345 ? 15.949 12.470 -15.178 1.00 91.88 345 LEU A C 1
ATOM 2670 O O . LEU A 1 345 ? 16.904 12.351 -14.417 1.00 91.88 345 LEU A O 1
ATOM 2674 N N . TRP A 1 346 ? 15.107 11.466 -15.437 1.00 94.56 346 TRP A N 1
ATOM 2675 C CA . TRP A 1 346 ? 15.250 10.141 -14.839 1.00 94.56 346 TRP A CA 1
ATOM 2676 C C . TRP A 1 346 ? 16.521 9.450 -15.340 1.00 94.56 346 TRP A C 1
ATOM 2678 O O . TRP A 1 346 ? 17.341 9.041 -14.527 1.00 94.56 346 TRP A O 1
ATOM 2688 N N . LEU A 1 347 ? 16.758 9.363 -16.655 1.00 91.94 347 LEU A N 1
ATOM 2689 C CA . LEU A 1 347 ? 17.981 8.730 -17.181 1.00 91.94 347 LEU A CA 1
ATOM 2690 C C . LEU A 1 347 ? 19.269 9.384 -16.670 1.00 91.94 347 LEU A C 1
ATOM 2692 O O . LEU A 1 347 ? 20.273 8.698 -16.497 1.00 91.94 347 LEU A O 1
ATOM 2696 N N . GLY A 1 348 ? 19.241 10.700 -16.458 1.00 89.56 348 GLY A N 1
ATOM 2697 C CA . GLY A 1 348 ? 20.343 11.477 -15.902 1.00 89.56 348 GLY A CA 1
ATOM 2698 C C . GLY A 1 348 ? 20.365 11.557 -14.376 1.00 89.56 348 GLY A C 1
ATOM 2699 O O . GLY A 1 348 ? 21.025 12.459 -13.860 1.00 89.56 348 GLY A O 1
ATOM 2700 N N . SER A 1 349 ? 19.643 10.688 -13.658 1.00 92.75 349 SER A N 1
ATOM 2701 C CA . SER A 1 349 ? 19.579 10.751 -12.196 1.00 92.75 349 SER A CA 1
ATOM 2702 C C . SER A 1 349 ? 20.958 10.588 -11.552 1.00 92.75 349 SER A C 1
ATOM 2704 O O . SER A 1 349 ? 21.833 9.868 -12.042 1.00 92.75 349 SER A O 1
ATOM 2706 N N . VAL A 1 350 ? 21.157 11.274 -10.426 1.00 90.81 350 VAL A N 1
ATOM 2707 C CA . VAL A 1 350 ? 22.461 11.351 -9.743 1.00 90.81 350 VAL A CA 1
ATOM 2708 C C . VAL A 1 350 ? 22.880 9.998 -9.162 1.00 90.81 350 VAL A C 1
ATOM 2710 O O . VAL A 1 350 ? 24.065 9.670 -9.139 1.00 90.81 350 VAL A O 1
ATOM 2713 N N . ASP A 1 351 ? 21.909 9.204 -8.716 1.00 90.31 351 ASP A N 1
ATOM 2714 C CA . ASP A 1 351 ? 22.095 7.845 -8.196 1.00 90.31 351 ASP A CA 1
ATOM 2715 C C . ASP A 1 351 ? 22.474 6.826 -9.288 1.00 90.31 351 ASP A C 1
ATOM 2717 O O . ASP A 1 351 ? 22.971 5.741 -8.983 1.00 90.31 351 ASP A O 1
ATOM 2721 N N . GLY A 1 352 ? 22.282 7.168 -10.567 1.00 90.75 352 GLY A N 1
ATOM 2722 C CA . GLY A 1 352 ? 22.654 6.316 -11.688 1.00 90.75 352 GLY A CA 1
ATOM 2723 C C . GLY A 1 352 ? 21.805 5.050 -11.824 1.00 90.75 352 GLY A C 1
ATOM 2724 O O . GLY A 1 352 ? 22.330 4.043 -12.314 1.00 90.75 352 GLY A O 1
ATOM 2725 N N . PHE A 1 353 ? 20.517 5.061 -11.439 1.00 93.38 353 PHE A N 1
ATOM 2726 C CA . PHE A 1 353 ? 19.646 3.877 -11.536 1.00 93.38 353 PHE A CA 1
ATOM 2727 C C . PHE A 1 353 ? 19.709 3.212 -12.915 1.00 93.38 353 PHE A C 1
ATOM 2729 O O . PHE A 1 353 ? 19.718 1.986 -13.001 1.00 93.38 353 PHE A O 1
ATOM 2736 N N . ALA A 1 354 ? 19.782 3.994 -13.999 1.00 92.94 354 ALA A N 1
ATOM 2737 C CA . ALA A 1 354 ? 19.803 3.467 -15.360 1.00 92.94 354 ALA A CA 1
ATOM 2738 C C . ALA A 1 354 ? 21.034 2.575 -15.606 1.00 92.94 354 ALA A C 1
ATOM 2740 O O . ALA A 1 354 ? 20.936 1.514 -16.227 1.00 92.94 354 ALA A O 1
ATOM 2741 N N . ILE A 1 355 ? 22.183 2.958 -15.040 1.00 91.38 355 ILE A N 1
ATOM 2742 C CA . ILE A 1 355 ? 23.419 2.170 -15.077 1.00 91.38 355 ILE A CA 1
ATOM 2743 C C . ILE A 1 355 ? 23.236 0.882 -14.266 1.00 91.38 355 ILE A C 1
ATOM 2745 O O . ILE A 1 355 ? 23.626 -0.196 -14.719 1.00 91.38 355 ILE A O 1
ATOM 2749 N N . HIS A 1 356 ? 22.635 0.970 -13.077 1.00 92.19 356 HIS A N 1
ATOM 2750 C CA . HIS A 1 356 ? 22.380 -0.188 -12.217 1.00 92.19 356 HIS A CA 1
ATOM 2751 C C . HIS A 1 356 ? 21.395 -1.179 -12.853 1.00 92.19 356 HIS A C 1
ATOM 2753 O O . HIS A 1 356 ? 21.657 -2.383 -12.857 1.00 92.19 356 HIS A O 1
ATOM 2759 N N . LEU A 1 357 ? 20.328 -0.687 -13.484 1.00 93.75 357 LEU A N 1
ATOM 2760 C CA . LEU A 1 357 ? 19.341 -1.494 -14.198 1.00 93.75 357 LEU A CA 1
ATOM 2761 C C . LEU A 1 357 ? 19.949 -2.201 -15.413 1.00 93.75 357 LEU A C 1
ATOM 2763 O O . LEU A 1 357 ? 19.691 -3.388 -15.637 1.00 93.75 357 LEU A O 1
ATOM 2767 N N . LEU A 1 358 ? 20.803 -1.508 -16.173 1.00 90.88 358 LEU A N 1
ATOM 2768 C CA . LEU A 1 358 ? 21.525 -2.117 -17.287 1.00 90.88 358 LEU A CA 1
ATOM 2769 C C . LEU A 1 358 ? 22.491 -3.200 -16.794 1.00 90.88 358 LEU A C 1
ATOM 2771 O O . LEU A 1 358 ? 22.517 -4.299 -17.346 1.00 90.88 358 LEU A O 1
ATOM 2775 N N . ARG A 1 359 ? 23.264 -2.923 -15.735 1.00 89.31 359 ARG A N 1
ATOM 2776 C CA . ARG A 1 359 ? 24.183 -3.902 -15.127 1.00 89.31 359 ARG A CA 1
ATOM 2777 C C . ARG A 1 359 ? 23.443 -5.138 -14.632 1.00 89.31 359 ARG A C 1
ATOM 2779 O O . ARG A 1 359 ? 23.902 -6.245 -14.892 1.00 89.31 359 ARG A O 1
ATOM 2786 N N . LEU A 1 360 ? 22.309 -4.950 -13.958 1.00 90.69 360 LEU A N 1
ATOM 2787 C CA . LEU A 1 360 ? 21.427 -6.027 -13.523 1.00 90.69 360 LEU A CA 1
ATOM 2788 C C . LEU A 1 360 ? 20.959 -6.869 -14.715 1.00 90.69 360 LEU A C 1
ATOM 2790 O O . LEU A 1 360 ? 21.154 -8.082 -14.717 1.00 90.69 360 LEU A O 1
ATOM 2794 N N . SER A 1 361 ? 20.413 -6.225 -15.748 1.00 89.94 361 SER A N 1
ATOM 2795 C CA . SER A 1 361 ? 19.895 -6.905 -16.941 1.00 89.94 361 SER A CA 1
ATOM 2796 C C . SER A 1 361 ? 20.991 -7.718 -17.637 1.00 89.94 361 SER A C 1
ATOM 2798 O O . SER A 1 361 ? 20.796 -8.896 -17.930 1.00 89.94 361 SER A O 1
ATOM 2800 N N . CYS A 1 362 ? 22.179 -7.135 -17.824 1.00 86.19 362 CYS A N 1
ATOM 2801 C CA . CYS A 1 362 ? 23.334 -7.826 -18.397 1.00 86.19 362 CYS A CA 1
ATOM 2802 C C . CYS A 1 362 ? 23.803 -9.001 -17.525 1.00 86.19 362 CYS A C 1
ATOM 2804 O O . CYS A 1 362 ? 24.049 -10.078 -18.059 1.00 86.19 362 CYS A O 1
ATOM 2806 N N . ALA A 1 363 ? 23.887 -8.830 -16.201 1.00 86.06 363 ALA A N 1
ATOM 2807 C CA . ALA A 1 363 ? 24.309 -9.894 -15.289 1.00 86.06 363 ALA A CA 1
ATOM 2808 C C . ALA A 1 363 ? 23.344 -11.092 -15.313 1.00 86.06 363 ALA A C 1
ATOM 2810 O O . ALA A 1 363 ? 23.787 -12.238 -15.340 1.00 86.06 363 ALA A O 1
ATOM 2811 N N . LEU A 1 364 ? 22.031 -10.844 -15.365 1.00 86.25 364 LEU A N 1
ATOM 2812 C CA . LEU A 1 364 ? 21.029 -11.906 -15.500 1.00 86.25 364 LEU A CA 1
ATOM 2813 C C . LEU A 1 364 ? 21.144 -12.646 -16.839 1.00 86.25 364 LEU A C 1
ATOM 2815 O O . LEU A 1 364 ? 21.012 -13.870 -16.866 1.00 86.25 364 LEU A O 1
ATOM 2819 N N . CYS A 1 365 ? 21.445 -11.922 -17.923 1.00 82.00 365 CYS A N 1
ATOM 2820 C CA . CYS A 1 365 ? 21.687 -12.509 -19.242 1.00 82.00 365 CYS A CA 1
ATOM 2821 C C . CYS A 1 365 ? 22.914 -13.421 -19.266 1.00 82.00 365 CYS A C 1
ATOM 2823 O O . CYS A 1 365 ? 22.865 -14.488 -19.865 1.00 82.00 365 CYS A O 1
ATOM 2825 N N . THR A 1 366 ? 24.023 -12.997 -18.658 1.00 78.31 366 THR A N 1
ATOM 2826 C CA . THR A 1 366 ? 25.303 -13.703 -18.800 1.00 78.31 366 THR A CA 1
ATOM 2827 C C . THR A 1 366 ? 25.535 -14.788 -17.761 1.00 78.31 366 THR A C 1
ATOM 2829 O O . THR A 1 366 ? 26.255 -15.737 -18.046 1.00 78.31 366 THR A O 1
ATOM 2832 N N . ASP A 1 367 ? 24.968 -14.638 -16.563 1.00 77.50 367 ASP A N 1
ATOM 2833 C CA . ASP A 1 367 ? 25.244 -15.518 -15.423 1.00 77.50 367 ASP A CA 1
ATOM 2834 C C . ASP A 1 367 ? 24.044 -16.432 -15.124 1.00 77.50 367 ASP A C 1
ATOM 2836 O O . ASP A 1 367 ? 24.177 -17.646 -15.097 1.00 77.50 367 ASP A O 1
ATOM 2840 N N . ARG A 1 368 ? 22.823 -15.901 -14.986 1.00 76.81 368 ARG A N 1
ATOM 2841 C CA . ARG A 1 368 ? 21.680 -16.720 -14.533 1.00 76.81 368 ARG A CA 1
ATOM 2842 C C . ARG A 1 368 ? 21.026 -17.538 -15.643 1.00 76.81 368 ARG A C 1
ATOM 2844 O O . ARG A 1 368 ? 20.928 -18.757 -15.524 1.00 76.81 368 ARG A O 1
ATOM 2851 N N . LEU A 1 369 ? 20.585 -16.889 -16.720 1.00 73.38 369 LEU A N 1
ATOM 2852 C CA . LEU A 1 369 ? 19.833 -17.553 -17.794 1.00 73.38 369 LEU A CA 1
ATOM 2853 C C . LEU A 1 369 ? 20.579 -18.734 -18.453 1.00 73.38 369 LEU A C 1
ATOM 2855 O O . LEU A 1 369 ? 19.944 -19.765 -18.676 1.00 73.38 369 LEU A O 1
ATOM 2859 N N . PRO A 1 370 ? 21.901 -18.669 -18.716 1.00 69.44 370 PRO A N 1
ATOM 2860 C CA . PRO A 1 370 ? 22.623 -19.773 -19.354 1.00 69.44 370 PRO A CA 1
ATOM 2861 C C . PRO A 1 370 ? 22.771 -21.015 -18.467 1.00 69.44 370 PRO A C 1
ATOM 2863 O O . PRO A 1 370 ? 22.977 -22.112 -18.986 1.00 69.44 370 PRO A O 1
ATOM 2866 N N . HIS A 1 371 ? 22.688 -20.852 -17.143 1.00 70.62 371 HIS A N 1
ATOM 2867 C CA . HIS A 1 371 ? 22.834 -21.937 -16.171 1.00 70.62 371 HIS A CA 1
ATOM 2868 C C . HIS A 1 371 ? 21.516 -22.660 -15.855 1.00 70.62 371 HIS A C 1
ATOM 2870 O O . HIS A 1 371 ? 21.542 -23.692 -15.184 1.00 70.62 371 HIS A O 1
ATOM 2876 N N . ILE A 1 372 ? 20.377 -22.176 -16.365 1.00 68.19 372 ILE A N 1
ATOM 2877 C CA . ILE A 1 372 ? 19.076 -22.818 -16.159 1.00 68.19 372 ILE A CA 1
ATOM 2878 C C . ILE A 1 372 ? 18.832 -23.879 -17.229 1.00 68.19 372 ILE A C 1
ATOM 2880 O O . ILE A 1 372 ? 18.823 -23.610 -18.432 1.00 68.19 372 ILE A O 1
ATOM 2884 N N . ASN A 1 373 ? 18.595 -25.112 -16.786 1.00 67.50 373 ASN A N 1
ATOM 2885 C CA . ASN A 1 373 ? 18.296 -26.211 -17.684 1.00 67.50 373 ASN A CA 1
ATOM 2886 C C . ASN A 1 373 ? 16.794 -26.238 -17.990 1.00 67.50 373 ASN A C 1
ATOM 2888 O O . ASN A 1 373 ? 16.019 -26.872 -17.281 1.00 67.50 373 ASN A O 1
ATOM 2892 N N . MET A 1 374 ? 16.395 -25.610 -19.099 1.00 64.31 374 MET A N 1
ATOM 2893 C CA . MET A 1 374 ? 15.004 -25.562 -19.592 1.00 64.31 374 MET A CA 1
ATOM 2894 C C . MET A 1 374 ? 14.351 -26.944 -19.796 1.00 64.31 374 MET A C 1
ATOM 2896 O O . MET A 1 374 ? 13.139 -27.042 -19.954 1.00 64.31 374 MET A O 1
ATOM 2900 N N . ARG A 1 375 ? 15.127 -28.039 -19.798 1.00 61.22 375 ARG A N 1
ATOM 2901 C CA . ARG A 1 375 ? 14.592 -29.412 -19.857 1.00 61.22 375 ARG A CA 1
ATOM 2902 C C . ARG A 1 375 ? 14.048 -29.902 -18.509 1.00 61.22 375 ARG A C 1
ATOM 2904 O O . ARG A 1 375 ? 13.363 -30.922 -18.472 1.00 61.22 375 ARG A O 1
ATOM 2911 N N . GLN A 1 376 ? 14.344 -29.208 -17.410 1.00 69.81 376 GLN A N 1
ATOM 2912 C CA . GLN A 1 376 ? 13.808 -29.493 -16.082 1.00 69.81 376 GLN A CA 1
ATOM 2913 C C . GLN A 1 376 ? 12.615 -28.578 -15.788 1.00 69.81 376 GLN A C 1
ATOM 2915 O O . GLN A 1 376 ? 12.786 -27.395 -15.506 1.00 69.81 376 GLN A O 1
ATOM 2920 N N . ARG A 1 377 ? 11.401 -29.150 -15.772 1.00 64.25 377 ARG A N 1
ATOM 2921 C CA . ARG A 1 377 ? 10.149 -28.436 -15.437 1.00 64.25 377 ARG A CA 1
ATOM 2922 C C . ARG A 1 377 ? 10.187 -27.693 -14.094 1.00 64.25 377 ARG A C 1
ATOM 2924 O O . ARG A 1 377 ? 9.466 -26.724 -13.918 1.00 64.25 377 ARG A O 1
ATOM 2931 N N . SER A 1 378 ? 11.028 -28.116 -13.150 1.00 69.19 378 SER A N 1
ATOM 2932 C CA . SER A 1 378 ? 11.190 -27.441 -11.857 1.00 69.19 378 SER A CA 1
ATOM 2933 C C . SER A 1 378 ? 11.885 -26.075 -11.947 1.00 69.19 378 SER A C 1
ATOM 2935 O O . SER A 1 378 ? 11.684 -25.255 -11.057 1.00 69.19 378 SER A O 1
ATOM 2937 N N . GLN A 1 379 ? 12.678 -25.812 -12.994 1.00 71.69 379 GLN A N 1
ATOM 2938 C CA . GLN A 1 379 ? 13.425 -24.554 -13.169 1.00 71.69 379 GLN A CA 1
ATOM 2939 C C . GLN A 1 379 ? 12.751 -23.574 -14.148 1.00 71.69 379 GLN A C 1
ATOM 2941 O O . GLN A 1 379 ? 13.196 -22.438 -14.308 1.00 71.69 379 GLN A O 1
ATOM 2946 N N . GLU A 1 380 ? 11.655 -23.986 -14.786 1.00 73.06 380 GLU A N 1
ATOM 2947 C CA . GLU A 1 380 ? 10.908 -23.191 -15.768 1.00 73.06 380 GLU A CA 1
ATOM 2948 C C . GLU A 1 380 ? 10.341 -21.870 -15.195 1.00 73.06 380 GLU A C 1
ATOM 2950 O O . GLU A 1 380 ? 10.552 -20.823 -15.816 1.00 73.06 380 GLU A O 1
ATOM 2955 N N . PRO A 1 381 ? 9.731 -21.835 -13.987 1.00 79.62 381 PRO A N 1
ATOM 2956 C CA . PRO A 1 381 ? 9.230 -20.582 -13.406 1.00 79.62 381 PRO A CA 1
ATOM 2957 C C . PRO A 1 381 ? 10.349 -19.581 -13.097 1.00 79.62 381 PRO A C 1
ATOM 2959 O O . PRO A 1 381 ? 10.163 -18.366 -13.158 1.00 79.62 381 PRO A O 1
ATOM 2962 N N . GLU A 1 382 ? 11.532 -20.090 -12.756 1.00 81.88 382 GLU A N 1
ATOM 2963 C CA . GLU A 1 382 ? 12.698 -19.275 -12.438 1.00 81.88 382 GLU A CA 1
ATOM 2964 C C . GLU A 1 382 ? 13.323 -18.660 -13.689 1.00 81.88 382 GLU A C 1
ATOM 2966 O O . GLU A 1 382 ? 13.644 -17.469 -13.695 1.00 81.88 382 GLU A O 1
ATOM 2971 N N . ALA A 1 383 ? 13.404 -19.431 -14.773 1.00 79.31 383 ALA A N 1
ATOM 2972 C CA . ALA A 1 383 ? 13.838 -18.920 -16.064 1.00 79.31 383 ALA A CA 1
ATOM 2973 C C . ALA A 1 383 ? 12.906 -17.814 -16.575 1.00 79.31 383 ALA A C 1
ATOM 2975 O O . ALA A 1 383 ? 13.374 -16.762 -17.017 1.00 79.31 383 ALA A O 1
ATOM 2976 N N . TYR A 1 384 ? 11.590 -18.023 -16.449 1.00 83.62 384 TYR A N 1
ATOM 2977 C CA . TYR A 1 384 ? 10.586 -17.023 -16.805 1.00 83.62 384 TYR A CA 1
ATOM 2978 C C . TYR A 1 384 ? 10.747 -15.739 -15.984 1.00 83.62 384 TYR A C 1
ATOM 2980 O O . TYR A 1 384 ? 10.746 -14.644 -16.544 1.00 83.62 384 TYR A O 1
ATOM 2988 N N . ALA A 1 385 ? 10.950 -15.859 -14.669 1.00 87.06 385 ALA A N 1
ATOM 2989 C CA . ALA A 1 385 ? 11.153 -14.710 -13.796 1.00 87.06 385 ALA A CA 1
ATOM 2990 C C . ALA A 1 385 ? 12.381 -13.877 -14.203 1.00 87.06 385 ALA A C 1
ATOM 2992 O O . ALA A 1 385 ? 12.272 -12.661 -14.358 1.00 87.06 385 ALA A O 1
ATOM 2993 N N . PHE A 1 386 ? 13.542 -14.503 -14.426 1.00 88.94 386 PHE A N 1
ATOM 2994 C CA . PHE A 1 386 ? 14.737 -13.765 -14.851 1.00 88.94 386 PHE A CA 1
ATOM 2995 C C . PHE A 1 386 ? 14.597 -13.177 -16.257 1.00 88.94 386 PHE A C 1
ATOM 2997 O O . PHE A 1 386 ? 15.001 -12.035 -16.472 1.00 88.94 386 PHE A O 1
ATOM 3004 N N . GLY A 1 387 ? 13.975 -13.906 -17.188 1.00 88.00 387 GLY A N 1
ATOM 3005 C CA . GLY A 1 387 ? 13.657 -13.385 -18.518 1.00 88.00 387 GLY A CA 1
ATOM 3006 C C . GLY A 1 387 ? 12.761 -12.145 -18.447 1.00 88.00 387 GLY A C 1
ATOM 3007 O O . GLY A 1 387 ? 13.061 -11.128 -19.070 1.00 88.00 387 GLY A O 1
ATOM 3008 N N . ALA A 1 388 ? 11.716 -12.179 -17.615 1.00 90.56 388 ALA A N 1
ATOM 3009 C CA . ALA A 1 388 ? 10.819 -11.046 -17.400 1.00 90.56 388 ALA A CA 1
ATOM 3010 C C . ALA A 1 388 ? 11.543 -9.825 -16.806 1.00 90.56 388 ALA A C 1
ATOM 3012 O O . ALA A 1 388 ? 11.295 -8.702 -17.248 1.00 90.56 388 ALA A O 1
ATOM 3013 N N . LEU A 1 389 ? 12.461 -10.026 -15.852 1.00 92.81 389 LEU A N 1
ATOM 3014 C CA . LEU A 1 389 ? 13.281 -8.943 -15.294 1.00 92.81 389 LEU A CA 1
ATOM 3015 C C . LEU A 1 389 ? 14.146 -8.273 -16.366 1.00 92.81 389 LEU A C 1
ATOM 3017 O O . LEU A 1 389 ? 14.166 -7.047 -16.455 1.00 92.81 389 LEU A O 1
ATOM 3021 N N . VAL A 1 390 ? 14.824 -9.068 -17.200 1.00 91.31 390 VAL A N 1
ATOM 3022 C CA . VAL A 1 390 ? 15.651 -8.551 -18.299 1.00 91.31 390 VAL A CA 1
ATOM 3023 C C . VAL A 1 390 ? 14.797 -7.785 -19.305 1.00 91.31 390 VAL A C 1
ATOM 3025 O O . VAL A 1 390 ? 15.127 -6.653 -19.656 1.00 91.31 390 VAL A O 1
ATOM 3028 N N . HIS A 1 391 ? 13.682 -8.371 -19.747 1.00 91.88 391 HIS A N 1
ATOM 3029 C CA . HIS A 1 391 ? 12.800 -7.741 -20.725 1.00 91.88 391 HIS A CA 1
ATOM 3030 C C . HIS A 1 391 ? 12.246 -6.405 -20.234 1.00 91.88 391 HIS A C 1
ATOM 3032 O O . HIS A 1 391 ? 12.318 -5.417 -20.964 1.00 91.88 391 HIS A O 1
ATOM 3038 N N . ARG A 1 392 ? 11.734 -6.353 -18.998 1.00 94.38 392 ARG A N 1
ATOM 3039 C CA . ARG A 1 392 ? 11.208 -5.111 -18.411 1.00 94.38 392 ARG A CA 1
ATOM 3040 C C . ARG A 1 392 ? 12.314 -4.084 -18.200 1.00 94.38 392 ARG A C 1
ATOM 3042 O O . ARG A 1 392 ? 12.139 -2.927 -18.566 1.00 94.38 392 ARG A O 1
ATOM 3049 N N . GLY A 1 393 ? 13.475 -4.504 -17.692 1.00 94.62 393 GLY A N 1
ATOM 3050 C CA . GLY A 1 393 ? 14.623 -3.618 -17.497 1.00 94.62 393 GLY A CA 1
ATOM 3051 C C . GLY A 1 393 ? 15.069 -2.937 -18.792 1.00 94.62 393 GLY A C 1
ATOM 3052 O O . GLY A 1 393 ? 15.211 -1.714 -18.836 1.00 94.62 393 GLY A O 1
ATOM 3053 N N . LEU A 1 394 ? 15.208 -3.702 -19.877 1.00 92.75 394 LEU A N 1
ATOM 3054 C CA . LEU A 1 394 ? 15.563 -3.159 -21.190 1.00 92.75 394 LEU A CA 1
ATOM 3055 C C . LEU A 1 394 ? 14.437 -2.321 -21.810 1.00 92.75 394 LEU A C 1
ATOM 3057 O O . LEU A 1 394 ? 14.725 -1.307 -22.444 1.00 92.75 394 LEU A O 1
ATOM 3061 N N . ALA A 1 395 ? 13.171 -2.704 -21.623 1.00 94.06 395 ALA A N 1
ATOM 3062 C CA . ALA A 1 395 ? 12.024 -1.937 -22.112 1.00 94.06 395 ALA A CA 1
ATOM 3063 C C . ALA A 1 395 ? 11.938 -0.548 -21.461 1.00 94.06 395 ALA A C 1
ATOM 3065 O O . ALA A 1 395 ? 11.763 0.442 -22.176 1.00 94.06 395 ALA A O 1
ATOM 3066 N N . ILE A 1 396 ? 12.142 -0.465 -20.140 1.00 96.12 396 ILE A N 1
ATOM 3067 C CA . ILE A 1 396 ? 12.209 0.795 -19.384 1.00 96.12 396 ILE A CA 1
ATOM 3068 C C . ILE A 1 396 ? 13.320 1.686 -19.948 1.00 96.12 396 ILE A C 1
ATOM 3070 O O . ILE A 1 396 ? 13.061 2.815 -20.367 1.00 96.12 396 ILE A O 1
ATOM 3074 N N . LEU A 1 397 ? 14.551 1.166 -20.017 1.00 94.38 397 LEU A N 1
ATOM 3075 C CA . LEU A 1 397 ? 15.711 1.915 -20.510 1.00 94.38 397 LEU A CA 1
ATOM 3076 C C . LEU A 1 397 ? 15.504 2.418 -21.941 1.00 94.38 397 LEU A C 1
ATOM 3078 O O . LEU A 1 397 ? 15.769 3.583 -22.245 1.00 94.38 397 LEU A O 1
ATOM 3082 N N . ARG A 1 398 ? 14.988 1.550 -22.816 1.00 92.12 398 ARG A N 1
ATOM 3083 C CA . ARG A 1 398 ? 14.696 1.873 -24.210 1.00 92.12 398 ARG A CA 1
ATOM 3084 C C . ARG A 1 398 ? 13.638 2.966 -24.330 1.00 92.12 398 ARG A C 1
ATOM 3086 O O . ARG A 1 398 ? 13.865 3.931 -25.054 1.00 92.12 398 ARG A O 1
ATOM 3093 N N . ARG A 1 399 ? 12.513 2.851 -23.619 1.00 93.88 399 ARG A N 1
ATOM 3094 C CA . ARG A 1 399 ? 11.420 3.831 -23.704 1.00 93.88 399 ARG A CA 1
ATOM 3095 C C . ARG A 1 399 ? 11.865 5.212 -23.237 1.00 93.88 399 ARG A C 1
ATOM 3097 O O . ARG A 1 399 ? 11.551 6.208 -23.887 1.00 93.88 399 ARG A O 1
ATOM 3104 N N . LEU A 1 400 ? 12.620 5.277 -22.142 1.00 93.69 400 LEU A N 1
ATOM 3105 C CA . LEU A 1 400 ? 13.155 6.543 -21.646 1.00 93.69 400 LEU A CA 1
ATOM 3106 C C . LEU A 1 400 ? 14.150 7.165 -22.640 1.00 93.69 400 LEU A C 1
ATOM 3108 O O . LEU A 1 400 ? 14.116 8.374 -22.883 1.00 93.69 400 LEU A O 1
ATOM 3112 N N . ALA A 1 401 ? 14.998 6.343 -23.266 1.00 90.56 401 ALA A N 1
ATOM 3113 C CA . ALA A 1 401 ? 15.956 6.792 -24.275 1.00 90.56 401 ALA A CA 1
ATOM 3114 C C . ALA A 1 401 ? 15.254 7.329 -25.535 1.00 90.56 401 ALA A C 1
ATOM 3116 O O . ALA A 1 401 ? 15.583 8.413 -26.020 1.00 90.56 401 ALA A O 1
ATOM 3117 N N . GLU A 1 402 ? 14.240 6.614 -26.033 1.00 90.31 402 GLU A N 1
ATOM 3118 C CA . GLU A 1 402 ? 13.427 7.032 -27.182 1.00 90.31 402 GLU A CA 1
ATOM 3119 C C . GLU A 1 402 ? 12.704 8.362 -26.915 1.00 90.31 402 GLU A C 1
ATOM 3121 O O . GLU A 1 402 ? 12.742 9.259 -27.761 1.00 90.31 402 GLU A O 1
ATOM 3126 N N . LYS A 1 403 ? 12.099 8.530 -25.731 1.00 90.56 403 LYS A N 1
ATOM 3127 C CA . LYS A 1 403 ? 11.426 9.780 -25.331 1.00 90.56 403 LYS A CA 1
ATOM 3128 C C . LYS A 1 403 ? 12.402 10.951 -25.192 1.00 90.56 403 LYS A C 1
ATOM 3130 O O . LYS A 1 403 ? 12.088 12.055 -25.629 1.00 90.56 403 LYS A O 1
ATOM 3135 N N . THR A 1 404 ? 13.604 10.708 -24.673 1.00 87.56 404 THR A N 1
ATOM 3136 C CA . THR A 1 404 ? 14.666 11.727 -24.604 1.00 87.56 404 THR A CA 1
ATOM 3137 C C . THR A 1 404 ? 15.086 12.183 -26.007 1.00 87.56 404 THR A C 1
ATOM 3139 O O . THR A 1 404 ? 15.204 13.382 -26.269 1.00 87.56 404 THR A O 1
ATOM 3142 N N . LYS A 1 405 ? 15.221 11.244 -26.957 1.00 82.56 405 LYS A N 1
ATOM 3143 C CA . LYS A 1 405 ? 15.621 11.542 -28.344 1.00 82.56 405 LYS A CA 1
ATOM 3144 C C . LYS A 1 405 ? 14.619 12.409 -29.101 1.00 82.56 405 LYS A C 1
ATOM 3146 O O . LYS A 1 405 ? 15.008 13.173 -29.981 1.00 82.56 405 LYS A O 1
ATOM 3151 N N . GLN A 1 406 ? 13.336 12.324 -28.759 1.00 78.00 406 GLN A N 1
ATOM 3152 C CA . GLN A 1 406 ? 12.299 13.153 -29.377 1.00 78.00 406 GLN A CA 1
ATOM 3153 C C . GLN A 1 406 ? 12.424 14.641 -29.013 1.00 78.00 406 GLN A C 1
ATOM 3155 O O . GLN A 1 406 ? 11.988 15.477 -29.807 1.00 78.00 406 GLN A O 1
ATOM 3160 N N . VAL A 1 407 ? 13.033 14.963 -27.866 1.00 74.62 407 VAL A N 1
ATOM 3161 C CA . VAL A 1 407 ? 13.241 16.340 -27.386 1.00 74.62 407 VAL A CA 1
ATOM 3162 C C . VAL A 1 407 ? 14.502 16.960 -27.989 1.00 74.62 407 VAL A C 1
ATOM 3164 O O . VAL A 1 407 ? 14.459 18.083 -28.479 1.00 74.62 407 VAL A O 1
ATOM 3167 N N . ASP A 1 408 ? 15.609 16.216 -28.029 1.00 66.75 408 ASP A N 1
ATOM 3168 C CA . ASP A 1 408 ? 16.936 16.732 -28.402 1.00 66.75 408 ASP A CA 1
ATOM 3169 C C . ASP A 1 408 ? 17.213 16.718 -29.929 1.00 66.75 408 ASP A C 1
ATOM 3171 O O . ASP A 1 408 ? 18.359 16.588 -30.350 1.00 66.75 408 ASP A O 1
ATOM 3175 N N . LYS A 1 409 ? 16.201 16.888 -30.800 1.00 58.00 409 LYS A N 1
ATOM 3176 C CA . LYS A 1 409 ? 16.341 16.798 -32.282 1.00 58.00 409 LYS A CA 1
ATOM 3177 C C . LYS A 1 409 ? 17.431 17.696 -32.909 1.00 58.00 409 LYS A C 1
ATOM 3179 O O . LYS A 1 409 ? 17.772 17.496 -34.072 1.00 58.00 409 LYS A O 1
ATOM 3184 N N . SER A 1 410 ? 17.963 18.674 -32.175 1.00 51.91 410 SER A N 1
ATOM 3185 C CA . SER A 1 410 ? 18.991 19.630 -32.611 1.00 51.91 410 SER A CA 1
ATOM 3186 C C . SER A 1 410 ? 20.392 19.402 -32.018 1.00 51.91 410 SER A C 1
ATOM 3188 O O . SER A 1 410 ? 21.323 20.104 -32.405 1.00 51.91 410 SER A O 1
ATOM 3190 N N . SER A 1 411 ? 20.579 18.449 -31.100 1.00 48.41 411 SER A N 1
ATOM 3191 C CA . SER A 1 411 ? 21.873 18.163 -30.460 1.00 48.41 411 SER A CA 1
ATOM 3192 C C . SER A 1 411 ? 22.096 16.658 -30.343 1.00 48.41 411 SER A C 1
ATOM 3194 O O . SER A 1 411 ? 21.193 15.937 -29.936 1.00 48.41 411 SER A O 1
ATOM 3196 N N . SER A 1 412 ? 23.297 16.173 -30.670 1.00 50.28 412 SER A N 1
ATOM 3197 C CA . SER A 1 412 ? 23.699 14.781 -30.423 1.00 50.28 412 SER A CA 1
ATOM 3198 C C . SER A 1 412 ? 23.352 14.384 -28.984 1.00 50.28 412 SER A C 1
ATOM 3200 O O . SER A 1 412 ? 23.819 15.049 -28.055 1.00 50.28 412 SER A O 1
ATOM 3202 N N . LEU A 1 413 ? 22.522 13.350 -28.796 1.00 51.91 413 LEU A N 1
ATOM 3203 C CA . LEU A 1 413 ? 22.120 12.887 -27.465 1.00 51.91 413 LEU A CA 1
ATOM 3204 C C . LEU A 1 413 ? 23.363 12.596 -26.632 1.00 51.91 413 LEU A C 1
ATOM 3206 O O . LEU A 1 413 ? 24.127 11.683 -26.936 1.00 51.91 413 LEU A O 1
ATOM 3210 N N . CYS A 1 414 ? 23.543 13.342 -25.550 1.00 54.19 414 CYS A N 1
ATOM 3211 C CA . CYS A 1 414 ? 24.571 13.034 -24.573 1.00 54.19 414 CYS A CA 1
ATOM 3212 C C . CYS A 1 414 ? 23.957 12.069 -23.554 1.00 54.19 414 CYS A C 1
ATOM 3214 O O . CYS A 1 414 ? 23.436 12.493 -22.522 1.00 54.19 414 CYS A O 1
ATOM 3216 N N . PHE A 1 415 ? 23.943 10.770 -23.874 1.00 64.25 415 PHE A N 1
ATOM 3217 C CA . PHE A 1 415 ? 23.665 9.761 -22.854 1.00 64.25 415 PHE A CA 1
ATOM 3218 C C . PHE A 1 415 ? 24.711 9.898 -21.741 1.00 64.25 415 PHE A C 1
ATOM 3220 O O . PHE A 1 415 ? 25.905 9.983 -22.045 1.00 64.25 415 PHE A O 1
ATOM 3227 N N . PRO A 1 416 ? 24.305 9.892 -20.461 1.00 64.62 416 PRO A N 1
ATOM 3228 C CA . PRO A 1 416 ? 25.259 9.793 -19.370 1.00 64.62 416 PRO A CA 1
ATOM 3229 C C . PRO A 1 416 ? 26.168 8.568 -19.555 1.00 64.62 416 PRO A C 1
ATOM 3231 O O . PRO A 1 416 ? 25.722 7.475 -19.924 1.00 64.62 416 PRO A O 1
ATOM 3234 N N . SER A 1 417 ? 27.466 8.757 -19.321 1.00 65.50 417 SER A N 1
ATOM 3235 C CA . SER A 1 417 ? 28.489 7.729 -19.516 1.00 65.50 417 SER A CA 1
ATOM 3236 C C . SER A 1 417 ? 28.142 6.431 -18.777 1.00 65.50 417 SER A C 1
ATOM 3238 O O . SER A 1 417 ? 27.971 6.427 -17.562 1.00 65.50 417 SER A O 1
ATOM 3240 N N . GLY A 1 418 ? 28.094 5.305 -19.498 1.00 70.38 418 GLY A N 1
ATOM 3241 C CA . GLY A 1 418 ? 27.850 3.977 -18.914 1.00 70.38 418 GLY A CA 1
ATOM 3242 C C . GLY A 1 418 ? 26.396 3.495 -18.929 1.00 70.38 418 GLY A C 1
ATOM 3243 O O . GLY A 1 418 ? 26.138 2.397 -18.441 1.00 70.38 418 GLY A O 1
ATOM 3244 N N . ILE A 1 419 ? 25.476 4.268 -19.515 1.00 78.75 419 ILE A N 1
ATOM 3245 C CA . ILE A 1 419 ? 24.080 3.861 -19.769 1.00 78.75 419 ILE A CA 1
ATOM 3246 C C . ILE A 1 419 ? 23.950 3.038 -21.065 1.00 78.75 419 ILE A C 1
ATOM 3248 O O . ILE A 1 419 ? 22.902 2.479 -21.357 1.00 78.75 419 ILE A O 1
ATOM 3252 N N . THR A 1 420 ? 25.031 2.881 -21.829 1.00 80.44 420 THR A N 1
ATOM 3253 C CA . THR A 1 420 ? 25.064 2.038 -23.026 1.00 80.44 420 THR A CA 1
ATOM 3254 C C . THR A 1 420 ? 25.727 0.691 -22.741 1.00 80.44 420 THR A C 1
ATOM 3256 O O . THR A 1 420 ? 26.725 0.625 -22.010 1.00 80.44 420 THR A O 1
ATOM 3259 N N . PRO A 1 421 ? 25.205 -0.416 -23.301 1.00 78.06 421 PRO A N 1
ATOM 3260 C CA . PRO A 1 421 ? 25.842 -1.715 -23.155 1.00 78.06 421 PRO A CA 1
ATOM 3261 C C . PRO A 1 421 ? 27.207 -1.696 -23.848 1.00 78.06 421 PRO A C 1
ATOM 3263 O O . PRO A 1 421 ? 27.345 -1.259 -24.992 1.00 78.06 421 PRO A O 1
ATOM 3266 N N . ARG A 1 422 ? 28.239 -2.175 -23.148 1.00 78.38 422 ARG A N 1
ATOM 3267 C CA . ARG A 1 422 ? 29.591 -2.261 -23.708 1.00 78.38 422 ARG A CA 1
ATOM 3268 C C . ARG A 1 422 ? 29.633 -3.279 -24.847 1.00 78.38 422 ARG A C 1
ATOM 3270 O O . ARG A 1 422 ? 28.956 -4.308 -24.783 1.00 78.38 422 ARG A O 1
ATOM 3277 N N . LYS A 1 423 ? 30.475 -3.034 -25.856 1.00 77.75 423 LYS A N 1
ATOM 3278 C CA . LYS A 1 423 ? 30.638 -3.939 -27.008 1.00 77.75 423 LYS A CA 1
ATOM 3279 C C . LYS A 1 423 ? 31.056 -5.343 -26.569 1.00 77.75 423 LYS A C 1
ATOM 3281 O O . LYS A 1 423 ? 30.566 -6.323 -27.122 1.00 77.75 423 LYS A O 1
ATOM 3286 N N . GLU A 1 424 ? 31.884 -5.447 -25.531 1.00 75.06 424 GLU A N 1
ATOM 3287 C CA . GLU A 1 424 ? 32.315 -6.726 -24.964 1.00 75.06 424 GLU A CA 1
ATOM 3288 C C . GLU A 1 424 ? 31.155 -7.474 -24.292 1.00 75.06 424 GLU A C 1
ATOM 3290 O O . GLU A 1 424 ? 31.045 -8.688 -24.432 1.00 75.06 424 GLU A O 1
ATOM 3295 N N . SER A 1 425 ? 30.255 -6.762 -23.603 1.00 72.69 425 SER A N 1
ATOM 3296 C CA . SER A 1 425 ? 29.065 -7.357 -22.978 1.00 72.69 425 SER A CA 1
ATOM 3297 C C . SER A 1 425 ? 28.051 -7.837 -24.018 1.00 72.69 425 SER A C 1
ATOM 3299 O O . SER A 1 425 ? 27.479 -8.912 -23.855 1.00 72.69 425 SER A O 1
ATOM 3301 N N . LEU A 1 426 ? 27.860 -7.077 -25.104 1.00 74.62 426 LEU A N 1
ATOM 3302 C CA . LEU A 1 426 ? 27.012 -7.478 -26.232 1.00 74.62 426 LEU A CA 1
ATOM 3303 C C . LEU A 1 426 ? 27.565 -8.721 -26.932 1.00 74.62 426 LEU A C 1
ATOM 3305 O O . LEU A 1 426 ? 26.821 -9.664 -27.188 1.00 74.62 426 LEU A O 1
ATOM 3309 N N . LEU A 1 427 ? 28.874 -8.745 -27.197 1.00 75.81 427 LEU A N 1
ATOM 3310 C CA . LEU A 1 427 ? 29.539 -9.908 -27.776 1.00 75.81 427 LEU A CA 1
ATOM 3311 C C . LEU A 1 427 ? 29.435 -11.123 -26.845 1.00 75.81 427 LEU A C 1
ATOM 3313 O O . LEU A 1 427 ? 29.098 -12.210 -27.300 1.00 75.81 427 LEU A O 1
ATOM 3317 N N . GLY A 1 428 ? 29.651 -10.932 -25.541 1.00 74.56 428 GLY A N 1
ATOM 3318 C CA . GLY A 1 428 ? 29.479 -11.980 -24.537 1.00 74.56 428 GLY A CA 1
ATOM 3319 C C . GLY A 1 428 ? 28.068 -12.568 -24.541 1.00 74.56 428 GLY A C 1
ATOM 3320 O O . GLY A 1 428 ? 27.926 -13.785 -24.543 1.00 74.56 428 GLY A O 1
ATOM 3321 N N . ALA A 1 429 ? 27.031 -11.728 -24.629 1.00 73.44 429 ALA A N 1
ATOM 3322 C CA . ALA A 1 429 ? 25.644 -12.184 -24.725 1.00 73.44 429 ALA A CA 1
ATOM 3323 C C . ALA A 1 429 ? 25.348 -12.946 -26.033 1.00 73.44 429 ALA A C 1
ATOM 3325 O O . ALA A 1 429 ? 24.636 -13.946 -26.010 1.00 73.44 429 ALA A O 1
ATOM 3326 N N . LEU A 1 430 ? 25.915 -12.508 -27.164 1.00 76.12 430 LEU A N 1
ATOM 3327 C CA . LEU A 1 430 ? 25.753 -13.156 -28.475 1.00 76.12 430 LEU A CA 1
ATOM 3328 C C . LEU A 1 430 ? 26.400 -14.546 -28.556 1.00 76.12 430 LEU A C 1
ATOM 3330 O O . LEU A 1 430 ? 25.976 -15.369 -29.364 1.00 76.12 430 LEU A O 1
ATOM 3334 N N . LEU A 1 431 ? 27.429 -14.804 -27.748 1.00 78.81 431 LEU A N 1
ATOM 3335 C CA . LEU A 1 431 ? 28.175 -16.066 -27.751 1.00 78.81 431 LEU A CA 1
ATOM 3336 C C . LEU A 1 431 ? 27.556 -17.149 -26.850 1.00 78.81 431 LEU A C 1
ATOM 3338 O O . LEU A 1 431 ? 28.059 -18.273 -26.814 1.00 78.81 431 LEU A O 1
ATOM 3342 N N . LEU A 1 432 ? 26.482 -16.841 -26.119 1.00 77.69 432 LEU A N 1
ATOM 3343 C CA . LEU A 1 432 ? 25.851 -17.777 -25.189 1.00 77.69 432 LEU A CA 1
ATOM 3344 C C . LEU A 1 432 ? 24.879 -18.728 -25.920 1.00 77.69 432 LEU A C 1
ATOM 3346 O O . LEU A 1 432 ? 23.963 -18.266 -26.600 1.00 77.69 432 LEU A O 1
ATOM 3350 N N . PRO A 1 433 ? 25.010 -20.057 -25.740 1.00 62.38 433 PRO A N 1
ATOM 3351 C CA . PRO A 1 433 ? 24.330 -21.055 -26.574 1.00 62.38 433 PRO A CA 1
ATOM 3352 C C . PRO A 1 433 ? 22.805 -21.166 -26.374 1.00 62.38 433 PRO A C 1
ATOM 3354 O O . PRO A 1 433 ? 22.154 -21.809 -27.189 1.00 62.38 433 PRO A O 1
ATOM 3357 N N . ASN A 1 434 ? 22.227 -20.540 -25.337 1.00 66.81 434 ASN A N 1
ATOM 3358 C CA . ASN A 1 434 ? 20.800 -20.644 -24.977 1.00 66.81 434 ASN A CA 1
ATOM 3359 C C . ASN A 1 434 ? 20.127 -19.279 -24.722 1.00 66.81 434 ASN A C 1
ATOM 3361 O O . ASN A 1 434 ? 19.164 -19.193 -23.961 1.00 66.81 434 ASN A O 1
ATOM 3365 N N . MET A 1 435 ? 20.644 -18.195 -25.302 1.00 72.69 435 MET A N 1
ATOM 3366 C CA . MET A 1 435 ? 20.057 -16.865 -25.102 1.00 72.69 435 MET A CA 1
ATOM 3367 C C . MET A 1 435 ? 18.775 -16.665 -25.911 1.00 72.69 435 MET A C 1
ATOM 3369 O O . MET A 1 435 ? 18.720 -17.012 -27.090 1.00 72.69 435 MET A O 1
ATOM 3373 N N . ASP A 1 436 ? 17.765 -16.042 -25.294 1.00 76.50 436 ASP A N 1
ATOM 3374 C CA . ASP A 1 436 ? 16.535 -15.649 -25.986 1.00 76.50 436 ASP A CA 1
ATOM 3375 C C . ASP A 1 436 ? 16.860 -14.619 -27.094 1.00 76.50 436 ASP A C 1
ATOM 3377 O O . ASP A 1 436 ? 17.366 -13.525 -26.798 1.00 76.50 436 ASP A O 1
ATOM 3381 N N . PRO A 1 437 ? 16.546 -14.913 -28.372 1.00 80.56 437 PRO A N 1
ATOM 3382 C CA . PRO A 1 437 ? 16.750 -13.986 -29.483 1.00 80.56 437 PRO A CA 1
ATOM 3383 C C . PRO A 1 437 ? 16.073 -12.622 -29.292 1.00 80.56 437 PRO A C 1
ATOM 3385 O O . PRO A 1 437 ? 16.554 -11.612 -29.813 1.00 80.56 437 PRO A O 1
ATOM 3388 N N . ASN A 1 438 ? 14.963 -12.563 -28.552 1.00 83.06 438 ASN A N 1
ATOM 3389 C CA . ASN A 1 438 ? 14.264 -11.316 -28.255 1.00 83.06 438 ASN A CA 1
ATOM 3390 C C . ASN A 1 438 ? 15.079 -10.419 -27.320 1.00 83.06 438 ASN A C 1
ATOM 3392 O O . ASN A 1 438 ? 15.136 -9.211 -27.551 1.00 83.06 438 ASN A O 1
ATOM 3396 N N . ILE A 1 439 ? 15.749 -10.997 -26.318 1.00 81.25 439 ILE A N 1
ATOM 3397 C CA . ILE A 1 439 ? 16.641 -10.263 -25.409 1.00 81.25 439 ILE A CA 1
ATOM 3398 C C . ILE A 1 439 ? 17.821 -9.684 -26.194 1.00 81.25 439 ILE A C 1
ATOM 3400 O O . ILE A 1 439 ? 18.133 -8.501 -26.063 1.00 81.25 439 ILE A O 1
ATOM 3404 N N . ILE A 1 440 ? 18.432 -10.482 -27.074 1.00 81.38 440 ILE A N 1
ATOM 3405 C CA . ILE A 1 440 ? 19.531 -10.025 -27.938 1.00 81.38 440 ILE A CA 1
ATOM 3406 C C . ILE A 1 440 ? 19.068 -8.864 -28.827 1.00 81.38 440 ILE A C 1
ATOM 3408 O O . ILE A 1 440 ? 19.741 -7.836 -28.910 1.00 81.38 440 ILE A O 1
ATOM 3412 N N . ARG A 1 441 ? 17.891 -8.988 -29.456 1.00 84.94 441 ARG A N 1
ATOM 3413 C CA . ARG A 1 441 ? 17.320 -7.923 -30.294 1.00 84.94 441 ARG A CA 1
ATOM 3414 C C . ARG A 1 441 ? 17.088 -6.639 -29.497 1.00 84.94 441 ARG A C 1
ATOM 3416 O O . ARG A 1 441 ? 17.369 -5.558 -30.005 1.00 84.94 441 ARG A O 1
ATOM 3423 N N . GLN A 1 442 ? 16.596 -6.747 -28.263 1.00 84.06 442 GLN A N 1
ATOM 3424 C CA . GLN A 1 442 ? 16.395 -5.598 -27.378 1.00 84.06 442 GLN A CA 1
ATOM 3425 C C . GLN A 1 442 ? 17.720 -4.937 -26.986 1.00 84.06 442 GLN A C 1
ATOM 3427 O O . GLN A 1 442 ? 17.819 -3.716 -27.072 1.00 84.06 442 GLN A O 1
ATOM 3432 N N . LEU A 1 443 ? 18.744 -5.718 -26.630 1.00 82.31 443 LEU A N 1
ATOM 3433 C CA . LEU A 1 443 ? 20.078 -5.206 -26.299 1.00 82.31 443 LEU A CA 1
ATOM 3434 C C . LEU A 1 443 ? 20.722 -4.460 -27.473 1.00 82.31 443 LEU A C 1
ATOM 3436 O O . LEU A 1 443 ? 21.228 -3.355 -27.292 1.00 82.31 443 LEU A O 1
ATOM 3440 N N . VAL A 1 444 ? 20.670 -5.035 -28.679 1.00 83.69 444 VAL A N 1
ATOM 3441 C CA . VAL A 1 444 ? 21.206 -4.401 -29.895 1.00 83.69 444 VAL A CA 1
ATOM 3442 C C . VAL A 1 444 ? 20.412 -3.144 -30.250 1.00 83.69 444 VAL A C 1
ATOM 3444 O O . VAL A 1 444 ? 21.006 -2.101 -30.502 1.00 83.69 444 VAL A O 1
ATOM 3447 N N . SER A 1 445 ? 19.077 -3.214 -30.217 1.00 85.50 445 SER A N 1
ATOM 3448 C CA . SER A 1 445 ? 18.213 -2.055 -30.474 1.00 85.50 445 SER A CA 1
ATOM 3449 C C . SER A 1 445 ? 18.470 -0.924 -29.483 1.00 85.50 445 SER A C 1
ATOM 3451 O O . SER A 1 445 ? 18.432 0.236 -29.876 1.00 85.50 445 SER A O 1
ATOM 3453 N N . TYR A 1 446 ? 18.723 -1.246 -28.215 1.00 83.81 446 TYR A N 1
ATOM 3454 C CA . TYR A 1 446 ? 19.055 -0.252 -27.205 1.00 83.81 446 TYR A CA 1
ATOM 3455 C C . TYR A 1 446 ? 20.445 0.353 -27.437 1.00 83.81 446 TYR A C 1
ATOM 3457 O O . TYR A 1 446 ? 20.595 1.569 -27.371 1.00 83.81 446 TYR A O 1
ATOM 3465 N N . ALA A 1 447 ? 21.443 -0.467 -27.783 1.00 82.62 447 ALA A N 1
ATOM 3466 C CA . ALA A 1 447 ? 22.786 0.005 -28.121 1.00 82.62 447 ALA A CA 1
ATOM 3467 C C . ALA A 1 447 ? 22.778 1.000 -29.296 1.00 82.62 447 ALA A C 1
ATOM 3469 O O . ALA A 1 447 ? 23.447 2.026 -29.233 1.00 82.62 447 ALA A O 1
ATOM 3470 N N . GLN A 1 448 ? 21.967 0.728 -30.323 1.00 82.50 448 GLN A N 1
ATOM 3471 C CA . GLN A 1 448 ? 21.802 1.594 -31.497 1.00 82.50 448 GLN A CA 1
ATOM 3472 C C . GLN A 1 448 ? 21.151 2.945 -31.185 1.00 82.50 448 GLN A C 1
ATOM 3474 O O . GLN A 1 448 ? 21.286 3.874 -31.971 1.00 82.50 448 GLN A O 1
ATOM 3479 N N . LEU A 1 449 ? 20.433 3.093 -30.065 1.00 76.88 449 LEU A N 1
ATOM 3480 C CA . LEU A 1 449 ? 19.851 4.390 -29.702 1.00 76.88 449 LEU A CA 1
ATOM 3481 C C . LEU A 1 449 ? 20.907 5.421 -29.294 1.00 76.88 449 LEU A C 1
ATOM 3483 O O . LEU A 1 449 ? 20.597 6.612 -29.306 1.00 76.88 449 LEU A O 1
ATOM 3487 N N . ALA A 1 450 ? 22.111 4.965 -28.943 1.00 66.62 450 ALA A N 1
ATOM 3488 C CA . ALA A 1 450 ? 23.243 5.802 -28.566 1.00 66.62 450 ALA A CA 1
ATOM 3489 C C . ALA A 1 450 ? 24.216 6.115 -29.715 1.00 66.62 450 ALA A C 1
ATOM 3491 O O . ALA A 1 450 ? 25.196 6.826 -29.489 1.00 66.62 450 ALA A O 1
ATOM 3492 N N . GLU A 1 451 ? 23.940 5.594 -30.913 1.00 64.44 451 GLU A N 1
ATOM 3493 C CA . GLU A 1 451 ? 24.556 5.999 -32.183 1.00 64.44 451 GLU A CA 1
ATOM 3494 C C . GLU A 1 451 ? 23.682 7.068 -32.865 1.00 64.44 451 GLU A C 1
ATOM 3496 O O . GLU A 1 451 ? 24.274 8.004 -33.448 1.00 64.44 451 GLU A O 1
#

Solvent-accessible surface area (backbone atoms only — not comparable to full-atom values): 24867 Å² total; per-residue (Å²): 134,85,76,75,80,74,72,51,64,79,98,40,50,51,76,66,49,45,56,54,51,50,52,50,61,72,69,52,87,84,71,81,52,77,90,68,60,71,85,82,57,66,65,59,37,38,51,27,50,71,63,76,44,68,68,45,28,49,54,28,50,56,49,48,43,51,54,44,68,35,89,90,55,84,80,61,54,88,78,40,81,63,40,65,57,47,50,47,55,52,37,49,54,33,48,50,60,45,53,78,76,46,67,78,73,46,99,56,76,54,57,74,36,52,71,54,34,55,52,44,30,56,55,54,74,76,43,87,81,84,77,62,57,87,88,37,69,66,32,49,52,54,50,34,44,52,52,38,44,48,48,48,46,32,55,27,41,49,45,75,40,78,83,26,35,68,74,64,13,35,44,70,52,45,48,52,54,19,50,54,46,38,45,47,12,17,18,83,63,63,55,72,43,41,59,50,47,47,50,45,53,56,32,52,35,49,29,32,37,63,34,29,70,54,48,40,71,88,47,55,67,44,50,50,28,49,50,54,55,41,53,20,46,38,51,73,62,63,34,66,82,44,91,97,45,36,36,60,29,70,68,45,74,92,75,48,71,60,29,54,33,26,27,39,19,49,19,31,40,66,70,35,60,83,68,48,47,57,37,53,46,34,50,45,67,23,67,90,84,48,75,52,32,64,66,58,49,50,46,53,38,37,42,16,51,23,62,63,49,85,67,69,46,67,72,50,42,77,76,37,48,68,46,40,48,28,8,40,52,29,32,41,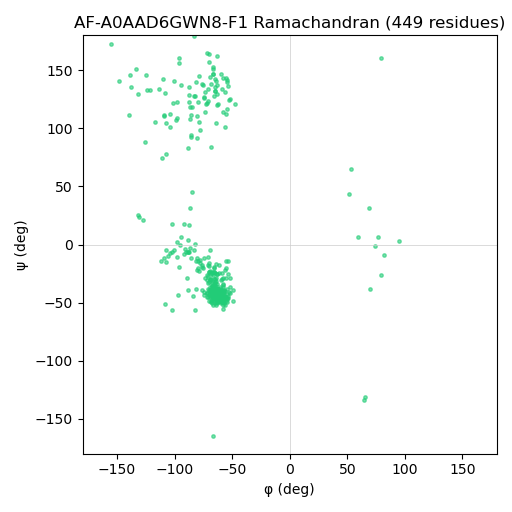59,50,58,69,75,49,51,32,71,54,22,42,40,56,62,60,19,76,67,35,59,52,37,31,44,50,51,40,31,50,47,43,59,68,57,52,55,66,73,56,59,80,88,40,77,89,47,44,68,57,50,51,52,54,50,51,47,32,52,34,42,52,50,40,55,39,53,32,50,54,35,28,53,71,67,42,78,89,48,84,81,79,73,60,90,68,65,57,75,49,71,67,57,53,50,55,50,70,70,44,96,71,62,59,68,66,58,54,51,51,55,51,58,47,42,56,72,78,107

Radius of gyration: 26.1 Å; Cα contacts (8 Å, |Δi|>4): 566; chains: 1; bounding box: 60×51×88 Å

Sequence (451 aa):
MVLTERRLHGPIAVDEMYQIGDDISRLRPEVPSFSELGVIDIHALTMCLKSGIHSEIRVSLDTLATISCEPQLQISLENCDDLVESLIDYAEDQVDFLTDNIPETSDTIHLPSYEEVVRGCHSEHTSLADVPEFGSLEYQLDRAVERLICVTTILRNFSFSESNFGVLGIPAVTQCFAGIFRNIGTRKMFLRREQNTLNLMKDAVVFMGNLAHSMQIPGKDEMLSFLHFLLAFSPLPEPTSKPGQAMFSEFNPSIHRYTPAAVDGLAKLLARDDPNRAYFSAIFSGDGSTPPQPDLLTRAFGLAISCIPHNKPLGVVDARKVFLLQGLLAADVLTSFADGPMAKLWLGSVDGFAIHLLRLSCALCTDRLPHINMRQRSQEPEAYAFGALVHRGLAILRRLAEKTKQVDKSSSLCFPSGITPRKESLLGALLLPNMDPNIIRQLVSYAQLAE

Secondary structure (DSSP, 8-state):
-------EETTEEHHHHHHHHHHHHHH---S--GGGS-S--HHHHHHHHHT--HHHHHHHHHHHHHHHT-TT----GGGSTTHHHHHHHHHHHHHHHHHHHS----SS--PPPHHHHHHHHHHHHTSPPP-PPTTSHHHHHHHHHHHHHHHHHHHHHHTTSGGGHHHHTSHHHHHHHHHHHHHHHHSTTTTSSHHHHHHHHHHHHHHHHHHTTT----SHHHHHHHHHHHHTTSPSSPTTSBTTB--PPPP-TTT-TTHHHHHHHHHHHHHS-TTHHHHHHHHHH--SSS---HHHHHHHHHHHHTTS-SS-HHHHHHHHHHHHHHHHHHHHHHHHH--HHHHHHHHT-TT-HHHHHHHHHHHIIIIIHHH--TTSTTTHHHHHHHHHHHHHHHHHHHHHHHHHHHH-TTS---PPTT-SPPHHHHHHHHT-TT--HHHHHHHHHHHHTT-

Mean predicted aligned error: 6.98 Å